Protein 7R6S (pdb70)

Structure (mmCIF, N/CA/C/O backbone):
data_7R6S
#
_entry.id   7R6S
#
_cell.length_a   52.436
_cell.length_b   90.670
_cell.length_c   72.067
_cell.angle_alpha   90.000
_cell.angle_beta   103.990
_cell.angle_gamma   90.000
#
_symmetry.space_group_name_H-M   'P 1 21 1'
#
loop_
_entity.id
_entity.type
_entity.pdbx_description
1 polymer 'Putative bacteriophage protein'
2 non-polymer 'SULFATE ION'
3 water water
#
loop_
_atom_site.group_PDB
_atom_site.id
_atom_site.type_symbol
_atom_site.label_atom_id
_atom_site.label_alt_id
_atom_site.label_comp_id
_atom_site.label_asym_id
_atom_site.label_entity_id
_atom_site.label_seq_id
_atom_site.pdbx_PDB_ins_code
_atom_site.Cartn_x
_atom_site.Cartn_y
_atom_site.Cartn_z
_atom_site.occupancy
_atom_site.B_iso_or_equiv
_atom_site.auth_seq_id
_atom_site.auth_comp_id
_atom_site.auth_asym_id
_atom_site.auth_atom_id
_atom_site.pdbx_PDB_model_num
ATOM 9 N N . SER A 1 5 ? 13.666 1.497 24.431 1.00 106.74 2 SER A N 1
ATOM 10 C CA . SER A 1 5 ? 12.619 0.536 24.126 1.00 94.22 2 SER A CA 1
ATOM 11 C C . SER A 1 5 ? 12.690 -0.624 25.126 1.00 80.07 2 SER A C 1
ATOM 12 O O . SER A 1 5 ? 11.625 -1.114 25.521 1.00 65.69 2 SER A O 1
ATOM 15 N N . THR A 1 6 ? 13.910 -1.019 25.513 1.00 73.86 3 THR A N 1
ATOM 16 C CA . THR A 1 6 ? 14.136 -2.117 26.490 1.00 65.58 3 THR A CA 1
ATOM 17 C C . THR A 1 6 ? 13.405 -1.791 27.802 1.00 59.62 3 THR A C 1
ATOM 18 O O . THR A 1 6 ? 12.687 -2.680 28.288 1.00 51.05 3 THR A O 1
ATOM 22 N N . ASP A 1 7 ? 13.546 -0.561 28.320 1.00 56.52 4 ASP A N 1
ATOM 23 C CA . ASP A 1 7 ? 12.896 -0.151 29.602 1.00 54.41 4 ASP A CA 1
ATOM 24 C C . ASP A 1 7 ? 11.368 -0.252 29.497 1.00 44.26 4 ASP A C 1
ATOM 25 O O . ASP A 1 7 ? 10.751 -0.799 30.443 1.00 40.32 4 ASP A O 1
ATOM 30 N N . ARG A 1 8 ? 10.768 0.293 28.432 1.00 40.08 5 ARG A N 1
ATOM 31 C CA . ARG A 1 8 ? 9.292 0.192 28.294 1.00 37.99 5 ARG A CA 1
ATOM 32 C C . ARG A 1 8 ? 8.896 -1.261 27.995 1.00 34.03 5 ARG A C 1
ATOM 33 O O . ARG A 1 8 ? 7.819 -1.663 28.453 1.00 29.20 5 ARG A O 1
ATOM 41 N N . GLU A 1 9 ? 9.714 -2.010 27.244 1.00 34.94 6 GLU A N 1
ATOM 42 C CA . GLU A 1 9 ? 9.353 -3.423 26.939 1.00 36.62 6 GLU A CA 1
ATOM 43 C C . GLU A 1 9 ? 9.413 -4.257 28.224 1.00 34.96 6 GLU A C 1
ATOM 44 O O . GLU A 1 9 ? 8.530 -5.120 28.400 1.00 32.97 6 GLU A O 1
ATOM 50 N N . SER A 1 10 ? 10.432 -4.030 29.055 1.00 35.16 7 SER A N 1
ATOM 51 C CA . SER A 1 10 ? 10.567 -4.768 30.334 1.00 36.20 7 SER A CA 1
ATOM 52 C C . SER A 1 10 ? 9.366 -4.441 31.218 1.00 33.88 7 SER A C 1
ATOM 53 O O . SER A 1 10 ? 8.811 -5.366 31.831 1.00 32.03 7 SER A O 1
ATOM 56 N N . GLN A 1 11 ? 8.986 -3.164 31.264 1.00 33.24 8 GLN A N 1
ATOM 57 C CA . GLN A 1 11 ? 7.846 -2.715 32.105 1.00 34.10 8 GLN A CA 1
ATOM 58 C C . GLN A 1 11 ? 6.573 -3.437 31.640 1.00 30.68 8 GLN A C 1
ATOM 59 O O . GLN A 1 11 ? 5.830 -3.949 32.498 1.00 27.45 8 GLN A O 1
ATOM 65 N N . LEU A 1 12 ? 6.348 -3.500 30.326 1.00 28.52 9 LEU A N 1
ATOM 66 C CA . LEU A 1 12 ? 5.125 -4.142 29.780 1.00 26.07 9 LEU A CA 1
ATOM 67 C C . LEU A 1 12 ? 5.166 -5.647 30.024 1.00 25.77 9 LEU A C 1
ATOM 68 O O . LEU A 1 12 ? 4.097 -6.194 30.378 1.00 22.68 9 LEU A O 1
ATOM 73 N N . LEU A 1 13 ? 6.321 -6.286 29.804 1.00 26.46 10 LEU A N 1
ATOM 74 C CA . LEU A 1 13 ? 6.451 -7.741 30.100 1.00 27.12 10 LEU A CA 1
ATOM 75 C C . LEU A 1 13 ? 6.108 -8.006 31.578 1.00 26.82 10 LEU A C 1
ATOM 76 O O . LEU A 1 13 ? 5.441 -9.020 31.872 1.00 25.55 10 LEU A O 1
ATOM 81 N N . ARG A 1 14 ? 6.549 -7.139 32.485 1.00 27.99 11 ARG A N 1
ATOM 82 C CA . ARG A 1 14 ? 6.263 -7.380 33.925 1.00 30.19 11 ARG A CA 1
ATOM 83 C C . ARG A 1 14 ? 4.766 -7.184 34.193 1.00 27.61 11 ARG A C 1
ATOM 84 O O . ARG A 1 14 ? 4.182 -8.027 34.911 1.00 26.45 11 ARG A O 1
ATOM 92 N N . GLN A 1 15 ? 4.170 -6.152 33.588 1.00 26.74 12 GLN A N 1
ATOM 93 C CA . GLN A 1 15 ? 2.730 -5.863 33.817 1.00 26.96 12 GLN A CA 1
ATOM 94 C C . GLN A 1 15 ? 1.890 -7.022 33.285 1.00 24.74 12 GLN A C 1
ATOM 95 O O . GLN A 1 15 ? 0.925 -7.407 33.960 1.00 24.84 12 GLN A O 1
ATOM 101 N N . ALA A 1 16 ? 2.262 -7.537 32.116 1.00 23.77 13 ALA A N 1
ATOM 102 C CA . ALA A 1 16 ? 1.512 -8.631 31.465 1.00 23.93 13 ALA A CA 1
ATOM 103 C C . ALA A 1 16 ? 1.575 -9.903 32.317 1.00 26.33 13 ALA A C 1
ATOM 104 O O . ALA A 1 16 ? 0.510 -10.540 32.554 1.00 26.04 13 ALA A O 1
ATOM 106 N N . THR A 1 17 ? 2.775 -10.276 32.757 1.00 28.58 14 THR A N 1
ATOM 107 C CA . THR A 1 17 ? 2.927 -11.510 33.572 1.00 27.21 14 THR A CA 1
ATOM 108 C C . THR A 1 17 ? 2.265 -11.309 34.936 1.00 26.45 14 THR A C 1
ATOM 109 O O . THR A 1 17 ? 1.635 -12.272 35.432 1.00 27.13 14 THR A O 1
ATOM 113 N N . LYS A 1 18 ? 2.356 -10.100 35.494 1.00 27.97 15 LYS A N 1
ATOM 114 C CA . LYS A 1 18 ? 1.705 -9.801 36.796 1.00 29.66 15 LYS A CA 1
ATOM 115 C C . LYS A 1 18 ? 0.185 -9.975 36.646 1.00 29.28 15 LYS A C 1
ATOM 116 O O . LYS A 1 18 ? -0.467 -10.358 37.639 1.00 29.15 15 LYS A O 1
ATOM 122 N N . ALA A 1 19 ? -0.350 -9.741 35.442 1.00 26.41 16 ALA A N 1
ATOM 123 C CA . ALA A 1 19 ? -1.804 -9.887 35.190 1.00 27.70 16 ALA A CA 1
ATOM 124 C C . ALA A 1 19 ? -2.154 -11.334 34.826 1.00 28.71 16 ALA A C 1
ATOM 125 O O . ALA A 1 19 ? -3.311 -11.588 34.518 1.00 33.38 16 ALA A O 1
ATOM 127 N N . GLY A 1 20 ? -1.198 -12.261 34.853 1.00 28.61 17 GLY A N 1
ATOM 128 C CA . GLY A 1 20 ? -1.581 -13.659 34.585 1.00 31.77 17 GLY A CA 1
ATOM 129 C C . GLY A 1 20 ? -1.344 -14.112 33.151 1.00 34.24 17 GLY A C 1
ATOM 130 O O . GLY A 1 20 ? -1.737 -15.239 32.850 1.00 36.94 17 GLY A O 1
ATOM 131 N N . ILE A 1 21 ? -0.759 -13.270 32.291 1.00 33.10 18 ILE A N 1
ATOM 132 C CA . ILE A 1 21 ? -0.383 -13.723 30.917 1.00 35.39 18 ILE A CA 1
ATOM 133 C C . ILE A 1 21 ? 0.935 -14.484 31.118 1.00 36.92 18 ILE A C 1
ATOM 134 O O . ILE A 1 21 ? 1.996 -13.854 30.980 1.00 38.97 18 ILE A O 1
ATOM 139 N N . ASP A 1 22 ? 0.841 -15.778 31.455 1.00 40.42 19 ASP A N 1
ATOM 140 C CA . ASP A 1 22 ? 1.989 -16.643 31.867 1.00 46.67 19 ASP A CA 1
ATOM 141 C C . ASP A 1 22 ? 2.472 -17.583 30.754 1.00 44.13 19 ASP A C 1
ATOM 142 O O . ASP A 1 22 ? 3.580 -18.134 30.890 1.00 49.34 19 ASP A O 1
ATOM 147 N N . SER A 1 23 ? 1.655 -17.816 29.738 1.00 40.80 20 SER A N 1
ATOM 148 C CA . SER A 1 23 ? 2.056 -18.703 28.614 1.00 41.14 20 SER A CA 1
ATOM 149 C C . SER A 1 23 ? 3.053 -17.966 27.715 1.00 40.06 20 SER A C 1
ATOM 150 O O . SER A 1 23 ? 2.762 -16.868 27.249 1.00 36.49 20 SER A O 1
ATOM 153 N N . PRO A 1 24 ? 4.269 -18.510 27.463 1.00 38.97 21 PRO A N 1
ATOM 154 C CA . PRO A 1 24 ? 5.222 -17.857 26.565 1.00 36.67 21 PRO A CA 1
ATOM 155 C C . PRO A 1 24 ? 4.592 -17.575 25.192 1.00 35.85 21 PRO A C 1
ATOM 156 O O . PRO A 1 24 ? 4.881 -16.554 24.617 1.00 34.87 21 PRO A O 1
ATOM 160 N N . LEU A 1 25 ? 3.737 -18.485 24.722 1.00 38.18 22 LEU A N 1
ATOM 161 C CA . LEU A 1 25 ? 3.092 -18.341 23.387 1.00 40.32 22 LEU A CA 1
ATOM 162 C C . LEU A 1 25 ? 2.086 -17.178 23.428 1.00 37.65 22 LEU A C 1
ATOM 163 O O . LEU A 1 25 ? 2.117 -16.333 22.514 1.00 33.61 22 LEU A O 1
ATOM 168 N N . GLU A 1 26 ? 1.268 -17.112 24.482 1.00 35.65 23 GLU A N 1
ATOM 169 C CA . GLU A 1 26 ? 0.287 -16.007 24.614 1.00 33.60 23 GLU A CA 1
ATOM 170 C C . GLU A 1 26 ? 1.045 -14.696 24.834 1.00 30.36 23 GLU A C 1
ATOM 171 O O . GLU A 1 26 ? 0.667 -13.688 24.222 1.00 29.75 23 GLU A O 1
ATOM 177 N N . LEU A 1 27 ? 2.093 -14.717 25.651 1.00 29.03 24 LEU A N 1
ATOM 178 C CA . LEU A 1 27 ? 2.821 -13.451 25.924 1.00 29.88 24 LEU A CA 1
ATOM 179 C C . LEU A 1 27 ? 3.504 -12.962 24.636 1.00 28.59 24 LEU A C 1
ATOM 180 O O . LEU A 1 27 ? 3.486 -11.759 24.392 1.00 29.82 24 LEU A O 1
ATOM 185 N N . ALA A 1 28 ? 4.070 -13.863 23.839 1.00 31.37 25 ALA A N 1
ATOM 186 C CA . ALA A 1 28 ? 4.736 -13.428 22.586 1.00 32.37 25 ALA A CA 1
ATOM 187 C C . ALA A 1 28 ? 3.709 -12.762 21.661 1.00 32.38 25 ALA A C 1
ATOM 188 O O . ALA A 1 28 ? 4.042 -11.713 21.066 1.00 33.45 25 ALA A O 1
ATOM 190 N N . ASN A 1 29 ? 2.510 -13.348 21.586 1.00 29.75 26 ASN A N 1
ATOM 191 C CA . ASN A 1 29 ? 1.391 -12.859 20.736 1.00 31.07 26 ASN A CA 1
ATOM 192 C C . ASN A 1 29 ? 0.993 -11.468 21.224 1.00 27.84 26 ASN A C 1
ATOM 193 O O . ASN A 1 29 ? 0.977 -10.547 20.405 1.00 29.07 26 ASN A O 1
ATOM 198 N N . PHE A 1 30 ? 0.761 -11.335 22.537 1.00 27.54 27 PHE A N 1
ATOM 199 C CA . PHE A 1 30 ? 0.388 -10.035 23.153 1.00 27.50 27 PHE A CA 1
ATOM 200 C C . PHE A 1 30 ? 1.460 -8.997 22.829 1.00 26.32 27 PHE A C 1
ATOM 201 O O . PHE A 1 30 ? 1.135 -7.896 22.400 1.00 26.55 27 PHE A O 1
ATOM 217 N N . ALA A 1 32 ? 3.625 -9.023 20.372 1.00 29.77 29 ALA A N 1
ATOM 218 C CA . ALA A 1 32 ? 3.713 -8.776 18.939 1.00 31.78 29 ALA A CA 1
ATOM 219 C C . ALA A 1 32 ? 2.632 -7.783 18.493 1.00 34.36 29 ALA A C 1
ATOM 220 O O . ALA A 1 32 ? 2.954 -6.887 17.684 1.00 34.24 29 ALA A O 1
ATOM 222 N N . GLN A 1 33 ? 1.400 -7.943 18.991 1.00 32.19 30 GLN A N 1
ATOM 223 C CA . GLN A 1 33 ? 0.290 -7.021 18.633 1.00 33.13 30 GLN A CA 1
ATOM 224 C C . GLN A 1 33 ? 0.637 -5.623 19.162 1.00 33.95 30 GLN A C 1
ATOM 225 O O . GLN A 1 33 ? 0.566 -4.645 18.383 1.00 33.99 30 GLN A O 1
ATOM 231 N N . ALA A 1 34 ? 1.025 -5.539 20.438 1.00 29.64 31 ALA A N 1
ATOM 232 C CA . ALA A 1 34 ? 1.359 -4.242 21.065 1.00 30.26 31 ALA A CA 1
ATOM 233 C C . ALA A 1 34 ? 2.542 -3.592 20.342 1.00 31.06 31 ALA A C 1
ATOM 234 O O . ALA A 1 34 ? 2.460 -2.383 20.077 1.00 30.60 31 ALA A O 1
ATOM 236 N N . GLY A 1 35 ? 3.592 -4.369 20.045 1.00 32.29 32 GLY A N 1
ATOM 237 C CA . GLY A 1 35 ? 4.792 -3.857 19.350 1.00 33.99 32 GLY A CA 1
ATOM 238 C C . GLY A 1 35 ? 4.471 -3.328 17.964 1.00 36.09 32 GLY A C 1
ATOM 239 O O . GLY A 1 35 ? 5.057 -2.293 17.565 1.00 36.71 32 GLY A O 1
ATOM 240 N N . HIS A 1 36 ? 3.578 -4.010 17.248 1.00 36.14 33 HIS A N 1
ATOM 241 C CA . HIS A 1 36 ? 3.215 -3.561 15.885 1.00 39.76 33 HIS A CA 1
ATOM 242 C C . HIS A 1 36 ? 2.353 -2.297 15.955 1.00 39.59 33 HIS A C 1
ATOM 243 O O . HIS A 1 36 ? 2.656 -1.342 15.226 1.00 38.88 33 HIS A O 1
ATOM 250 N N . GLU A 1 37 ? 1.348 -2.281 16.833 1.00 35.92 34 GLU A N 1
ATOM 251 C CA . GLU A 1 37 ? 0.406 -1.132 16.869 1.00 38.59 34 GLU A CA 1
ATOM 252 C C . GLU A 1 37 ? 1.071 0.125 17.442 1.00 37.91 34 GLU A C 1
ATOM 253 O O . GLU A 1 37 ? 0.529 1.215 17.187 1.00 40.25 34 GLU A O 1
ATOM 259 N N . SER A 1 38 ? 2.236 -0.006 18.088 1.00 36.00 35 SER A N 1
ATOM 260 C CA . SER A 1 38 ? 2.904 1.163 18.721 1.00 36.91 35 SER A CA 1
ATOM 261 C C . SER A 1 38 ? 4.358 1.300 18.252 1.00 39.44 35 SER A C 1
ATOM 262 O O . SER A 1 38 ? 5.100 2.071 18.885 1.00 40.56 35 SER A O 1
ATOM 265 N N . ARG A 1 39 ? 4.730 0.608 17.172 1.00 44.73 36 ARG A N 1
ATOM 266 C CA . ARG A 1 39 ? 6.117 0.615 16.620 1.00 50.67 36 ARG A CA 1
ATOM 267 C C . ARG A 1 39 ? 7.134 0.344 17.742 1.00 48.79 36 ARG A C 1
ATOM 268 O O . ARG A 1 39 ? 7.966 1.233 18.026 1.00 45.95 36 ARG A O 1
ATOM 276 N N . GLY A 1 40 ? 7.058 -0.834 18.365 1.00 48.35 37 GLY A N 1
ATOM 277 C CA . GLY A 1 40 ? 8.016 -1.212 19.426 1.00 43.96 37 GLY A CA 1
ATOM 278 C C . GLY A 1 40 ? 7.853 -0.387 20.692 1.00 41.98 37 GLY A C 1
ATOM 279 O O . GLY A 1 40 ? 8.881 -0.121 21.365 1.00 39.94 37 GLY A O 1
ATOM 280 N N . LEU A 1 41 ? 6.614 0.015 20.994 1.00 38.48 38 LEU A N 1
ATOM 281 C CA . LEU A 1 41 ? 6.263 0.802 22.208 1.00 38.28 38 LEU A CA 1
ATOM 282 C C . LEU A 1 41 ? 6.885 2.208 22.159 1.00 39.17 38 LEU A C 1
ATOM 283 O O . LEU A 1 41 ? 7.098 2.784 23.245 1.00 40.59 38 LEU A O 1
ATOM 288 N N . SER A 1 42 ? 7.127 2.765 20.968 1.00 39.87 39 SER A N 1
ATOM 289 C CA . SER A 1 42 ? 7.722 4.124 20.862 1.00 40.24 39 SER A CA 1
ATOM 290 C C . SER A 1 42 ? 6.657 5.150 20.438 1.00 40.87 39 SER A C 1
ATOM 291 O O . SER A 1 42 ? 6.917 6.359 20.588 1.00 40.68 39 SER A O 1
ATOM 294 N N . ARG A 1 43 ? 5.527 4.691 19.892 1.00 39.46 40 ARG A N 1
ATOM 295 C CA . ARG A 1 43 ? 4.441 5.609 19.442 1.00 41.71 40 ARG A CA 1
ATOM 296 C C . ARG A 1 43 ? 3.209 5.358 20.315 1.00 39.77 40 ARG A C 1
ATOM 297 O O . ARG A 1 43 ? 2.480 4.388 20.019 1.00 40.71 40 ARG A O 1
ATOM 305 N N . LEU A 1 44 ? 2.989 6.183 21.342 1.00 35.23 41 LEU A N 1
ATOM 306 C CA . LEU A 1 44 ? 1.840 6.004 22.272 1.00 33.64 41 LEU A CA 1
ATOM 307 C C . LEU A 1 44 ? 0.651 6.897 21.891 1.00 32.01 41 LEU A C 1
ATOM 308 O O . LEU A 1 44 ? -0.376 6.837 22.606 1.00 30.51 41 LEU A O 1
ATOM 313 N N . ASN A 1 45 ? 0.769 7.669 20.807 1.00 32.18 42 ASN A N 1
ATOM 314 C CA . ASN A 1 45 ? -0.337 8.537 20.324 1.00 32.42 42 ASN A CA 1
ATOM 315 C C . ASN A 1 45 ? -0.586 8.264 18.843 1.00 32.84 42 ASN A C 1
ATOM 316 O O . ASN A 1 45 ? 0.384 8.039 18.109 1.00 32.99 42 ASN A O 1
ATOM 321 N N . GLU A 1 46 ? -1.855 8.311 18.448 1.00 31.38 43 GLU A N 1
ATOM 322 C CA . GLU A 1 46 ? -2.259 8.061 17.045 1.00 32.32 43 GLU A CA 1
ATOM 323 C C . GLU A 1 46 ? -1.637 9.117 16.127 1.00 32.97 43 GLU A C 1
ATOM 324 O O . GLU A 1 46 ? -1.605 10.294 16.512 1.00 32.07 43 GLU A O 1
ATOM 330 N N . SER A 1 47 ? -1.148 8.692 14.971 1.00 33.99 44 SER A N 1
ATOM 331 C CA . SER A 1 47 ? -0.657 9.653 13.952 1.00 37.57 44 SER A CA 1
ATOM 332 C C . SER A 1 47 ? -1.796 9.929 12.969 1.00 35.80 44 SER A C 1
ATOM 333 O O . SER A 1 47 ? -2.414 8.942 12.507 1.00 34.32 44 SER A O 1
ATOM 336 N N . PHE A 1 48 ? -2.065 11.205 12.681 1.00 35.53 45 PHE A N 1
ATOM 337 C CA . PHE A 1 48 ? -3.091 11.574 11.661 1.00 35.41 45 PHE A CA 1
ATOM 338 C C . PHE A 1 48 ? -2.371 12.032 10.386 1.00 39.03 45 PHE A C 1
ATOM 339 O O . PHE A 1 48 ? -2.976 12.758 9.562 1.00 38.27 45 PHE A O 1
ATOM 347 N N . ASN A 1 49 ? -1.116 11.596 10.233 1.00 40.71 46 ASN A N 1
ATOM 348 C CA . ASN A 1 49 ? -0.272 11.947 9.064 1.00 44.43 46 ASN A CA 1
ATOM 349 C C . ASN A 1 49 ? -0.257 10.778 8.077 1.00 45.12 46 ASN A C 1
ATOM 350 O O . ASN A 1 49 ? 0.238 9.704 8.445 1.00 44.33 46 ASN A O 1
ATOM 355 N N . PHE A 1 50 ? -0.806 10.999 6.882 1.00 43.53 47 PHE A N 1
ATOM 356 C CA . PHE A 1 50 ? -0.838 10.011 5.773 1.00 45.51 47 PHE A CA 1
ATOM 357 C C . PHE A 1 50 ? -0.176 10.704 4.572 1.00 51.10 47 PHE A C 1
ATOM 358 O O . PHE A 1 50 ? -0.821 11.581 3.963 1.00 49.95 47 PHE A O 1
ATOM 366 N N . THR A 1 51 ? 1.079 10.344 4.271 1.00 55.85 48 THR A N 1
ATOM 367 C CA . THR A 1 51 ? 1.882 11.021 3.209 1.00 57.77 48 THR A CA 1
ATOM 368 C C . THR A 1 51 ? 1.599 10.488 1.796 1.00 60.35 48 THR A C 1
ATOM 369 O O . THR A 1 51 ? 1.710 11.312 0.864 1.00 63.05 48 THR A O 1
ATOM 373 N N . ARG A 1 52 ? 1.260 9.201 1.612 1.00 60.02 49 ARG A N 1
ATOM 374 C CA . ARG A 1 52 ? 1.049 8.698 0.217 1.00 61.69 49 ARG A CA 1
ATOM 375 C C . ARG A 1 52 ? -0.326 9.129 -0.308 1.00 59.66 49 ARG A C 1
ATOM 376 O O . ARG A 1 52 ? -0.380 9.781 -1.369 1.00 58.97 49 ARG A O 1
ATOM 384 N N . GLY A 1 53 ? -1.402 8.761 0.387 1.00 53.81 50 GLY A N 1
ATOM 385 C CA . GLY A 1 53 ? -2.735 9.154 -0.098 1.00 52.27 50 GLY A CA 1
ATOM 386 C C . GLY A 1 53 ? -3.843 8.749 0.847 1.00 47.18 50 GLY A C 1
ATOM 387 O O . GLY A 1 53 ? -3.554 8.112 1.884 1.00 47.39 50 GLY A O 1
ATOM 388 N N . ILE A 1 54 ? -5.075 9.080 0.464 1.00 43.88 51 ILE A N 1
ATOM 389 C CA . ILE A 1 54 ? -6.282 8.774 1.280 1.00 40.42 51 ILE A CA 1
ATOM 390 C C . ILE A 1 54 ? -6.523 7.261 1.274 1.00 42.74 51 ILE A C 1
ATOM 391 O O . ILE A 1 54 ? -7.216 6.787 2.179 1.00 41.97 51 ILE A O 1
ATOM 396 N N . SER A 1 55 ? -5.934 6.524 0.321 1.00 47.46 52 SER A N 1
ATOM 397 C CA . SER A 1 55 ? -6.133 5.046 0.296 1.00 50.45 52 SER A CA 1
ATOM 398 C C . SER A 1 55 ? -5.557 4.425 1.574 1.00 50.30 52 SER A C 1
ATOM 399 O O . SER A 1 55 ? -6.027 3.339 1.969 1.00 52.64 52 SER A O 1
ATOM 402 N N . GLN A 1 56 ? -4.578 5.093 2.187 1.00 50.11 53 GLN A N 1
ATOM 403 C CA . GLN A 1 56 ? -3.971 4.627 3.469 1.00 51.14 53 GLN A CA 1
ATOM 404 C C . GLN A 1 56 ? -4.965 4.756 4.632 1.00 48.69 53 GLN A C 1
ATOM 405 O O . GLN A 1 56 ? -4.839 3.985 5.610 1.00 47.34 53 GLN A O 1
ATOM 411 N N . ILE A 1 57 ? -5.897 5.709 4.559 1.00 45.94 54 ILE A N 1
ATOM 412 C CA . ILE A 1 57 ? -6.864 5.916 5.679 1.00 42.84 54 ILE A CA 1
ATOM 413 C C . ILE A 1 57 ? -7.709 4.651 5.838 1.00 45.79 54 ILE A C 1
ATOM 414 O O . ILE A 1 57 ? -8.516 4.317 4.979 1.00 48.71 54 ILE A O 1
ATOM 419 N N . PRO A 1 58 ? -7.574 3.928 6.976 1.00 47.82 55 PRO A N 1
ATOM 420 C CA . PRO A 1 58 ? -8.248 2.642 7.173 1.00 49.49 55 PRO A CA 1
ATOM 421 C C . PRO A 1 58 ? -9.689 2.655 7.696 1.00 49.75 55 PRO A C 1
ATOM 422 O O . PRO A 1 58 ? -10.148 1.614 8.132 1.00 54.00 55 PRO A O 1
ATOM 426 N N . VAL A 1 59 ? -10.352 3.813 7.668 1.00 48.19 56 VAL A N 1
ATOM 427 C CA . VAL A 1 59 ? -11.767 3.882 8.132 1.00 45.41 56 VAL A CA 1
ATOM 428 C C . VAL A 1 59 ? -12.635 4.206 6.917 1.00 44.21 56 VAL A C 1
ATOM 429 O O . VAL A 1 59 ? -12.498 5.317 6.380 1.00 47.02 56 VAL A O 1
ATOM 433 N N . GLU A 1 60 ? -13.489 3.259 6.520 1.00 46.43 57 GLU A N 1
ATOM 434 C CA . GLU A 1 60 ? -14.404 3.402 5.356 1.00 48.07 57 GLU A CA 1
ATOM 435 C C . GLU A 1 60 ? -15.289 4.645 5.524 1.00 44.72 57 GLU A C 1
ATOM 436 O O . GLU A 1 60 ? -15.531 5.347 4.522 1.00 45.16 57 GLU A O 1
ATOM 442 N N . ALA A 1 61 ? -15.747 4.889 6.750 1.00 43.58 58 ALA A N 1
ATOM 443 C CA . ALA A 1 61 ? -16.677 6.004 7.051 1.00 40.53 58 ALA A CA 1
ATOM 444 C C . ALA A 1 61 ? -16.066 7.368 6.692 1.00 37.18 58 ALA A C 1
ATOM 445 O O . ALA A 1 61 ? -16.855 8.302 6.467 1.00 40.84 58 ALA A O 1
ATOM 447 N N . ALA A 1 62 ? -14.733 7.472 6.639 1.00 33.61 59 ALA A N 1
ATOM 448 C CA . ALA A 1 62 ? -14.026 8.743 6.346 1.00 32.29 59 ALA A CA 1
ATOM 449 C C . ALA A 1 62 ? -14.341 9.250 4.934 1.00 33.44 59 ALA A C 1
ATOM 450 O O . ALA A 1 62 ? -14.052 10.434 4.667 1.00 32.15 59 ALA A O 1
ATOM 452 N N . TRP A 1 63 ? -14.916 8.399 4.074 1.00 33.86 60 TRP A N 1
ATOM 453 C CA . TRP A 1 63 ? -15.289 8.792 2.685 1.00 35.75 60 TRP A CA 1
ATOM 454 C C . TRP A 1 63 ? -16.747 9.277 2.612 1.00 34.94 60 TRP A C 1
ATOM 455 O O . TRP A 1 63 ? -17.192 9.620 1.511 1.00 36.70 60 TRP A O 1
ATOM 466 N N . ARG A 1 64 ? -17.442 9.408 3.740 1.00 36.18 61 ARG A N 1
ATOM 467 C CA . ARG A 1 64 ? -18.894 9.723 3.647 1.00 36.19 61 ARG A CA 1
ATOM 468 C C . ARG A 1 64 ? -19.161 11.131 3.091 1.00 35.88 61 ARG A C 1
ATOM 469 O O . ARG A 1 64 ? -20.284 11.337 2.644 1.00 36.76 61 ARG A O 1
ATOM 477 N N . ASN A 1 65 ? -18.198 12.056 3.128 1.00 35.45 62 ASN A N 1
ATOM 478 C CA . ASN A 1 65 ? -18.444 13.416 2.565 1.00 36.18 62 ASN A CA 1
ATOM 479 C C . ASN A 1 65 ? -17.783 13.563 1.188 1.00 38.68 62 ASN A C 1
ATOM 480 O O . ASN A 1 65 ? -17.680 14.704 0.711 1.00 38.70 62 ASN A O 1
ATOM 485 N N . GLY A 1 66 ? -17.380 12.450 0.566 1.00 41.24 63 GLY A N 1
ATOM 486 C CA . GLY A 1 66 ? -16.745 12.507 -0.765 1.00 42.86 63 GLY A CA 1
ATOM 487 C C . GLY A 1 66 ? -15.231 12.423 -0.682 1.00 43.24 63 GLY A C 1
ATOM 488 O O . GLY A 1 66 ? -14.671 12.703 0.399 1.00 40.14 63 GLY A O 1
ATOM 489 N N . ASN A 1 67 ? -14.590 12.107 -1.810 1.00 48.05 64 ASN A N 1
ATOM 490 C CA . ASN A 1 67 ? -13.114 11.931 -1.878 1.00 50.06 64 ASN A CA 1
ATOM 491 C C . ASN A 1 67 ? -12.397 13.269 -1.646 1.00 50.59 64 ASN A C 1
ATOM 492 O O . ASN A 1 67 ? -11.297 13.237 -1.064 1.00 52.97 64 ASN A O 1
ATOM 497 N N . ALA A 1 68 ? -13.001 14.395 -2.047 1.00 50.53 65 ALA A N 1
ATOM 498 C CA . ALA A 1 68 ? -12.321 15.712 -1.940 1.00 50.52 65 ALA A CA 1
ATOM 499 C C . ALA A 1 68 ? -12.284 16.231 -0.496 1.00 49.36 65 ALA A C 1
ATOM 500 O O . ALA A 1 68 ? -11.267 16.850 -0.131 1.00 50.60 65 ALA A O 1
ATOM 502 N N . ALA A 1 69 ? -13.364 16.067 0.275 1.00 43.56 66 ALA A N 1
ATOM 503 C CA . ALA A 1 69 ? -13.348 16.553 1.674 1.00 40.38 66 ALA A CA 1
ATOM 504 C C . ALA A 1 69 ? -12.294 15.769 2.464 1.00 37.13 66 ALA A C 1
ATOM 505 O O . ALA A 1 69 ? -11.641 16.357 3.346 1.00 36.20 66 ALA A O 1
ATOM 507 N N . LEU A 1 70 ? -12.131 14.488 2.134 1.00 36.08 67 LEU A N 1
ATOM 508 C CA . LEU A 1 70 ? -11.159 13.627 2.846 1.00 35.48 67 LEU A CA 1
ATOM 509 C C . LEU A 1 70 ? -9.741 14.085 2.499 1.00 38.29 67 LEU A C 1
ATOM 510 O O . LEU A 1 70 ? -8.896 14.113 3.408 1.00 35.48 67 LEU A O 1
ATOM 515 N N . GLU A 1 71 ? -9.507 14.462 1.238 1.00 39.09 68 GLU A N 1
ATOM 516 C CA . GLU A 1 71 ? -8.169 14.942 0.805 1.00 42.13 68 GLU A CA 1
ATOM 517 C C . GLU A 1 71 ? -7.861 16.272 1.507 1.00 39.77 68 GLU A C 1
ATOM 518 O O . GLU A 1 71 ? -6.704 16.458 1.902 1.00 41.03 68 GLU A O 1
ATOM 524 N N . SER A 1 72 ? -8.850 17.160 1.644 1.00 40.02 69 SER A N 1
ATOM 525 C CA . SER A 1 72 ? -8.641 18.458 2.345 1.00 41.32 69 SER A CA 1
ATOM 526 C C . SER A 1 72 ? -8.313 18.216 3.830 1.00 36.61 69 SER A C 1
ATOM 527 O O . SER A 1 72 ? -7.412 18.896 4.360 1.00 37.50 69 SER A O 1
ATOM 530 N N . ALA A 1 73 ? -9.032 17.300 4.481 1.00 34.68 70 ALA A N 1
ATOM 531 C CA . ALA A 1 73 ? -8.756 16.980 5.906 1.00 33.60 70 ALA A CA 1
ATOM 532 C C . ALA A 1 73 ? -7.355 16.364 6.040 1.00 33.91 70 ALA A C 1
ATOM 533 O O . ALA A 1 73 ? -6.678 16.626 7.068 1.00 34.04 70 ALA A O 1
ATOM 535 N N . ARG A 1 74 ? -6.940 15.567 5.053 1.00 33.95 71 ARG A N 1
ATOM 536 C CA . ARG A 1 74 ? -5.592 14.935 5.090 1.00 35.11 71 ARG A CA 1
ATOM 537 C C . ARG A 1 74 ? -4.517 16.034 5.077 1.00 36.81 71 ARG A C 1
ATOM 538 O O . ARG A 1 74 ? -3.568 15.952 5.888 1.00 34.78 71 ARG A O 1
ATOM 546 N N . GLN A 1 75 ? -4.652 17.012 4.168 1.00 38.81 72 GLN A N 1
ATOM 547 C CA . GLN A 1 75 ? -3.674 18.131 4.058 1.00 41.78 72 GLN A CA 1
ATOM 548 C C . GLN A 1 75 ? -3.674 18.941 5.361 1.00 41.44 72 GLN A C 1
ATOM 549 O O . GLN A 1 75 ? -2.583 19.314 5.822 1.00 43.72 72 GLN A O 1
ATOM 555 N N . GLU A 1 76 ? -4.855 19.190 5.938 1.00 41.22 73 GLU A N 1
ATOM 556 C CA . GLU A 1 76 ? -4.949 19.946 7.220 1.00 42.17 73 GLU A CA 1
ATOM 557 C C . GLU A 1 76 ? -4.234 19.177 8.338 1.00 40.38 73 GLU A C 1
ATOM 558 O O . GLU A 1 76 ? -3.502 19.821 9.117 1.00 39.71 73 GLU A O 1
ATOM 564 N N . ALA A 1 77 ? -4.422 17.858 8.402 1.00 38.46 74 ALA A N 1
ATOM 565 C CA . ALA A 1 77 ? -3.746 17.043 9.441 1.00 37.97 74 ALA A CA 1
ATOM 566 C C . ALA A 1 77 ? -2.222 17.165 9.284 1.00 40.53 74 ALA A C 1
ATOM 567 O O . ALA A 1 77 ? -1.516 17.344 10.307 1.00 37.51 74 ALA A O 1
ATOM 569 N N . LEU A 1 78 ? -1.727 17.101 8.047 1.00 42.12 75 LEU A N 1
ATOM 570 C CA . LEU A 1 78 ? -0.264 17.237 7.796 1.00 47.06 75 LEU A CA 1
ATOM 571 C C . LEU A 1 78 ? 0.246 18.605 8.279 1.00 49.74 75 LEU A C 1
ATOM 572 O O . LEU A 1 78 ? 1.445 18.696 8.607 1.00 52.41 75 LEU A O 1
ATOM 577 N N . ARG A 1 79 ? -0.623 19.619 8.331 1.00 48.40 76 ARG A N 1
ATOM 578 C CA . ARG A 1 79 ? -0.218 20.965 8.818 1.00 50.84 76 ARG A CA 1
ATOM 579 C C . ARG A 1 79 ? -0.474 21.092 10.329 1.00 49.51 76 ARG A C 1
ATOM 580 O O . ARG A 1 79 ? -0.429 22.218 10.820 1.00 53.38 76 ARG A O 1
ATOM 588 N N . GLY A 1 80 ? -0.748 19.989 11.036 1.00 45.68 77 GLY A N 1
ATOM 589 C CA . GLY A 1 80 ? -0.935 20.041 12.503 1.00 44.63 77 GLY A CA 1
ATOM 590 C C . GLY A 1 80 ? -2.354 20.390 12.932 1.00 43.70 77 GLY A C 1
ATOM 591 O O . GLY A 1 80 ? -2.536 20.726 14.137 1.00 44.20 77 GLY A O 1
ATOM 592 N N . ARG A 1 81 ? -3.323 20.313 12.011 1.00 39.12 78 ARG A N 1
ATOM 593 C CA . ARG A 1 81 ? -4.754 20.563 12.344 1.00 38.20 78 ARG A CA 1
ATOM 594 C C . ARG A 1 81 ? -5.555 19.324 11.940 1.00 35.19 78 ARG A C 1
ATOM 595 O O . ARG A 1 81 ? -6.292 19.325 10.956 1.00 34.85 78 ARG A O 1
ATOM 603 N N . PRO A 1 82 ? -5.439 18.223 12.707 1.00 34.85 79 PRO A N 1
ATOM 604 C CA . PRO A 1 82 ? -6.112 16.968 12.369 1.00 32.84 79 PRO A CA 1
ATOM 605 C C . PRO A 1 82 ? -7.576 16.852 12.806 1.00 32.42 79 PRO A C 1
ATOM 606 O O . PRO A 1 82 ? -8.135 15.781 12.643 1.00 29.60 79 PRO A O 1
ATOM 610 N N . GLU A 1 83 ? -8.177 17.947 13.283 1.00 32.18 80 GLU A N 1
ATOM 611 C CA . GLU A 1 83 ? -9.569 17.871 13.790 1.00 35.00 80 GLU A CA 1
ATOM 612 C C . GLU A 1 83 ? -10.514 17.359 12.700 1.00 31.70 80 GLU A C 1
ATOM 613 O O . GLU A 1 83 ? -11.285 16.455 12.996 1.00 29.60 80 GLU A O 1
ATOM 619 N N . ASN A 1 84 ? -10.475 17.954 11.505 1.00 30.75 81 ASN A N 1
ATOM 620 C CA . ASN A 1 84 ? -11.395 17.549 10.406 1.00 31.59 81 ASN A CA 1
ATOM 621 C C . ASN A 1 84 ? -11.173 16.071 10.034 1.00 28.63 81 ASN A C 1
ATOM 622 O O . ASN A 1 84 ? -12.184 15.371 9.807 1.00 26.25 81 ASN A O 1
ATOM 627 N N . LEU A 1 85 ? -9.918 15.612 9.981 1.00 27.99 82 LEU A N 1
ATOM 628 C CA . LEU A 1 85 ? -9.669 14.182 9.635 1.00 26.97 82 LEU A CA 1
ATOM 629 C C . LEU A 1 85 ? -10.166 13.282 10.773 1.00 26.87 82 LEU A C 1
ATOM 630 O O . LEU A 1 85 ? -10.797 12.239 10.488 1.00 27.39 82 LEU A O 1
ATOM 635 N N . ALA A 1 86 ? -9.881 13.655 12.020 1.00 27.24 83 ALA A N 1
ATOM 636 C CA . ALA A 1 86 ? -10.371 12.867 13.173 1.00 28.07 83 ALA A CA 1
ATOM 637 C C . ALA A 1 86 ? -11.901 12.781 13.136 1.00 28.26 83 ALA A C 1
ATOM 638 O O . ALA A 1 86 ? -12.425 11.711 13.461 1.00 28.22 83 ALA A O 1
ATOM 640 N N . GLU A 1 87 ? -12.587 13.883 12.792 1.00 30.03 84 GLU A N 1
ATOM 641 C CA . GLU A 1 87 ? -14.076 13.886 12.757 1.00 31.20 84 GLU A CA 1
ATOM 642 C C . GLU A 1 87 ? -14.556 12.924 11.676 1.00 29.09 84 GLU A C 1
ATOM 643 O O . GLU A 1 87 ? -15.535 12.222 11.920 1.00 29.64 84 GLU A O 1
ATOM 649 N N . LEU A 1 88 ? -13.859 12.882 10.548 1.00 27.07 85 LEU A N 1
ATOM 650 C CA . LEU A 1 88 ? -14.254 11.948 9.461 1.00 27.88 85 LEU A CA 1
ATOM 651 C C . LEU A 1 88 ? -13.980 10.507 9.889 1.00 28.17 85 LEU A C 1
ATOM 652 O O . LEU A 1 88 ? -14.810 9.627 9.685 1.00 27.82 85 LEU A O 1
ATOM 665 N N . TYR A 1 90 ? -13.542 9.180 13.147 1.00 26.39 87 TYR A N 1
ATOM 666 C CA . TYR A 1 90 ? -14.173 8.671 14.356 1.00 28.91 87 TYR A CA 1
ATOM 667 C C . TYR A 1 90 ? -15.371 9.501 14.835 1.00 30.43 87 TYR A C 1
ATOM 668 O O . TYR A 1 90 ? -16.009 9.062 15.806 1.00 30.90 87 TYR A O 1
ATOM 677 N N . GLY A 1 91 ? -15.674 10.637 14.201 1.00 31.60 88 GLY A N 1
ATOM 678 C CA . GLY A 1 91 ? -16.813 11.459 14.666 1.00 33.13 88 GLY A CA 1
ATOM 679 C C . GLY A 1 91 ? -18.137 10.720 14.545 1.00 35.11 88 GLY A C 1
ATOM 680 O O . GLY A 1 91 ? -18.328 10.017 13.555 1.00 36.04 88 GLY A O 1
ATOM 681 N N . GLY A 1 92 ? -19.015 10.855 15.541 1.00 42.67 89 GLY A N 1
ATOM 682 C CA . GLY A 1 92 ? -20.341 10.202 15.506 1.00 46.20 89 GLY A CA 1
ATOM 683 C C . GLY A 1 92 ? -20.268 8.697 15.682 1.00 46.97 89 GLY A C 1
ATOM 684 O O . GLY A 1 92 ? -21.268 8.030 15.392 1.00 52.30 89 GLY A O 1
ATOM 685 N N . ARG A 1 93 ? -19.119 8.176 16.116 1.00 46.05 90 ARG A N 1
ATOM 686 C CA . ARG A 1 93 ? -18.953 6.717 16.353 1.00 45.04 90 ARG A CA 1
ATOM 687 C C . ARG A 1 93 ? -18.286 6.523 17.707 1.00 42.06 90 ARG A C 1
ATOM 688 O O . ARG A 1 93 ? -17.640 7.433 18.214 1.00 37.87 90 ARG A O 1
ATOM 704 N N . GLY A 1 95 ? -19.258 6.679 20.664 1.00 44.67 92 GLY A N 1
ATOM 705 C CA . GLY A 1 95 ? -19.594 7.673 21.676 1.00 43.94 92 GLY A CA 1
ATOM 706 C C . GLY A 1 95 ? -19.128 9.092 21.353 1.00 44.88 92 GLY A C 1
ATOM 707 O O . GLY A 1 95 ? -19.416 9.999 22.161 1.00 41.87 92 GLY A O 1
ATOM 708 N N . ASN A 1 96 ? -18.433 9.298 20.235 1.00 43.02 93 ASN A N 1
ATOM 709 C CA . ASN A 1 96 ? -17.944 10.659 19.875 1.00 41.97 93 ASN A CA 1
ATOM 710 C C . ASN A 1 96 ? -19.113 11.501 19.337 1.00 46.51 93 ASN A C 1
ATOM 711 O O . ASN A 1 96 ? -19.186 11.731 18.108 1.00 44.78 93 ASN A O 1
ATOM 716 N N . ASP A 1 97 ? -19.961 11.991 20.242 1.00 53.33 94 ASP A N 1
ATOM 717 C CA . ASP A 1 97 ? -21.163 12.780 19.861 1.00 60.07 94 ASP A CA 1
ATOM 718 C C . ASP A 1 97 ? -20.805 14.262 19.708 1.00 61.48 94 ASP A C 1
ATOM 719 O O . ASP A 1 97 ? -21.091 14.817 18.633 1.00 68.94 94 ASP A O 1
ATOM 724 N N . ALA A 1 98 ? -20.205 14.871 20.737 1.00 61.18 95 ALA A N 1
ATOM 725 C CA . ALA A 1 98 ? -19.854 16.313 20.705 1.00 58.82 95 ALA A CA 1
ATOM 726 C C . ALA A 1 98 ? -18.689 16.591 19.753 1.00 58.88 95 ALA A C 1
ATOM 727 O O . ALA A 1 98 ? -17.882 15.707 19.451 1.00 54.83 95 ALA A O 1
ATOM 729 N N . PRO A 1 99 ? -18.568 17.841 19.246 1.00 60.05 96 PRO A N 1
ATOM 730 C CA . PRO A 1 99 ? -17.466 18.216 18.368 1.00 57.87 96 PRO A CA 1
ATOM 731 C C . PRO A 1 99 ? -16.184 18.286 19.208 1.00 53.08 96 PRO A C 1
ATOM 732 O O . PRO A 1 99 ? -16.216 18.839 20.298 1.00 51.63 96 PRO A O 1
ATOM 736 N N . GLY A 1 100 ? -15.103 17.705 18.692 1.00 45.36 97 GLY A N 1
ATOM 737 C CA . GLY A 1 100 ? -13.835 17.678 19.439 1.00 43.45 97 GLY A CA 1
ATOM 738 C C . GLY A 1 100 ? -13.615 16.315 20.067 1.00 38.01 97 GLY A C 1
ATOM 739 O O . GLY A 1 100 ? -12.469 15.992 20.338 1.00 38.87 97 GLY A O 1
ATOM 740 N N . ASP A 1 101 ? -14.687 15.546 20.271 1.00 34.66 98 ASP A N 1
ATOM 741 C CA . ASP A 1 101 ? -14.567 14.198 20.890 1.00 34.54 98 ASP A CA 1
ATOM 742 C C . ASP A 1 101 ? -13.690 13.281 20.029 1.00 31.85 98 ASP A C 1
ATOM 743 O O . ASP A 1 101 ? -12.822 12.607 20.602 1.00 29.69 98 ASP A O 1
ATOM 748 N N . ALA A 1 102 ? -13.892 13.274 18.707 1.00 29.57 99 ALA A N 1
ATOM 749 C CA . ALA A 1 102 ? -13.116 12.372 17.825 1.00 28.93 99 ALA A CA 1
ATOM 750 C C . ALA A 1 102 ? -11.615 12.580 18.045 1.00 26.20 99 ALA A C 1
ATOM 751 O O . ALA A 1 102 ? -10.902 11.579 18.181 1.00 26.72 99 ALA A O 1
ATOM 753 N N . LEU A 1 103 ? -11.150 13.825 18.073 1.00 27.10 100 LEU A N 1
ATOM 754 C CA . LEU A 1 103 ? -9.701 14.094 18.298 1.00 28.43 100 LEU A CA 1
ATOM 755 C C . LEU A 1 103 ? -9.348 13.909 19.781 1.00 28.56 100 LEU A C 1
ATOM 756 O O . LEU A 1 103 ? -8.283 13.343 20.049 1.00 28.19 100 LEU A O 1
ATOM 761 N N . LYS A 1 104 ? -10.194 14.386 20.706 1.00 29.94 101 LYS A N 1
ATOM 762 C CA . LYS A 1 104 ? -9.886 14.242 22.161 1.00 29.35 101 LYS A CA 1
ATOM 763 C C . LYS A 1 104 ? -9.672 12.760 22.511 1.00 26.61 101 LYS A C 1
ATOM 764 O O . LYS A 1 104 ? -8.746 12.462 23.299 1.00 27.03 101 LYS A O 1
ATOM 770 N N . TYR A 1 105 ? -10.447 11.860 21.903 1.00 26.11 102 TYR A N 1
ATOM 771 C CA . TYR A 1 105 ? -10.343 10.410 22.218 1.00 26.43 102 TYR A CA 1
ATOM 772 C C . TYR A 1 105 ? -9.644 9.656 21.086 1.00 26.70 102 TYR A C 1
ATOM 773 O O . TYR A 1 105 ? -10.028 8.514 20.776 1.00 26.85 102 TYR A O 1
ATOM 782 N N . HIS A 1 106 ? -8.628 10.287 20.497 1.00 26.04 103 HIS A N 1
ATOM 783 C CA . HIS A 1 106 ? -7.856 9.621 19.429 1.00 24.66 103 HIS A CA 1
ATOM 784 C C . HIS A 1 106 ? -7.124 8.442 20.070 1.00 24.24 103 HIS A C 1
ATOM 785 O O . HIS A 1 106 ? -7.004 8.426 21.318 1.00 24.64 103 HIS A O 1
ATOM 792 N N . GLY A 1 107 ? -6.576 7.559 19.246 1.00 23.99 104 GLY A N 1
ATOM 793 C CA . GLY A 1 107 ? -5.875 6.373 19.766 1.00 24.44 104 GLY A CA 1
ATOM 794 C C . GLY A 1 107 ? -4.736 6.750 20.680 1.00 23.94 104 GLY A C 1
ATOM 795 O O . GLY A 1 107 ? -3.948 7.672 20.326 1.00 25.18 104 GLY A O 1
ATOM 796 N N . ARG A 1 108 ? -4.647 6.045 21.805 1.00 23.27 105 ARG A N 1
ATOM 797 C CA . ARG A 1 108 ? -3.558 6.230 22.791 1.00 23.54 105 ARG A CA 1
ATOM 798 C C . ARG A 1 108 ? -3.182 4.860 23.366 1.00 24.42 105 ARG A C 1
ATOM 799 O O . ARG A 1 108 ? -4.093 4.051 23.615 1.00 24.69 105 ARG A O 1
ATOM 807 N N . GLY A 1 109 ? -1.886 4.614 23.533 1.00 25.97 106 GLY A N 1
ATOM 808 C CA . GLY A 1 109 ? -1.433 3.387 24.201 1.00 27.17 106 GLY A CA 1
ATOM 809 C C . GLY A 1 109 ? -0.736 2.422 23.275 1.00 28.56 106 GLY A C 1
ATOM 810 O O . GLY A 1 109 ? -0.433 2.799 22.125 1.00 28.99 106 GLY A O 1
ATOM 811 N N . TYR A 1 110 ? -0.564 1.196 23.764 1.00 28.44 107 TYR A N 1
ATOM 812 C CA . TYR A 1 110 ? 0.109 0.107 23.015 1.00 29.41 107 TYR A CA 1
ATOM 813 C C . TYR A 1 110 ? -0.922 -0.603 22.136 1.00 29.14 107 TYR A C 1
ATOM 814 O O . TYR A 1 110 ? -0.578 -0.926 20.986 1.00 32.02 107 TYR A O 1
ATOM 823 N N . LEU A 1 111 ? -2.086 -0.929 22.711 1.00 27.78 108 LEU A N 1
ATOM 824 C CA . LEU A 1 111 ? -3.256 -1.439 21.951 1.00 28.42 108 LEU A CA 1
ATOM 825 C C . LEU A 1 111 ? -4.183 -0.235 21.960 1.00 29.15 108 LEU A C 1
ATOM 826 O O . LEU A 1 111 ? -4.932 -0.032 22.909 1.00 27.96 108 LEU A O 1
ATOM 831 N N . PRO A 1 112 ? -4.095 0.629 20.925 1.00 28.99 109 PRO A N 1
ATOM 832 C CA . PRO A 1 112 ? -4.732 1.943 20.972 1.00 30.09 109 PRO A CA 1
ATOM 833 C C . PRO A 1 112 ? -6.181 1.962 21.473 1.00 26.43 109 PRO A C 1
ATOM 834 O O . PRO A 1 112 ? -7.003 1.233 20.992 1.00 26.71 109 PRO A O 1
ATOM 838 N N . LEU A 1 113 ? -6.412 2.791 22.481 1.00 26.98 110 LEU A N 1
ATOM 839 C CA . LEU A 1 113 ? -7.758 3.045 23.039 1.00 26.57 110 LEU A CA 1
ATOM 840 C C . LEU A 1 113 ? -8.311 4.224 22.238 1.00 24.75 110 LEU A C 1
ATOM 841 O O . LEU A 1 113 ? -7.683 5.275 22.257 1.00 24.91 110 LEU A O 1
ATOM 846 N N A VAL A 1 114 ? -9.472 4.070 21.615 0.60 25.96 111 VAL A N 1
ATOM 847 N N B VAL A 1 114 ? -9.460 4.023 21.586 0.40 25.34 111 VAL A N 1
ATOM 848 C CA A VAL A 1 114 ? -10.020 5.168 20.765 0.60 26.48 111 VAL A CA 1
ATOM 849 C CA B VAL A 1 114 ? -10.083 5.023 20.664 0.40 25.31 111 VAL A CA 1
ATOM 850 C C A VAL A 1 114 ? -11.538 5.213 20.939 0.60 27.10 111 VAL A C 1
ATOM 851 C C B VAL A 1 114 ? -11.568 5.192 20.997 0.40 26.47 111 VAL A C 1
ATOM 852 O O A VAL A 1 114 ? -12.175 4.130 21.049 0.60 26.73 111 VAL A O 1
ATOM 853 O O B VAL A 1 114 ? -12.227 4.159 21.256 0.40 26.66 111 VAL A O 1
ATOM 860 N N . GLY A 1 115 ? -12.081 6.430 20.950 1.00 27.74 112 GLY A N 1
ATOM 861 C CA . GLY A 1 115 ? -13.522 6.659 21.143 1.00 29.14 112 GLY A CA 1
ATOM 862 C C . GLY A 1 115 ? -13.879 6.921 22.592 1.00 29.81 112 GLY A C 1
ATOM 863 O O . GLY A 1 115 ? -13.405 6.192 23.479 1.00 29.06 112 GLY A O 1
ATOM 864 N N . LYS A 1 116 ? -14.774 7.879 22.805 1.00 29.60 113 LYS A N 1
ATOM 865 C CA . LYS A 1 116 ? -15.182 8.280 24.171 1.00 30.41 113 LYS A CA 1
ATOM 866 C C . LYS A 1 116 ? -15.708 7.071 24.955 1.00 32.83 113 LYS A C 1
ATOM 867 O O . LYS A 1 116 ? -15.306 6.917 26.117 1.00 33.13 113 LYS A O 1
ATOM 873 N N . GLU A 1 117 ? -16.532 6.224 24.333 1.00 34.20 114 GLU A N 1
ATOM 874 C CA . GLU A 1 117 ? -17.138 5.082 25.074 1.00 37.95 114 GLU A CA 1
ATOM 875 C C . GLU A 1 117 ? -16.061 4.090 25.532 1.00 35.25 114 GLU A C 1
ATOM 876 O O . GLU A 1 117 ? -16.258 3.472 26.582 1.00 34.76 114 GLU A O 1
ATOM 882 N N . ASN A 1 118 ? -14.966 3.936 24.784 1.00 32.93 115 ASN A N 1
ATOM 883 C CA . ASN A 1 118 ? -13.897 2.986 25.204 1.00 30.98 115 ASN A CA 1
ATOM 884 C C . ASN A 1 118 ? -13.085 3.617 26.334 1.00 29.56 115 ASN A C 1
ATOM 885 O O . ASN A 1 118 ? -12.593 2.870 27.187 1.00 31.18 115 ASN A O 1
ATOM 890 N N . TYR A 1 119 ? -12.961 4.941 26.342 1.00 28.14 116 TYR A N 1
ATOM 891 C CA . TYR A 1 119 ? -12.249 5.629 27.450 1.00 29.71 116 TYR A CA 1
ATOM 892 C C . TYR A 1 119 ? -13.113 5.497 28.713 1.00 31.88 116 TYR A C 1
ATOM 893 O O . TYR A 1 119 ? -12.563 5.300 29.814 1.00 32.59 116 TYR A O 1
ATOM 902 N N . GLU A 1 120 ? -14.436 5.565 28.537 1.00 35.10 117 GLU A N 1
ATOM 903 C CA . GLU A 1 120 ? -15.399 5.426 29.664 1.00 38.52 117 GLU A CA 1
ATOM 904 C C . GLU A 1 120 ? -15.286 4.015 30.255 1.00 38.25 117 GLU A C 1
ATOM 905 O O . GLU A 1 120 ? -15.106 3.898 31.490 1.00 34.50 117 GLU A O 1
ATOM 911 N N . ARG A 1 121 ? -15.405 2.991 29.403 1.00 38.26 118 ARG A N 1
ATOM 912 C CA . ARG A 1 121 ? -15.339 1.572 29.848 1.00 39.55 118 ARG A CA 1
ATOM 913 C C . ARG A 1 121 ? -13.983 1.267 30.495 1.00 36.35 118 ARG A C 1
ATOM 914 O O . ARG A 1 121 ? -13.972 0.658 31.579 1.00 36.11 118 ARG A O 1
ATOM 922 N N . ALA A 1 122 ? -12.882 1.674 29.863 1.00 33.47 119 ALA A N 1
ATOM 923 C CA . ALA A 1 122 ? -11.549 1.353 30.429 1.00 34.06 119 ALA A CA 1
ATOM 924 C C . ALA A 1 122 ? -11.352 2.102 31.751 1.00 33.13 119 ALA A C 1
ATOM 925 O O . ALA A 1 122 ? -10.788 1.500 32.678 1.00 35.18 119 ALA A O 1
ATOM 927 N N . GLY A 1 123 ? -11.824 3.350 31.834 1.00 31.60 120 GLY A N 1
ATOM 928 C CA . GLY A 1 123 ? -11.673 4.144 33.068 1.00 34.29 120 GLY A CA 1
ATOM 929 C C . GLY A 1 123 ? -12.373 3.463 34.234 1.00 36.04 120 GLY A C 1
ATOM 930 O O . GLY A 1 123 ? -11.740 3.246 35.278 1.00 37.72 120 GLY A O 1
ATOM 931 N N . LYS A 1 124 ? -13.639 3.124 34.033 1.00 38.62 121 LYS A N 1
ATOM 932 C CA . LYS A 1 124 ? -14.458 2.437 35.053 1.00 43.70 121 LYS A CA 1
ATOM 933 C C . LYS A 1 124 ? -13.740 1.153 35.483 1.00 43.40 121 LYS A C 1
ATOM 934 O O . LYS A 1 124 ? -13.458 1.021 36.678 1.00 44.08 121 LYS A O 1
ATOM 940 N N . ALA A 1 125 ? -13.358 0.307 34.522 1.00 41.22 122 ALA A N 1
ATOM 941 C CA . ALA A 1 125 ? -12.750 -1.009 34.845 1.00 42.06 122 ALA A CA 1
ATOM 942 C C . ALA A 1 125 ? -11.397 -0.875 35.554 1.00 39.45 122 ALA A C 1
ATOM 943 O O . ALA A 1 125 ? -11.106 -1.747 36.395 1.00 38.95 122 ALA A O 1
ATOM 945 N N . LEU A 1 126 ? -10.610 0.161 35.256 1.00 36.92 123 LEU A N 1
ATOM 946 C CA . LEU A 1 126 ? -9.248 0.284 35.845 1.00 36.84 123 LEU A CA 1
ATOM 947 C C . LEU A 1 126 ? -9.157 1.406 36.894 1.00 36.75 123 LEU A C 1
ATOM 948 O O . LEU A 1 126 ? -8.047 1.658 37.349 1.00 36.95 123 LEU A O 1
ATOM 953 N N . ASP A 1 127 ? -10.265 2.060 37.250 1.00 39.94 124 ASP A N 1
ATOM 954 C CA . ASP A 1 127 ? -10.253 3.142 38.277 1.00 42.93 124 ASP A CA 1
ATOM 955 C C . ASP A 1 127 ? -9.317 4.267 3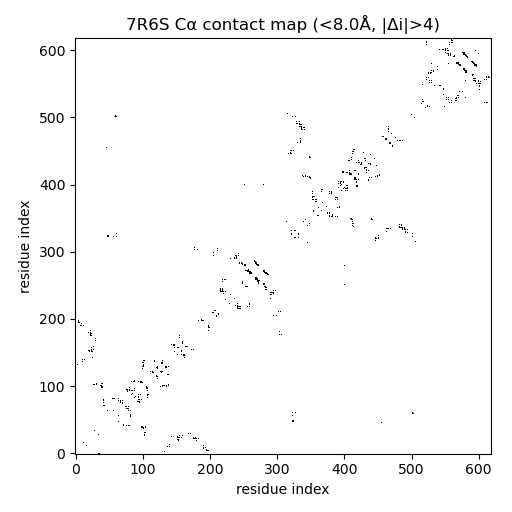7.833 1.00 42.38 124 ASP A C 1
ATOM 956 O O . ASP A 1 127 ? -8.488 4.719 38.658 1.00 39.38 124 ASP A O 1
ATOM 961 N N . LEU A 1 128 ? -9.436 4.657 36.561 1.00 40.67 125 LEU A N 1
ATOM 962 C CA . LEU A 1 128 ? -8.657 5.765 35.957 1.00 40.41 125 LEU A CA 1
ATOM 963 C C . LEU A 1 128 ? -9.661 6.789 35.421 1.00 40.41 125 LEU A C 1
ATOM 964 O O . LEU A 1 128 ? -10.731 6.373 34.928 1.00 38.58 125 LEU A O 1
ATOM 969 N N . ASP A 1 129 ? -9.343 8.075 35.556 1.00 41.77 126 ASP A N 1
ATOM 970 C CA . ASP A 1 129 ? -10.235 9.160 35.063 1.00 41.63 126 ASP A CA 1
ATOM 971 C C . ASP A 1 129 ? -9.912 9.399 33.583 1.00 38.39 126 ASP A C 1
ATOM 972 O O . ASP A 1 129 ? -9.512 10.533 33.238 1.00 38.22 126 ASP A O 1
ATOM 977 N N . LEU A 1 130 ? -10.120 8.375 32.739 1.00 36.98 127 LEU A N 1
ATOM 978 C CA . LEU A 1 130 ? -9.772 8.452 31.294 1.00 33.03 127 LEU A CA 1
ATOM 979 C C . LEU A 1 130 ? -10.737 9.369 30.533 1.00 33.43 127 LEU A C 1
ATOM 980 O O . LEU A 1 130 ? -10.278 9.995 29.599 1.00 33.67 127 LEU A O 1
ATOM 985 N N . VAL A 1 131 ? -12.012 9.450 30.910 1.00 34.65 128 VAL A N 1
ATOM 986 C CA . VAL A 1 131 ? -12.934 10.363 30.168 1.00 38.23 128 VAL A CA 1
ATOM 987 C C . VAL A 1 131 ? -12.463 11.823 30.272 1.00 36.58 128 VAL A C 1
ATOM 988 O O . VAL A 1 131 ? -12.542 12.525 29.252 1.00 37.10 128 VAL A O 1
ATOM 992 N N . ASN A 1 132 ? -12.032 12.273 31.456 1.00 38.45 129 ASN A N 1
ATOM 993 C CA . ASN A 1 132 ? -11.624 13.693 31.688 1.00 40.13 129 ASN A CA 1
ATOM 994 C C . ASN A 1 132 ? -10.128 13.915 31.438 1.00 40.06 129 ASN A C 1
ATOM 995 O O . ASN A 1 132 ? -9.754 15.069 31.129 1.00 41.86 129 ASN A O 1
ATOM 1000 N N . GLN A 1 133 ? -9.301 12.882 31.635 1.00 36.78 130 GLN A N 1
ATOM 1001 C CA . GLN A 1 133 ? -7.834 13.000 31.407 1.00 36.71 130 GLN A CA 1
ATOM 1002 C C . GLN A 1 133 ? -7.425 11.890 30.448 1.00 32.75 130 GLN A C 1
ATOM 1003 O O . GLN A 1 133 ? -6.719 10.958 30.836 1.00 31.06 130 GLN A O 1
ATOM 1009 N N . PRO A 1 134 ? -7.873 11.945 29.176 1.00 30.45 131 PRO A N 1
ATOM 1010 C CA . PRO A 1 134 ? -7.568 10.891 28.208 1.00 28.78 131 PRO A CA 1
ATOM 1011 C C . PRO A 1 134 ? -6.056 10.732 28.003 1.00 29.55 131 PRO A C 1
ATOM 1012 O O . PRO A 1 134 ? -5.620 9.642 27.672 1.00 28.07 131 PRO A O 1
ATOM 1016 N N . GLU A 1 135 ? -5.303 11.813 28.232 1.00 30.60 132 GLU A N 1
ATOM 1017 C CA . GLU A 1 135 ? -3.825 11.764 28.086 1.00 32.71 132 GLU A CA 1
ATOM 1018 C C . GLU A 1 135 ? -3.242 10.645 28.965 1.00 31.50 132 GLU A C 1
ATOM 1019 O O . GLU A 1 135 ? -2.169 10.143 28.621 1.00 29.51 132 GLU A O 1
ATOM 1025 N N . LEU A 1 136 ? -3.913 10.278 30.059 1.00 31.75 133 LEU A N 1
ATOM 1026 C CA . LEU A 1 136 ? -3.393 9.203 30.953 1.00 31.20 133 LEU A CA 1
ATOM 1027 C C . LEU A 1 136 ? -3.160 7.922 30.151 1.00 29.45 133 LEU A C 1
ATOM 1028 O O . LEU A 1 136 ? -2.222 7.173 30.486 1.00 27.12 133 LEU A O 1
ATOM 1033 N N . ALA A 1 137 ? -3.977 7.699 29.118 1.00 28.67 134 ALA A N 1
ATOM 1034 C CA . ALA A 1 137 ? -3.917 6.447 28.331 1.00 27.23 134 ALA A CA 1
ATOM 1035 C C . ALA A 1 137 ? -2.634 6.377 27.486 1.00 28.72 134 ALA A C 1
ATOM 1036 O O . ALA A 1 137 ? -2.314 5.269 27.024 1.00 28.52 134 ALA A O 1
ATOM 1038 N N . ALA A 1 138 ? -1.920 7.496 27.313 1.00 29.50 135 ALA A N 1
ATOM 1039 C CA . ALA A 1 138 ? -0.654 7.501 26.536 1.00 29.68 135 ALA A CA 1
ATOM 1040 C C . ALA A 1 138 ? 0.552 7.474 27.492 1.00 30.81 135 ALA A C 1
ATOM 1041 O O . ALA A 1 138 ? 1.689 7.525 26.987 1.00 31.18 135 ALA A O 1
ATOM 1043 N N . GLN A 1 139 ? 0.320 7.396 28.809 1.00 34.99 136 GLN A N 1
ATOM 1044 C CA . GLN A 1 139 ? 1.448 7.307 29.783 1.00 36.19 136 GLN A CA 1
ATOM 1045 C C . GLN A 1 139 ? 1.846 5.830 29.860 1.00 32.69 136 GLN A C 1
ATOM 1046 O O . GLN A 1 139 ? 0.987 4.975 30.086 1.00 31.87 136 GLN A O 1
ATOM 1052 N N . PRO A 1 140 ? 3.138 5.476 29.657 1.00 32.96 137 PRO A N 1
ATOM 1053 C CA . PRO A 1 140 ? 3.564 4.069 29.596 1.00 35.19 137 PRO A CA 1
ATOM 1054 C C . PRO A 1 140 ? 2.982 3.119 30.654 1.00 36.47 137 PRO A C 1
ATOM 1055 O O . PRO A 1 140 ? 2.519 2.046 30.268 1.00 37.39 137 PRO A O 1
ATOM 1059 N N . GLU A 1 141 ? 2.990 3.528 31.928 1.00 37.30 138 GLU A N 1
ATOM 1060 C CA . GLU A 1 141 ? 2.454 2.694 33.039 1.00 41.73 138 GLU A CA 1
ATOM 1061 C C . GLU A 1 141 ? 0.974 2.367 32.803 1.00 39.65 138 GLU A C 1
ATOM 1062 O O . GLU A 1 141 ? 0.614 1.160 32.855 1.00 37.66 138 GLU A O 1
ATOM 1068 N N . HIS A 1 142 ? 0.140 3.402 32.631 1.00 34.69 139 HIS A N 1
ATOM 1069 C CA . HIS A 1 142 ? -1.314 3.176 32.428 1.00 33.09 139 HIS A CA 1
ATOM 1070 C C . HIS A 1 142 ? -1.525 2.434 31.104 1.00 30.70 139 HIS A C 1
ATOM 1071 O O . HIS A 1 142 ? -2.380 1.510 31.056 1.00 33.15 139 HIS A O 1
ATOM 1078 N N . ALA A 1 143 ? -0.745 2.797 30.078 1.00 28.78 140 ALA A N 1
ATOM 1079 C CA . ALA A 1 143 ? -0.845 2.162 28.743 1.00 27.69 140 ALA A CA 1
ATOM 1080 C C . ALA A 1 143 ? -0.706 0.647 28.880 1.00 26.87 140 ALA A C 1
ATOM 1081 O O . ALA A 1 143 ? -1.453 -0.082 28.212 1.00 25.07 140 ALA A O 1
ATOM 1083 N N . GLY A 1 144 ? 0.207 0.201 29.741 1.00 28.04 141 GLY A N 1
ATOM 1084 C CA . GLY A 1 144 ? 0.424 -1.242 29.922 1.00 27.21 141 GLY A CA 1
ATOM 1085 C C . GLY A 1 144 ? -0.798 -1.908 30.518 1.00 26.94 141 GLY A C 1
ATOM 1086 O O . GLY A 1 144 ? -1.184 -2.968 30.013 1.00 28.01 141 GLY A O 1
ATOM 1087 N N . ARG A 1 145 ? -1.354 -1.312 31.577 1.00 29.19 142 ARG A N 1
ATOM 1088 C CA . ARG A 1 145 ? -2.560 -1.852 32.260 1.00 31.48 142 ARG A CA 1
ATOM 1089 C C . ARG A 1 145 ? -3.727 -1.871 31.269 1.00 28.53 142 ARG A C 1
ATOM 1090 O O . ARG A 1 145 ? -4.488 -2.859 31.254 1.00 28.98 142 ARG A O 1
ATOM 1098 N N . ILE A 1 146 ? -3.858 -0.805 30.485 1.00 26.25 143 ILE A N 1
ATOM 1099 C CA . ILE A 1 146 ? -4.951 -0.698 29.478 1.00 26.17 143 ILE A CA 1
ATOM 1100 C C . ILE A 1 146 ? -4.758 -1.754 28.373 1.00 24.68 143 ILE A C 1
ATOM 1101 O O . ILE A 1 146 ? -5.770 -2.390 27.962 1.00 26.95 143 ILE A O 1
ATOM 1106 N N . ALA A 1 147 ? -3.517 -2.007 27.946 1.00 24.53 144 ALA A N 1
ATOM 1107 C CA . ALA A 1 147 ? -3.287 -3.015 26.879 1.00 24.74 144 ALA A CA 1
ATOM 1108 C C . ALA A 1 147 ? -3.655 -4.412 27.393 1.00 25.89 144 ALA A C 1
ATOM 1109 O O . ALA A 1 147 ? -4.297 -5.188 26.656 1.00 24.69 144 ALA A O 1
ATOM 1111 N N . VAL A 1 148 ? -3.242 -4.730 28.623 1.00 26.16 145 VAL A N 1
ATOM 1112 C CA . VAL A 1 148 ? -3.563 -6.056 29.219 1.00 27.25 145 VAL A CA 1
ATOM 1113 C C . VAL A 1 148 ? -5.081 -6.190 29.339 1.00 28.10 145 VAL A C 1
ATOM 1114 O O . VAL A 1 148 ? -5.601 -7.293 29.079 1.00 29.18 145 VAL A O 1
ATOM 1118 N N . TRP A 1 149 ? -5.755 -5.115 29.745 1.00 29.03 146 TRP A N 1
ATOM 1119 C CA . TRP A 1 149 ? -7.237 -5.142 29.876 1.00 32.45 146 TRP A CA 1
ATOM 1120 C C . TRP A 1 149 ? -7.881 -5.358 28.492 1.00 33.38 146 TRP A C 1
ATOM 1121 O O . TRP A 1 149 ? -8.806 -6.195 28.398 1.00 34.72 146 TRP A O 1
ATOM 1132 N N . GLN A 1 150 ? -7.423 -4.632 27.465 1.00 32.26 147 GLN A N 1
ATOM 1133 C CA . GLN A 1 150 ? -7.942 -4.806 26.077 1.00 35.63 147 GLN A CA 1
ATOM 1134 C C . GLN A 1 150 ? -7.814 -6.287 25.693 1.00 37.34 147 GLN A C 1
ATOM 1135 O O . GLN A 1 150 ? -8.807 -6.897 25.244 1.00 38.03 147 GLN A O 1
ATOM 1141 N N . TRP A 1 151 ? -6.625 -6.840 25.928 1.00 33.48 148 TRP A N 1
ATOM 1142 C CA . TRP A 1 151 ? -6.286 -8.238 25.579 1.00 33.40 148 TRP A CA 1
ATOM 1143 C C . TRP A 1 151 ? -7.164 -9.241 26.340 1.00 35.71 148 TRP A C 1
ATOM 1144 O O . TRP A 1 151 ? -7.795 -10.084 25.683 1.00 37.06 148 TRP A O 1
ATOM 1155 N N . GLN A 1 152 ? -7.215 -9.134 27.672 1.00 37.43 149 GLN A N 1
ATOM 1156 C CA . GLN A 1 152 ? -7.971 -10.110 28.503 1.00 41.65 149 GLN A CA 1
ATOM 1157 C C . GLN A 1 152 ? -9.487 -9.960 28.302 1.00 44.69 149 GLN A C 1
ATOM 1158 O O . GLN A 1 152 ? -10.192 -10.952 28.544 1.00 48.21 149 GLN A O 1
ATOM 1164 N N . THR A 1 153 ? -9.976 -8.805 27.837 1.00 45.54 150 THR A N 1
ATOM 1165 C CA . THR A 1 153 ? -11.452 -8.655 27.676 1.00 4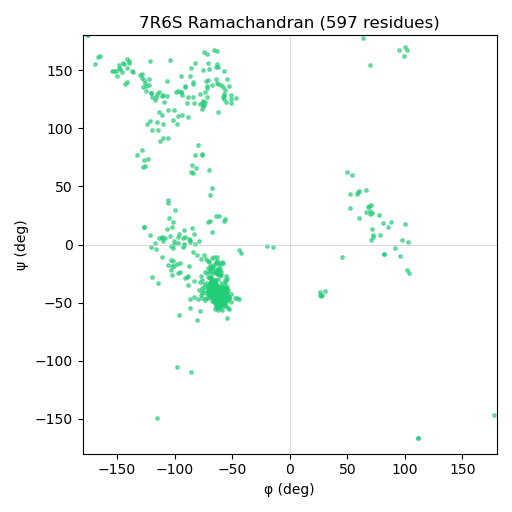6.08 150 THR A CA 1
ATOM 1166 C C . THR A 1 153 ? -11.871 -8.812 26.206 1.00 46.42 150 THR A C 1
ATOM 1167 O O . THR A 1 153 ? -13.015 -9.220 25.986 1.00 48.13 150 THR A O 1
ATOM 1171 N N . ARG A 1 154 ? -10.993 -8.529 25.240 1.00 44.56 151 ARG A N 1
ATOM 1172 C CA . ARG A 1 154 ? -11.418 -8.607 23.812 1.00 47.34 151 ARG A CA 1
ATOM 1173 C C . ARG A 1 154 ? -10.918 -9.873 23.104 1.00 45.54 151 ARG A C 1
ATOM 1174 O O . ARG A 1 154 ? -11.450 -10.152 22.029 1.00 47.94 151 ARG A O 1
ATOM 1182 N N . VAL A 1 155 ? -9.969 -10.625 23.667 1.00 45.19 152 VAL A N 1
ATOM 1183 C CA . VAL A 1 155 ? -9.455 -11.829 22.939 1.00 45.25 152 VAL A CA 1
ATOM 1184 C C . VAL A 1 155 ? -9.905 -13.086 23.681 1.00 48.51 152 VAL A C 1
ATOM 1185 O O . VAL A 1 155 ? -9.469 -13.335 24.798 1.00 48.16 152 VAL A O 1
ATOM 1189 N N . PRO A 1 156 ? -10.817 -13.908 23.110 1.00 53.79 153 PRO A N 1
ATOM 1190 C CA . PRO A 1 156 ? -11.244 -15.140 23.771 1.00 59.29 153 PRO A CA 1
ATOM 1191 C C . PRO A 1 156 ? -10.054 -16.097 23.948 1.00 61.73 153 PRO A C 1
ATOM 1192 O O . PRO A 1 156 ? -9.139 -16.030 23.153 1.00 63.92 153 PRO A O 1
ATOM 1196 N N . GLU A 1 157 ? -10.107 -16.965 24.964 1.00 69.64 154 GLU A N 1
ATOM 1197 C CA . GLU A 1 157 ? -9.013 -17.938 25.255 1.00 73.48 154 GLU A CA 1
ATOM 1198 C C . GLU A 1 157 ? -8.533 -18.639 23.977 1.00 71.60 154 GLU A C 1
ATOM 1199 O O . GLU A 1 157 ? -7.307 -18.725 23.784 1.00 72.40 154 GLU A O 1
ATOM 1205 N N . GLY A 1 158 ? -9.464 -19.102 23.139 1.00 71.24 155 GLY A N 1
ATOM 1206 C CA . GLY A 1 158 ? -9.141 -19.865 21.915 1.00 68.99 155 GLY A CA 1
ATOM 1207 C C . GLY A 1 158 ? -8.311 -19.099 20.893 1.00 65.42 155 GLY A C 1
ATOM 1208 O O . GLY A 1 158 ? -7.738 -19.758 20.006 1.00 62.34 155 GLY A O 1
ATOM 1209 N N . ALA A 1 159 ? -8.223 -17.771 21.001 1.00 61.44 156 ALA A N 1
ATOM 1210 C CA . ALA A 1 159 ? -7.465 -16.996 19.988 1.00 59.47 156 ALA A CA 1
ATOM 1211 C C . ALA A 1 159 ? -6.181 -16.404 20.585 1.00 55.68 156 ALA A C 1
ATOM 1212 O O . ALA A 1 159 ? -5.480 -15.686 19.850 1.00 54.74 156 ALA A O 1
ATOM 1214 N N . ARG A 1 160 ? -5.859 -16.748 21.836 1.00 57.41 157 ARG A N 1
ATOM 1215 C CA . ARG A 1 160 ? -4.679 -16.174 22.547 1.00 56.38 157 ARG A CA 1
ATOM 1216 C C . ARG A 1 160 ? -3.350 -16.651 21.949 1.00 56.66 157 ARG A C 1
ATOM 1217 O O . ARG A 1 160 ? -2.361 -15.908 22.107 1.00 52.70 157 ARG A O 1
ATOM 1225 N N . HIS A 1 161 ? -3.329 -17.808 21.271 1.00 59.92 158 HIS A N 1
ATOM 1226 C CA . HIS A 1 161 ? -2.057 -18.402 20.763 1.00 62.91 158 HIS A CA 1
ATOM 1227 C C . HIS A 1 161 ? -1.855 -18.201 19.254 1.00 60.25 158 HIS A C 1
ATOM 1228 O O . HIS A 1 161 ? -0.782 -18.615 18.758 1.00 58.89 158 HIS A O 1
ATOM 1235 N N . ASP A 1 162 ? -2.806 -17.569 18.558 1.00 54.92 159 ASP A N 1
ATOM 1236 C CA . ASP A 1 162 ? -2.709 -17.386 17.082 1.00 51.95 159 ASP A CA 1
ATOM 1237 C C . ASP A 1 162 ? -2.636 -15.890 16.757 1.00 45.54 159 ASP A C 1
ATOM 1238 O O . ASP A 1 162 ? -3.548 -15.164 17.161 1.00 44.38 159 ASP A O 1
ATOM 1243 N N . VAL A 1 163 ? -1.593 -15.459 16.039 1.00 45.12 160 VAL A N 1
ATOM 1244 C CA . VAL A 1 163 ? -1.402 -14.018 15.678 1.00 45.57 160 VAL A CA 1
ATOM 1245 C C . VAL A 1 163 ? -2.584 -13.537 14.831 1.00 46.05 160 VAL A C 1
ATOM 1246 O O . VAL A 1 163 ? -3.112 -12.444 15.107 1.00 45.19 160 VAL A O 1
ATOM 1250 N N . ARG A 1 164 ? -2.975 -14.335 13.839 1.00 47.73 161 ARG A N 1
ATOM 1251 C CA . ARG A 1 164 ? -4.069 -13.987 12.894 1.00 50.99 161 ARG A CA 1
ATOM 1252 C C . ARG A 1 164 ? -5.403 -13.829 13.649 1.00 47.58 161 ARG A C 1
ATOM 1253 O O . ARG A 1 164 ? -6.057 -12.766 13.483 1.00 45.14 161 ARG A O 1
ATOM 1261 N N . GLU A 1 165 ? -5.787 -14.819 14.467 1.00 45.65 162 GLU A N 1
ATOM 1262 C CA . GLU A 1 165 ? -7.084 -14.758 15.198 1.00 47.71 162 GLU A CA 1
ATOM 1263 C C . GLU A 1 165 ? -7.078 -13.622 16.227 1.00 46.22 162 GLU A C 1
ATOM 1264 O O . GLU A 1 165 ? -8.121 -12.950 16.361 1.00 46.26 162 GLU A O 1
ATOM 1270 N N . ALA A 1 166 ? -5.961 -13.438 16.939 1.00 43.98 163 ALA A N 1
ATOM 1271 C CA . ALA A 1 166 ? -5.883 -12.392 17.986 1.00 42.88 163 ALA A CA 1
ATOM 1272 C C . ALA A 1 166 ? -6.061 -11.029 17.327 1.00 43.11 163 ALA A C 1
ATOM 1273 O O . ALA A 1 166 ? -6.845 -10.217 17.868 1.00 41.83 163 ALA A O 1
ATOM 1275 N N . THR A 1 167 ? -5.348 -10.809 16.214 1.00 43.11 164 THR A N 1
ATOM 1276 C CA . THR A 1 167 ? -5.436 -9.536 15.452 1.00 46.74 164 THR A CA 1
ATOM 1277 C C . THR A 1 167 ? -6.891 -9.287 15.049 1.00 47.59 164 THR A C 1
ATOM 1278 O O . THR A 1 167 ? -7.317 -8.125 15.081 1.00 44.36 164 THR A O 1
ATOM 1282 N N . TYR A 1 168 ? -7.611 -10.350 14.672 1.00 49.54 165 TYR A N 1
ATOM 1283 C CA . TYR A 1 168 ? -9.018 -10.177 14.225 1.00 51.80 165 TYR A CA 1
ATOM 1284 C C . TYR A 1 168 ? -9.914 -9.870 15.427 1.00 51.90 165 TYR A C 1
ATOM 1285 O O . TYR A 1 168 ? -10.804 -9.009 15.292 1.00 51.07 165 TYR A O 1
ATOM 1294 N N . ALA A 1 169 ? -9.706 -10.563 16.548 1.00 49.65 166 ALA A N 1
ATOM 1295 C CA . ALA A 1 169 ? -10.548 -10.328 17.747 1.00 50.93 166 ALA A CA 1
ATOM 1296 C C . ALA A 1 169 ? -10.326 -8.896 18.261 1.00 50.01 166 ALA A C 1
ATOM 1297 O O . ALA A 1 169 ? -11.289 -8.298 18.801 1.00 48.62 166 ALA A O 1
ATOM 1299 N N . LEU A 1 170 ? -9.114 -8.361 18.064 1.00 47.56 167 LEU A N 1
ATOM 1300 C CA . LEU A 1 170 ? -8.768 -6.986 18.519 1.00 47.82 167 LEU A CA 1
ATOM 1301 C C . LEU A 1 170 ? -9.294 -5.914 17.563 1.00 50.40 167 LEU A C 1
ATOM 1302 O O . LEU A 1 170 ? -9.885 -4.944 18.058 1.00 52.90 167 LEU A O 1
ATOM 1307 N N . ASN A 1 171 ? -9.091 -6.095 16.255 1.00 51.25 168 ASN A N 1
ATOM 1308 C CA . ASN A 1 171 ? -9.348 -5.005 15.276 1.00 51.56 168 ASN A CA 1
ATOM 1309 C C . ASN A 1 171 ? -10.473 -5.330 14.286 1.00 57.06 168 ASN A C 1
ATOM 1310 O O . ASN A 1 171 ? -10.796 -4.429 13.492 1.00 58.04 168 ASN A O 1
ATOM 1315 N N . GLY A 1 172 ? -11.043 -6.540 14.328 1.00 56.36 169 GLY A N 1
ATOM 1316 C CA . GLY A 1 172 ? -12.120 -6.908 13.388 1.00 58.87 169 GLY A CA 1
ATOM 1317 C C . GLY A 1 172 ? -11.649 -6.831 11.947 1.00 60.25 169 GLY A C 1
ATOM 1318 O O . GLY A 1 172 ? -12.494 -6.676 11.059 1.00 62.86 169 GLY A O 1
ATOM 1319 N N . ALA A 1 173 ? -10.333 -6.921 11.736 1.00 62.98 170 ALA A N 1
ATOM 1320 C CA . ALA A 1 173 ? -9.716 -6.877 10.389 1.00 64.65 170 ALA A CA 1
ATOM 1321 C C . ALA A 1 173 ? -8.261 -7.348 10.511 1.00 63.90 170 ALA A C 1
ATOM 1322 O O . ALA A 1 173 ? -7.734 -7.333 11.644 1.00 56.06 170 ALA A O 1
ATOM 1324 N N . LEU A 1 174 ? -7.642 -7.743 9.394 1.00 64.11 171 LEU A N 1
ATOM 1325 C CA . LEU A 1 174 ? -6.245 -8.262 9.421 1.00 64.09 171 LEU A CA 1
ATOM 1326 C C . LEU A 1 174 ? -5.309 -7.291 8.693 1.00 64.38 171 LEU A C 1
ATOM 1327 O O . LEU A 1 174 ? -5.112 -7.444 7.470 1.00 73.27 171 LEU A O 1
ATOM 1332 N N . ASN A 1 175 ? -4.773 -6.325 9.438 1.00 60.42 172 ASN A N 1
ATOM 1333 C CA . ASN A 1 175 ? -3.827 -5.305 8.919 1.00 60.83 172 ASN A CA 1
ATOM 1334 C C . ASN A 1 175 ? -2.422 -5.636 9.439 1.00 58.71 172 ASN A C 1
ATOM 1335 O O . ASN A 1 175 ? -2.318 -6.052 10.606 1.00 52.60 172 ASN A O 1
ATOM 1340 N N . GLY A 1 176 ? -1.401 -5.467 8.591 1.00 52.16 173 GLY A N 1
ATOM 1341 C CA . GLY A 1 176 ? 0.015 -5.712 8.937 1.00 50.56 173 GLY A CA 1
ATOM 1342 C C . GLY A 1 176 ? 0.271 -7.090 9.530 1.00 48.98 173 GLY A C 1
ATOM 1343 O O . GLY A 1 176 ? 1.076 -7.163 10.473 1.00 45.02 173 GLY A O 1
ATOM 1344 N N . ILE A 1 177 ? -0.322 -8.149 8.964 1.00 50.75 174 ILE A N 1
ATOM 1345 C CA . ILE A 1 177 ? -0.133 -9.532 9.507 1.00 55.40 174 ILE A CA 1
ATOM 1346 C C . ILE A 1 177 ? 1.338 -9.946 9.364 1.00 52.40 174 ILE A C 1
ATOM 1347 O O . ILE A 1 177 ? 1.846 -10.635 10.267 1.00 53.12 174 ILE A O 1
ATOM 1352 N N . GLU A 1 178 ? 1.981 -9.585 8.252 1.00 54.38 175 GLU A N 1
ATOM 1353 C CA . GLU A 1 178 ? 3.404 -9.965 8.032 1.00 53.02 175 GLU A CA 1
ATOM 1354 C C . GLU A 1 178 ? 4.262 -9.385 9.166 1.00 49.62 175 GLU A C 1
ATOM 1355 O O . GLU A 1 178 ? 4.965 -10.167 9.820 1.00 45.22 175 GLU A O 1
ATOM 1361 N N . ALA A 1 179 ? 4.153 -8.074 9.408 1.00 47.26 176 ALA A N 1
ATOM 1362 C CA . ALA A 1 179 ? 4.957 -7.388 10.447 1.00 45.72 176 ALA A CA 1
ATOM 1363 C C . ALA A 1 179 ? 4.645 -7.983 11.832 1.00 43.29 176 ALA A C 1
ATOM 1364 O O . ALA A 1 179 ? 5.602 -8.181 12.602 1.00 40.48 176 ALA A O 1
ATOM 1366 N N . ARG A 1 180 ? 3.369 -8.278 12.126 1.00 40.83 177 ARG A N 1
ATOM 1367 C CA . ARG A 1 180 ? 2.987 -8.893 13.430 1.00 41.12 177 ARG A CA 1
ATOM 1368 C C . ARG A 1 180 ? 3.608 -10.291 13.539 1.00 41.78 177 ARG A C 1
ATOM 1369 O O . ARG A 1 180 ? 4.080 -10.646 14.648 1.00 38.70 177 ARG A O 1
ATOM 1377 N N . ARG A 1 181 ? 3.560 -11.077 12.456 1.00 42.46 178 ARG A N 1
ATOM 1378 C CA . ARG A 1 181 ? 4.120 -12.459 12.493 1.00 46.91 178 ARG A CA 1
ATOM 1379 C C . ARG A 1 181 ? 5.624 -12.384 12.786 1.00 46.28 178 ARG A C 1
ATOM 1380 O O . ARG A 1 181 ? 6.098 -13.181 13.610 1.00 47.05 178 ARG A O 1
ATOM 1388 N N . GLN A 1 182 ? 6.335 -11.455 12.139 1.00 47.66 179 GLN A N 1
ATOM 1389 C CA . GLN A 1 182 ? 7.801 -11.276 12.353 1.00 52.24 179 GLN A CA 1
ATOM 1390 C C . GLN A 1 182 ? 8.081 -10.915 13.821 1.00 47.78 179 GLN A C 1
ATOM 1391 O O . GLN A 1 182 ? 9.067 -11.444 14.373 1.00 45.99 179 GLN A O 1
ATOM 1397 N N . ARG A 1 183 ? 7.272 -10.023 14.416 1.00 42.49 180 ARG A N 1
ATOM 1398 C CA . ARG A 1 183 ? 7.463 -9.639 15.847 1.00 39.28 180 ARG A CA 1
ATOM 1399 C C . ARG A 1 183 ? 7.166 -10.851 16.732 1.00 36.46 180 ARG A C 1
ATOM 1400 O O . ARG A 1 183 ? 7.908 -11.065 17.708 1.00 37.04 180 ARG A O 1
ATOM 1408 N N . PHE A 1 184 ? 6.124 -11.612 16.389 1.00 36.26 181 PHE A N 1
ATOM 1409 C CA . PHE A 1 184 ? 5.727 -12.831 17.145 1.00 36.79 181 PHE A CA 1
ATOM 1410 C C . PHE A 1 184 ? 6.880 -13.844 17.189 1.00 38.76 181 PHE A C 1
ATOM 1411 O O . PHE A 1 184 ? 7.180 -14.378 18.280 1.00 36.05 181 PHE A O 1
ATOM 1419 N N . GLU A 1 185 ? 7.541 -14.080 16.049 1.00 41.33 182 GLU A N 1
ATOM 1420 C CA . GLU A 1 185 ? 8.646 -15.080 16.016 1.00 43.51 182 GLU A CA 1
ATOM 1421 C C . GLU A 1 185 ? 9.834 -14.549 16.837 1.00 41.71 182 GLU A C 1
ATOM 1422 O O . GLU A 1 185 ? 10.463 -15.355 17.526 1.00 44.68 182 GLU A O 1
ATOM 1428 N N . VAL A 1 186 ? 10.094 -13.238 16.821 1.00 41.21 183 VAL A N 1
ATOM 1429 C CA . VAL A 1 186 ? 11.211 -12.664 17.633 1.00 42.68 183 VAL A CA 1
ATOM 1430 C C . VAL A 1 186 ? 10.897 -12.859 19.131 1.00 40.32 183 VAL A C 1
ATOM 1431 O O . VAL A 1 186 ? 11.802 -13.280 19.882 1.00 39.52 183 VAL A O 1
ATOM 1435 N N . TRP A 1 187 ? 9.659 -12.593 19.551 1.00 39.51 184 TRP A N 1
ATOM 1436 C CA . TRP A 1 187 ? 9.291 -12.774 20.981 1.00 36.81 184 TRP A CA 1
ATOM 1437 C C . TRP A 1 187 ? 9.342 -14.250 21.373 1.00 39.31 184 TRP A C 1
ATOM 1438 O O . TRP A 1 187 ? 9.788 -14.521 22.508 1.00 40.75 184 TRP A O 1
ATOM 1449 N N . GLN A 1 188 ? 8.895 -15.156 20.500 1.00 40.40 185 GLN A N 1
ATOM 1450 C CA . GLN A 1 188 ? 8.987 -16.605 20.819 1.00 43.26 185 GLN A CA 1
ATOM 1451 C C . GLN A 1 188 ? 10.452 -16.996 21.071 1.00 46.11 185 GLN A C 1
ATOM 1452 O O . GLN A 1 188 ? 10.685 -17.854 21.947 1.00 43.99 185 GLN A O 1
ATOM 1458 N N . GLN A 1 189 ? 11.398 -16.389 20.349 1.00 46.06 186 GLN A N 1
ATOM 1459 C CA . GLN A 1 189 ? 12.841 -16.721 20.530 1.00 50.75 186 GLN A CA 1
ATOM 1460 C C . GLN A 1 189 ? 13.347 -16.115 21.845 1.00 46.79 186 GLN A C 1
ATOM 1461 O O . GLN A 1 189 ? 14.148 -16.772 22.527 1.00 43.88 186 GLN A O 1
ATOM 1467 N N . LYS A 1 190 ? 12.867 -14.918 22.195 1.00 44.09 187 LYS A N 1
ATOM 1468 C CA . LYS A 1 190 ? 13.342 -14.204 23.414 1.00 43.36 187 LYS A CA 1
ATOM 1469 C C . LYS A 1 190 ? 12.758 -14.795 24.706 1.00 39.54 187 LYS A C 1
ATOM 1470 O O . LYS A 1 190 ? 13.496 -14.839 25.701 1.00 39.27 187 LYS A O 1
ATOM 1476 N N . LEU A 1 191 ? 11.496 -15.230 24.687 1.00 35.96 188 LEU A N 1
ATOM 1477 C CA . LEU A 1 191 ? 10.808 -15.696 25.925 1.00 36.34 188 LEU A CA 1
ATOM 1478 C C . LEU A 1 191 ? 11.185 -17.139 26.270 1.00 35.50 188 LEU A C 1
ATOM 1479 O O . LEU A 1 191 ? 10.303 -18.032 26.248 1.00 35.52 188 LEU A O 1
ATOM 1484 N N . THR A 1 192 ? 12.459 -17.324 26.611 1.00 34.34 189 THR A N 1
ATOM 1485 C CA . THR A 1 192 ? 13.018 -18.625 27.045 1.00 38.37 189 THR A CA 1
ATOM 1486 C C . THR A 1 192 ? 12.510 -18.954 28.447 1.00 37.47 189 THR A C 1
ATOM 1487 O O . THR A 1 192 ? 11.976 -18.093 29.144 1.00 34.83 189 THR A O 1
ATOM 1491 N N . PRO A 1 193 ? 12.625 -20.217 28.900 1.00 36.73 190 PRO A N 1
ATOM 1492 C CA . PRO A 1 193 ? 12.197 -20.575 30.254 1.00 36.31 190 PRO A CA 1
ATOM 1493 C C . PRO A 1 193 ? 12.815 -19.687 31.347 1.00 35.49 190 PRO A C 1
ATOM 1494 O O . PRO A 1 193 ? 12.082 -19.215 32.205 1.00 34.27 190 PRO A O 1
ATOM 1498 N N . ASP A 1 194 ? 14.122 -19.422 31.283 1.00 36.08 191 ASP A N 1
ATOM 1499 C CA . ASP A 1 194 ? 14.753 -18.578 32.336 1.00 37.43 191 ASP A CA 1
ATOM 1500 C C . ASP A 1 194 ? 14.215 -17.139 32.260 1.00 35.57 191 ASP A C 1
ATOM 1501 O O . ASP A 1 194 ? 14.081 -16.507 33.320 1.00 34.33 191 ASP A O 1
ATOM 1506 N N . VAL A 1 195 ? 13.935 -16.623 31.064 1.00 34.79 192 VAL A N 1
ATOM 1507 C CA . VAL A 1 195 ? 13.383 -15.235 30.974 1.00 31.62 192 VAL A CA 1
ATOM 1508 C C . VAL A 1 195 ? 12.012 -15.203 31.643 1.00 30.39 192 VAL A C 1
ATOM 1509 O O . VAL A 1 195 ? 11.705 -14.248 32.356 1.00 31.30 192 VAL A O 1
ATOM 1521 N N . ALA A 1 197 ? 10.962 -17.280 33.982 1.00 29.42 194 ALA A N 1
ATOM 1522 C CA . ALA A 1 197 ? 11.142 -17.475 35.415 1.00 30.59 194 ALA A CA 1
ATOM 1523 C C . ALA A 1 197 ? 11.508 -16.135 36.082 1.00 30.99 194 ALA A C 1
ATOM 1524 O O . ALA A 1 197 ? 10.964 -15.831 37.173 1.00 31.97 194 ALA A O 1
ATOM 1526 N N . ARG A 1 198 ? 12.365 -15.339 35.439 1.00 29.57 195 ARG A N 1
ATOM 1527 C CA . ARG A 1 198 ? 12.777 -14.034 36.022 1.00 30.81 195 ARG A CA 1
ATOM 1528 C C . ARG A 1 198 ? 11.587 -13.059 36.019 1.00 31.74 195 ARG A C 1
ATOM 1529 O O . ARG A 1 198 ? 11.503 -12.255 36.983 1.00 32.04 195 ARG A O 1
ATOM 1537 N N . LEU A 1 199 ? 10.687 -13.150 35.032 1.00 31.12 196 LEU A N 1
ATOM 1538 C CA . LEU A 1 199 ? 9.466 -12.292 35.010 1.00 31.04 196 LEU A CA 1
ATOM 1539 C C . LEU A 1 199 ? 8.539 -12.716 36.155 1.00 33.96 196 LEU A C 1
ATOM 1540 O O . LEU A 1 199 ? 7.941 -11.826 36.776 1.00 36.16 196 LEU A O 1
ATOM 1545 N N . ASP A 1 200 ? 8.440 -14.026 36.415 1.00 31.97 197 ASP A N 1
ATOM 1546 C CA . ASP A 1 200 ? 7.604 -14.557 37.525 1.00 35.48 197 ASP A CA 1
ATOM 1547 C C . ASP A 1 200 ? 8.148 -14.036 38.865 1.00 36.17 197 ASP A C 1
ATOM 1548 O O . ASP A 1 200 ? 7.349 -13.805 39.770 1.00 37.80 197 ASP A O 1
ATOM 1553 N N . ARG A 1 201 ? 9.471 -13.917 38.979 1.00 37.71 198 ARG A N 1
ATOM 1554 C CA . ARG A 1 201 ? 10.189 -13.421 40.188 1.00 39.09 198 ARG A CA 1
ATOM 1555 C C . ARG A 1 201 ? 10.090 -11.889 40.270 1.00 41.68 198 ARG A C 1
ATOM 1556 O O . ARG A 1 201 ? 10.486 -11.342 41.311 1.00 44.82 198 ARG A O 1
ATOM 1564 N N . GLY A 1 202 ? 9.641 -11.231 39.197 1.00 44.09 199 GLY A N 1
ATOM 1565 C CA . GLY A 1 202 ? 9.475 -9.761 39.161 1.00 52.06 199 GLY A CA 1
ATOM 1566 C C . GLY A 1 202 ? 10.785 -8.999 38.981 1.00 59.18 199 GLY A C 1
ATOM 1567 O O . GLY A 1 202 ? 10.828 -7.823 39.370 1.00 64.13 199 GLY A O 1
ATOM 1568 N N . GLU A 1 203 ? 11.806 -9.613 38.372 1.00 61.35 200 GLU A N 1
ATOM 1569 C CA . GLU A 1 203 ? 13.116 -8.925 38.184 1.00 64.82 200 GLU A CA 1
ATOM 1570 C C . GLU A 1 203 ? 13.000 -7.815 37.125 1.00 71.16 200 GLU A C 1
ATOM 1571 O O . GLU A 1 203 ? 12.313 -8.031 36.098 1.00 70.85 200 GLU A O 1
ATOM 1577 N N . VAL A 1 204 ? 13.691 -6.691 37.365 1.00 90.86 201 VAL A N 1
ATOM 1578 C CA . VAL A 1 204 ? 13.679 -5.486 36.474 1.00 95.61 201 VAL A CA 1
ATOM 1579 C C . VAL A 1 204 ? 14.294 -5.811 35.102 1.00 99.60 201 VAL A C 1
ATOM 1580 O O . VAL A 1 204 ? 13.655 -5.474 34.085 1.00 101.26 201 VAL A O 1
ATOM 1584 N N . GLY A 1 205 ? 15.488 -6.414 35.071 1.00 107.52 202 GLY A N 1
ATOM 1585 C CA . GLY A 1 205 ? 16.165 -6.747 33.798 1.00 111.91 202 GLY A CA 1
ATOM 1586 C C . GLY A 1 205 ? 15.991 -8.209 33.414 1.00 110.81 202 GLY A C 1
ATOM 1587 O O . GLY A 1 205 ? 16.888 -8.747 32.724 1.00 102.77 202 GLY A O 1
ATOM 1588 N N . ALA A 1 206 ? 14.864 -8.813 33.815 1.00 109.43 203 ALA A N 1
ATOM 1589 C CA . ALA A 1 206 ? 14.542 -10.239 33.552 1.00 109.64 203 ALA A CA 1
ATOM 1590 C C . ALA A 1 206 ? 14.793 -10.615 32.089 1.00 109.65 203 ALA A C 1
ATOM 1591 O O . ALA A 1 206 ? 15.384 -11.663 31.829 1.00 108.06 203 ALA A O 1
ATOM 1593 N N . PRO A 1 207 ? 14.352 -9.808 31.089 1.00 110.84 204 PRO A N 1
ATOM 1594 C CA . PRO A 1 207 ? 14.570 -10.142 29.678 1.00 107.81 204 PRO A CA 1
ATOM 1595 C C . PRO A 1 207 ? 16.041 -10.085 29.227 1.00 104.30 204 PRO A C 1
ATOM 1596 O O . PRO A 1 207 ? 16.305 -9.494 28.195 1.00 102.72 204 PRO A O 1
ATOM 1600 N N . ALA A 1 208 ? 16.949 -10.708 29.991 1.00 106.83 205 ALA A N 1
ATOM 1601 C CA . ALA A 1 208 ? 18.390 -10.740 29.637 1.00 106.96 205 ALA A CA 1
ATOM 1602 C C . ALA A 1 208 ? 18.585 -11.715 28.471 1.00 107.60 205 ALA A C 1
ATOM 1603 O O . ALA A 1 208 ? 18.072 -12.848 28.564 1.00 107.10 205 ALA A O 1
ATOM 1605 N N . GLN A 1 209 ? 19.296 -11.291 27.421 1.00 108.35 206 GLN A N 1
ATOM 1606 C CA . GLN A 1 209 ? 19.500 -12.164 26.232 1.00 107.70 206 GLN A CA 1
ATOM 1607 C C . GLN A 1 209 ? 20.556 -13.231 26.558 1.00 106.87 206 GLN A C 1
ATOM 1608 O O . GLN A 1 209 ? 20.315 -14.407 26.222 1.00 109.77 206 GLN A O 1
ATOM 1614 N N . THR A 1 210 ? 21.676 -12.829 27.177 1.00 104.97 207 THR A N 1
ATOM 1615 C CA . THR A 1 210 ? 22.779 -13.751 27.586 1.00 103.91 207 THR A CA 1
ATOM 1616 C C . THR A 1 210 ? 23.515 -14.295 26.351 1.00 101.45 207 THR A C 1
ATOM 1617 O O . THR A 1 210 ? 22.899 -14.358 25.267 1.00 96.19 207 THR A O 1
ATOM 1621 N N . VAL A 1 211 ? 24.786 -14.682 26.526 1.00 101.59 208 VAL A N 1
ATOM 1622 C CA . VAL A 1 211 ? 25.618 -15.230 25.410 1.00 100.77 208 VAL A CA 1
ATOM 1623 C C . VAL A 1 211 ? 25.114 -16.636 25.051 1.00 94.07 208 VAL A C 1
ATOM 1624 O O . VAL A 1 211 ? 24.998 -17.480 25.962 1.00 99.19 208 VAL A O 1
ATOM 1628 N N . ALA A 1 212 ? 24.809 -16.858 23.769 1.00 88.62 209 ALA A N 1
ATOM 1629 C CA . ALA A 1 212 ? 24.338 -18.173 23.269 1.00 82.68 209 ALA A CA 1
ATOM 1630 C C . ALA A 1 212 ? 25.484 -18.862 22.520 1.00 73.77 209 ALA A C 1
ATOM 1631 O O . ALA A 1 212 ? 26.439 -18.161 22.136 1.00 73.11 209 ALA A O 1
ATOM 1633 N N . ARG A 1 213 ? 25.413 -20.189 22.374 1.00 67.47 210 ARG A N 1
ATOM 1634 C CA . ARG A 1 213 ? 26.455 -20.933 21.616 1.00 61.44 210 ARG A CA 1
ATOM 1635 C C . ARG A 1 213 ? 26.263 -20.623 20.132 1.00 57.88 210 ARG A C 1
ATOM 1636 O O . ARG A 1 213 ? 25.100 -20.549 19.699 1.00 58.81 210 ARG A O 1
ATOM 1644 N N . ASP A 1 214 ? 27.361 -20.451 19.396 1.00 53.43 211 ASP A N 1
ATOM 1645 C CA . ASP A 1 214 ? 27.279 -20.133 17.945 1.00 51.70 211 ASP A CA 1
ATOM 1646 C C . ASP A 1 214 ? 27.151 -21.447 17.175 1.00 47.53 211 ASP A C 1
ATOM 1647 O O . ASP A 1 214 ? 27.280 -22.530 17.741 1.00 45.44 211 ASP A O 1
ATOM 1660 N N . SER A 1 216 ? 29.108 -22.862 15.396 1.00 42.24 213 SER A N 1
ATOM 1661 C CA . SER A 1 216 ? 30.332 -23.644 15.282 1.00 42.90 213 SER A CA 1
ATOM 1662 C C . SER A 1 216 ? 30.332 -24.752 16.344 1.00 44.27 213 SER A C 1
ATOM 1663 O O . SER A 1 216 ? 31.209 -25.623 16.278 1.00 44.42 213 SER A O 1
ATOM 1666 N N . HIS A 1 217 ? 29.400 -24.699 17.299 1.00 47.41 214 HIS A N 1
ATOM 1667 C CA . HIS A 1 217 ? 29.323 -25.753 18.348 1.00 49.76 214 HIS A CA 1
ATOM 1668 C C . HIS A 1 217 ? 28.382 -26.867 17.878 1.00 48.20 214 HIS A C 1
ATOM 1669 O O . HIS A 1 217 ? 27.301 -26.550 17.330 1.00 43.01 214 HIS A O 1
ATOM 1676 N N . ALA A 1 218 ? 28.797 -28.121 18.082 1.00 49.27 215 ALA A N 1
ATOM 1677 C CA . ALA A 1 218 ? 28.003 -29.309 17.690 1.00 49.44 215 ALA A CA 1
ATOM 1678 C C . ALA A 1 218 ? 26.599 -29.237 18.304 1.00 49.94 215 ALA A C 1
ATOM 1679 O O . ALA A 1 218 ? 26.472 -28.750 19.452 1.00 49.34 215 ALA A O 1
ATOM 1681 N N . GLY A 1 219 ? 25.592 -29.675 17.541 1.00 47.30 216 GLY A N 1
ATOM 1682 C CA . GLY A 1 219 ? 24.189 -29.715 17.997 1.00 46.98 216 GLY A CA 1
ATOM 1683 C C . GLY A 1 219 ? 23.460 -28.383 17.876 1.00 45.76 216 GLY A C 1
ATOM 1684 O O . GLY A 1 219 ? 22.237 -28.392 18.081 1.00 45.65 216 GLY A O 1
ATOM 1685 N N . GLU A 1 220 ? 24.159 -27.286 17.542 1.00 44.20 217 GLU A N 1
ATOM 1686 C CA . GLU A 1 220 ? 23.493 -25.954 17.438 1.00 43.68 217 GLU A CA 1
ATOM 1687 C C . GLU A 1 220 ? 22.880 -25.760 16.051 1.00 40.85 217 GLU A C 1
ATOM 1688 O O . GLU A 1 220 ? 23.341 -26.354 15.082 1.00 37.42 217 GLU A O 1
ATOM 1694 N N . PRO A 1 221 ? 21.796 -24.954 15.929 1.00 42.14 218 PRO A N 1
ATOM 1695 C CA . PRO A 1 221 ? 21.153 -24.698 14.637 1.00 40.82 218 PRO A CA 1
ATOM 1696 C C . PRO A 1 221 ? 22.125 -24.110 13.600 1.00 42.18 218 PRO A C 1
ATOM 1697 O O . PRO A 1 221 ? 22.773 -23.109 13.887 1.00 41.99 218 PRO A O 1
ATOM 1701 N N . GLY A 1 222 ? 22.229 -24.769 12.440 1.00 38.72 219 GLY A N 1
ATOM 1702 C CA . GLY A 1 222 ? 23.120 -24.335 11.352 1.00 38.25 219 GLY A CA 1
ATOM 1703 C C . GLY A 1 222 ? 24.457 -25.050 11.377 1.00 37.88 219 GLY A C 1
ATOM 1704 O O . GLY A 1 222 ? 25.197 -24.915 10.382 1.00 37.63 219 GLY A O 1
ATOM 1705 N N . ASN A 1 223 ? 24.741 -25.796 12.452 1.00 37.65 220 ASN A N 1
ATOM 1706 C CA . ASN A 1 223 ? 26.035 -26.523 12.605 1.00 38.88 220 ASN A CA 1
ATOM 1707 C C . ASN A 1 223 ? 26.333 -27.395 11.379 1.00 35.42 220 ASN A C 1
ATOM 1708 O O . ASN A 1 223 ? 27.497 -27.385 10.939 1.00 36.37 220 ASN A O 1
ATOM 1713 N N . ALA A 1 224 ? 25.342 -28.139 10.874 1.00 35.00 221 ALA A N 1
ATOM 1714 C CA . ALA A 1 224 ? 25.570 -29.015 9.697 1.00 36.29 221 ALA A CA 1
ATOM 1715 C C . ALA A 1 224 ? 26.093 -28.177 8.523 1.00 35.20 221 ALA A C 1
ATOM 1716 O O . ALA A 1 224 ? 27.149 -28.549 7.968 1.00 36.12 221 ALA A O 1
ATOM 1718 N N . LEU A 1 225 ? 25.404 -27.078 8.200 1.00 32.68 222 LEU A N 1
ATOM 1719 C CA . LEU A 1 225 ? 25.812 -26.182 7.081 1.00 33.66 222 LEU A CA 1
ATOM 1720 C C . LEU A 1 225 ? 27.142 -25.507 7.418 1.00 33.24 222 LEU A C 1
ATOM 1721 O O . LEU A 1 225 ? 27.956 -25.347 6.501 1.00 34.72 222 LEU A O 1
ATOM 1726 N N . PHE A 1 226 ? 27.344 -25.126 8.681 1.00 35.11 223 PHE A N 1
ATOM 1727 C CA . PHE A 1 226 ? 28.619 -24.467 9.079 1.00 35.48 223 PHE A CA 1
ATOM 1728 C C . PHE A 1 226 ? 29.803 -25.398 8.812 1.00 36.60 223 PHE A C 1
ATOM 1729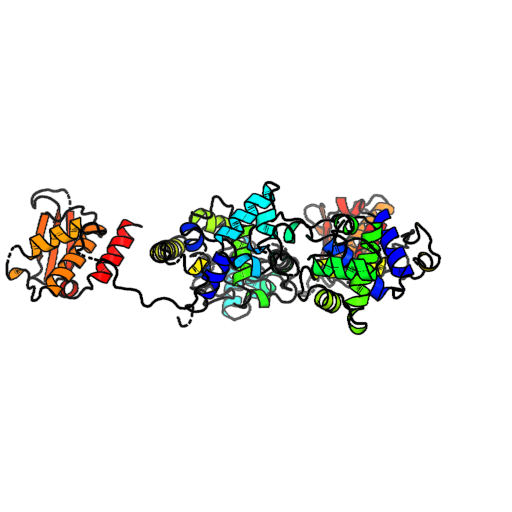 O O . PHE A 1 226 ? 30.805 -24.939 8.237 1.00 38.10 223 PHE A O 1
ATOM 1737 N N . GLU A 1 227 ? 29.684 -26.664 9.214 1.00 36.15 224 GLU A N 1
ATOM 1738 C CA . GLU A 1 227 ? 30.791 -27.638 9.011 1.00 38.53 224 GLU A CA 1
ATOM 1739 C C . GLU A 1 227 ? 30.993 -27.883 7.511 1.00 34.93 224 GLU A C 1
ATOM 1740 O O . GLU A 1 227 ? 32.161 -27.981 7.103 1.00 35.58 224 GLU A O 1
ATOM 1746 N N . ASP A 1 228 ? 29.914 -27.973 6.723 1.00 34.26 225 ASP A N 1
ATOM 1747 C CA . ASP A 1 228 ? 30.077 -28.135 5.253 1.00 34.08 225 ASP A CA 1
ATOM 1748 C C . ASP A 1 228 ? 30.923 -26.966 4.722 1.00 33.56 225 ASP A C 1
ATOM 1749 O O . ASP A 1 228 ? 31.912 -27.228 4.033 1.00 32.58 225 ASP A O 1
ATOM 1754 N N . ALA A 1 229 ? 30.543 -25.725 5.054 1.00 33.10 226 ALA A N 1
ATOM 1755 C CA . ALA A 1 229 ? 31.246 -24.514 4.564 1.00 32.74 226 ALA A CA 1
ATOM 1756 C C . ALA A 1 229 ? 32.705 -24.493 5.033 1.00 33.31 226 ALA A C 1
ATOM 1757 O O . ALA A 1 229 ? 33.584 -24.215 4.205 1.00 33.80 226 ALA A O 1
ATOM 1759 N N . ARG A 1 230 ? 32.939 -24.784 6.314 1.00 35.56 227 ARG A N 1
ATOM 1760 C CA . ARG A 1 230 ? 34.294 -24.754 6.933 1.00 41.33 227 ARG A CA 1
ATOM 1761 C C . ARG A 1 230 ? 35.199 -25.782 6.236 1.00 40.69 227 ARG A C 1
ATOM 1762 O O . ARG A 1 230 ? 36.356 -25.428 5.895 1.00 40.39 227 ARG A O 1
ATOM 1770 N N . GLN A 1 231 ? 34.700 -27.005 6.042 1.00 38.32 228 GLN A N 1
ATOM 1771 C CA . GLN A 1 231 ? 35.491 -28.068 5.364 1.00 40.64 228 GLN A CA 1
ATOM 1772 C C . GLN A 1 231 ? 35.878 -27.586 3.958 1.00 40.46 228 GLN A C 1
ATOM 1773 O O . GLN A 1 231 ? 37.072 -27.687 3.611 1.00 38.34 228 GLN A O 1
ATOM 1779 N N . HIS A 1 232 ? 34.905 -27.065 3.193 1.00 38.19 229 HIS A N 1
ATOM 1780 C CA . HIS A 1 232 ? 35.165 -26.592 1.805 1.00 38.56 229 HIS A CA 1
ATOM 1781 C C . HIS A 1 232 ? 36.104 -25.379 1.819 1.00 36.14 229 HIS A C 1
ATOM 1782 O O . HIS A 1 232 ? 36.915 -25.268 0.888 1.00 38.54 229 HIS A O 1
ATOM 1789 N N . LEU A 1 233 ? 36.016 -24.514 2.830 1.00 36.61 230 LEU A N 1
ATOM 1790 C CA . LEU A 1 233 ? 36.957 -23.356 2.886 1.00 37.69 230 LEU A CA 1
ATOM 1791 C C . LEU A 1 233 ? 38.381 -23.873 3.146 1.00 41.64 230 LEU A C 1
ATOM 1792 O O . LEU A 1 233 ? 39.309 -23.395 2.480 1.00 42.53 230 LEU A O 1
ATOM 1797 N N . ARG A 1 234 ? 38.536 -24.846 4.046 1.00 47.57 231 ARG A N 1
ATOM 1798 C CA . ARG A 1 234 ? 39.875 -25.417 4.358 1.00 53.56 231 ARG A CA 1
ATOM 1799 C C . ARG A 1 234 ? 40.426 -26.159 3.130 1.00 56.23 231 ARG A C 1
ATOM 1800 O O . ARG A 1 234 ? 41.660 -26.159 2.961 1.00 54.74 231 ARG A O 1
ATOM 1808 N N . GLN A 1 235 ? 39.547 -26.736 2.299 1.00 55.72 232 GLN A N 1
ATOM 1809 C CA . GLN A 1 235 ? 39.971 -27.486 1.080 1.00 59.62 232 GLN A CA 1
ATOM 1810 C C . GLN A 1 235 ? 40.540 -26.527 0.035 1.00 59.19 232 GLN A C 1
ATOM 1811 O O . GLN A 1 235 ? 41.414 -26.915 -0.737 1.00 57.18 232 GLN A O 1
ATOM 1825 N N . GLY A 1 237 ? 42.426 -24.246 0.604 1.00 70.40 234 GLY A N 1
ATOM 1826 C CA . GLY A 1 237 ? 43.806 -24.022 1.005 1.00 72.54 234 GLY A CA 1
ATOM 1827 C C . GLY A 1 237 ? 44.157 -22.536 1.065 1.00 76.01 234 GLY A C 1
ATOM 1828 O O . GLY A 1 237 ? 43.320 -21.713 1.427 1.00 71.28 234 GLY A O 1
ATOM 1829 N N . PRO A 1 238 ? 45.412 -22.150 0.741 1.00 83.03 235 PRO A N 1
ATOM 1830 C CA . PRO A 1 238 ? 45.811 -20.741 0.749 1.00 85.47 235 PRO A CA 1
ATOM 1831 C C . PRO A 1 238 ? 45.056 -19.892 -0.287 1.00 83.99 235 PRO A C 1
ATOM 1832 O O . PRO A 1 238 ? 45.048 -18.683 -0.152 1.00 83.20 235 PRO A O 1
ATOM 1836 N N . GLN A 1 239 ? 44.424 -20.545 -1.269 1.00 81.59 236 GLN A N 1
ATOM 1837 C CA . GLN A 1 239 ? 43.686 -19.844 -2.358 1.00 84.89 236 GLN A CA 1
ATOM 1838 C C . GLN A 1 239 ? 42.358 -19.270 -1.843 1.00 78.25 236 GLN A C 1
ATOM 1839 O O . GLN A 1 239 ? 41.718 -18.523 -2.606 1.00 74.29 236 GLN A O 1
ATOM 1845 N N . SER A 1 240 ? 41.961 -19.606 -0.608 1.00 72.26 237 SER A N 1
ATOM 1846 C CA . SER A 1 240 ? 40.692 -19.080 -0.034 1.00 67.40 237 SER A CA 1
ATOM 1847 C C . SER A 1 240 ? 40.857 -17.597 0.324 1.00 62.07 237 SER A C 1
ATOM 1848 O O . SER A 1 240 ? 39.833 -16.945 0.604 1.00 57.66 237 SER A O 1
ATOM 1851 N N . GLY A 1 241 ? 42.098 -17.099 0.330 1.00 63.18 238 GLY A N 1
ATOM 1852 C CA . GLY A 1 241 ? 42.378 -15.687 0.665 1.00 64.94 238 GLY A CA 1
ATOM 1853 C C . GLY A 1 241 ? 42.164 -15.387 2.145 1.00 66.98 238 GLY A C 1
ATOM 1854 O O . GLY A 1 241 ? 42.311 -14.212 2.531 1.00 70.17 238 GLY A O 1
ATOM 1855 N N . LEU A 1 242 ? 41.848 -16.410 2.949 1.00 61.48 239 LEU A N 1
ATOM 1856 C CA . LEU A 1 242 ? 41.598 -16.219 4.404 1.00 63.22 239 LEU A CA 1
ATOM 1857 C C . LEU A 1 242 ? 42.927 -16.354 5.152 1.00 65.39 239 LEU A C 1
ATOM 1858 O O . LEU A 1 242 ? 43.566 -17.424 5.050 1.00 61.29 239 LEU A O 1
ATOM 1863 N N . ARG A 1 243 ? 43.307 -15.306 5.885 1.00 64.70 240 ARG A N 1
ATOM 1864 C CA . ARG A 1 243 ? 44.616 -15.280 6.587 1.00 71.70 240 ARG A CA 1
ATOM 1865 C C . ARG A 1 243 ? 44.455 -15.528 8.097 1.00 68.85 240 ARG A C 1
ATOM 1866 O O . ARG A 1 243 ? 45.463 -15.384 8.807 1.00 70.25 240 ARG A O 1
ATOM 1874 N N . SER A 1 244 ? 43.255 -15.872 8.584 1.00 59.52 241 SER A N 1
ATOM 1875 C CA . SER A 1 244 ? 43.118 -16.184 10.036 1.00 59.17 241 SER A CA 1
ATOM 1876 C C . SER A 1 244 ? 41.980 -17.183 10.259 1.00 55.89 241 SER A C 1
ATOM 1877 O O . SER A 1 244 ? 41.014 -17.192 9.456 1.00 50.89 241 SER A O 1
ATOM 1880 N N . ALA A 1 245 ? 42.116 -18.008 11.301 1.00 55.49 242 ALA A N 1
ATOM 1881 C CA . ALA A 1 245 ? 41.074 -18.995 11.652 1.00 54.14 242 ALA A CA 1
ATOM 1882 C C . ALA A 1 245 ? 39.775 -18.242 11.947 1.00 51.78 242 ALA A C 1
ATOM 1883 O O . ALA A 1 245 ? 38.694 -18.773 11.622 1.00 46.65 242 ALA A O 1
ATOM 1885 N N . GLN A 1 246 ? 39.887 -17.027 12.498 1.00 49.72 243 GLN A N 1
ATOM 1886 C CA . GLN A 1 246 ? 38.668 -16.249 12.827 1.00 49.85 243 GLN A CA 1
ATOM 1887 C C . GLN A 1 246 ? 37.926 -15.901 11.529 1.00 47.09 243 GLN A C 1
ATOM 1888 O O . GLN A 1 246 ? 36.705 -16.120 11.488 1.00 45.21 243 GLN A O 1
ATOM 1894 N N . GLU A 1 247 ? 38.647 -15.411 10.514 1.00 46.58 244 GLU A N 1
ATOM 1895 C CA . GLU A 1 247 ? 38.042 -15.006 9.212 1.00 47.62 244 GLU A CA 1
ATOM 1896 C C . GLU A 1 247 ? 37.421 -16.225 8.520 1.00 44.48 244 GLU A C 1
ATOM 1897 O O . GLU A 1 247 ? 36.329 -16.075 7.929 1.00 39.38 244 GLU A O 1
ATOM 1903 N N . LEU A 1 248 ? 38.077 -17.385 8.626 1.00 45.34 245 LEU A N 1
ATOM 1904 C CA . LEU A 1 248 ? 37.557 -18.635 8.016 1.00 45.17 245 LEU A CA 1
ATOM 1905 C C . LEU A 1 248 ? 36.225 -18.978 8.697 1.00 42.79 245 LEU A C 1
ATOM 1906 O O . LEU A 1 248 ? 35.260 -19.246 7.975 1.00 39.55 245 LEU A O 1
ATOM 1911 N N . ASP A 1 249 ? 36.168 -18.895 10.030 1.00 44.36 246 ASP A N 1
ATOM 1912 C CA . ASP A 1 249 ? 34.921 -19.183 10.795 1.00 43.54 246 ASP A CA 1
ATOM 1913 C C . ASP A 1 249 ? 33.832 -18.170 10.417 1.00 40.76 246 ASP A C 1
ATOM 1914 O O . ASP A 1 249 ? 32.672 -18.585 10.216 1.00 37.29 246 ASP A O 1
ATOM 1919 N N . ASN A 1 250 ? 34.178 -16.886 10.351 1.00 40.70 247 ASN A N 1
ATOM 1920 C CA . ASN A 1 250 ? 33.179 -15.855 9.957 1.00 40.09 247 ASN A CA 1
ATOM 1921 C C . ASN A 1 250 ? 32.632 -16.173 8.556 1.00 38.02 247 ASN A C 1
ATOM 1922 O O . ASN A 1 250 ? 31.402 -16.115 8.358 1.00 36.97 247 ASN A O 1
ATOM 1927 N N . THR A 1 251 ? 33.514 -16.494 7.609 1.00 37.82 248 THR A N 1
ATOM 1928 C CA . THR A 1 251 ? 33.057 -16.768 6.220 1.00 36.04 248 THR A CA 1
ATOM 1929 C C . THR A 1 251 ? 32.140 -18.004 6.212 1.00 36.31 248 THR A C 1
ATOM 1930 O O . THR A 1 251 ? 31.128 -17.985 5.485 1.00 35.04 248 THR A O 1
ATOM 1934 N N . ALA A 1 252 ? 32.492 -19.045 6.971 1.00 36.04 249 ALA A N 1
ATOM 1935 C CA . ALA A 1 252 ? 31.654 -20.269 7.035 1.00 33.76 249 ALA A CA 1
ATOM 1936 C C . ALA A 1 252 ? 30.262 -19.905 7.563 1.00 32.20 249 ALA A C 1
ATOM 1937 O O . ALA A 1 252 ? 29.262 -20.454 7.039 1.00 32.88 249 ALA A O 1
ATOM 1939 N N . GLY A 1 253 ? 30.203 -19.010 8.555 1.00 35.34 250 GLY A N 1
ATOM 1940 C CA . GLY A 1 253 ? 28.922 -18.577 9.153 1.00 35.88 250 GLY A CA 1
ATOM 1941 C C . GLY A 1 253 ? 28.071 -17.842 8.136 1.00 35.35 250 GLY A C 1
ATOM 1942 O O . GLY A 1 253 ? 26.874 -18.163 8.020 1.00 34.45 250 GLY A O 1
ATOM 1943 N N . ALA A 1 254 ? 28.687 -16.921 7.392 1.00 35.75 251 ALA A N 1
ATOM 1944 C CA . ALA A 1 254 ? 27.987 -16.148 6.334 1.00 36.07 251 ALA A CA 1
ATOM 1945 C C . ALA A 1 254 ? 27.452 -17.097 5.254 1.00 34.12 251 ALA A C 1
ATOM 1946 O O . ALA A 1 254 ? 26.313 -16.914 4.810 1.00 34.02 251 ALA A O 1
ATOM 1948 N N . LEU A 1 255 ? 28.266 -18.078 4.863 1.00 33.04 252 LEU A N 1
ATOM 1949 C CA . LEU A 1 255 ? 27.901 -19.072 3.821 1.00 31.65 252 LEU A CA 1
ATOM 1950 C C . LEU A 1 255 ? 26.732 -19.938 4.309 1.00 31.95 252 LEU A C 1
ATOM 1951 O O . LEU A 1 255 ? 25.784 -20.144 3.525 1.00 32.19 252 LEU A O 1
ATOM 1956 N N . ALA A 1 256 ? 26.797 -20.419 5.554 1.00 31.64 253 ALA A N 1
ATOM 1957 C CA . ALA A 1 256 ? 25.708 -21.276 6.086 1.00 31.61 253 ALA A CA 1
ATOM 1958 C C . ALA A 1 256 ? 24.399 -20.480 6.101 1.00 32.91 253 ALA A C 1
ATOM 1959 O O . ALA A 1 256 ? 23.351 -21.040 5.748 1.00 33.58 253 ALA A O 1
ATOM 1961 N N . LEU A 1 257 ? 24.483 -19.203 6.474 1.00 35.93 254 LEU A N 1
ATOM 1962 C CA . LEU A 1 257 ? 23.289 -18.322 6.510 1.00 38.76 254 LEU A CA 1
ATOM 1963 C C . LEU A 1 257 ? 22.711 -18.199 5.097 1.00 39.04 254 LEU A C 1
ATOM 1964 O O . LEU A 1 257 ? 21.522 -18.518 4.926 1.00 38.97 254 LEU A O 1
ATOM 1969 N N . GLY A 1 258 ? 23.521 -17.754 4.126 1.00 39.97 255 GLY A N 1
ATOM 1970 C CA . GLY A 1 258 ? 23.039 -17.642 2.733 1.00 37.08 255 GLY A CA 1
ATOM 1971 C C . GLY A 1 258 ? 22.467 -18.967 2.238 1.00 36.54 255 GLY A C 1
ATOM 1972 O O . GLY A 1 258 ? 21.385 -18.959 1.631 1.00 36.57 255 GLY A O 1
ATOM 1973 N N . ALA A 1 259 ? 23.145 -20.077 2.540 1.00 34.64 256 ALA A N 1
ATOM 1974 C CA . ALA A 1 259 ? 22.675 -21.413 2.102 1.00 34.73 256 ALA A CA 1
ATOM 1975 C C . ALA A 1 259 ? 21.301 -21.727 2.717 1.00 36.93 256 ALA A C 1
ATOM 1976 O O . ALA A 1 259 ? 20.385 -22.132 1.958 1.00 36.92 256 ALA A O 1
ATOM 1978 N N . GLN A 1 260 ? 21.163 -21.541 4.032 1.00 36.82 257 GLN A N 1
ATOM 1979 C CA . GLN A 1 260 ? 19.882 -21.810 4.740 1.00 40.49 257 GLN A CA 1
ATOM 1980 C C . GLN A 1 260 ? 18.770 -20.944 4.134 1.00 42.34 257 GLN A C 1
ATOM 1981 O O . GLN A 1 260 ? 17.664 -21.485 3.906 1.00 42.21 257 GLN A O 1
ATOM 1987 N N . LYS A 1 261 ? 19.054 -19.660 3.897 1.00 40.81 258 LYS A N 1
ATOM 1988 C CA . LYS A 1 261 ? 18.053 -18.720 3.321 1.00 46.81 258 LYS A CA 1
ATOM 1989 C C . LYS A 1 261 ? 17.604 -19.162 1.919 1.00 46.23 258 LYS A C 1
ATOM 1990 O O . LYS A 1 261 ? 16.413 -18.976 1.629 1.00 46.03 258 LYS A O 1
ATOM 1996 N N . ALA A 1 262 ? 18.507 -19.718 1.097 1.00 43.46 259 ALA A N 1
ATOM 1997 C CA . ALA A 1 262 ? 18.178 -20.142 -0.289 1.00 43.88 259 ALA A CA 1
ATOM 1998 C C . ALA A 1 262 ? 17.607 -21.573 -0.352 1.00 43.40 259 ALA A C 1
ATOM 1999 O O . ALA A 1 262 ? 17.368 -22.046 -1.477 1.00 46.31 259 ALA A O 1
ATOM 2001 N N . GLY A 1 263 ? 17.420 -22.250 0.783 1.00 40.89 260 GLY A N 1
ATOM 2002 C CA . GLY A 1 263 ? 16.794 -23.591 0.806 1.00 40.39 260 GLY A CA 1
ATOM 2003 C C . GLY A 1 263 ? 17.775 -24.741 0.620 1.00 41.50 260 GLY A C 1
ATOM 2004 O O . GLY A 1 263 ? 17.320 -25.840 0.231 1.00 41.43 260 GLY A O 1
ATOM 2005 N N . LEU A 1 264 ? 19.073 -24.517 0.855 1.00 39.71 261 LEU A N 1
ATOM 2006 C CA . LEU A 1 264 ? 20.052 -25.624 0.729 1.00 38.80 261 LEU A CA 1
ATOM 2007 C C . LEU A 1 264 ? 20.059 -26.413 2.041 1.00 39.91 261 LEU A C 1
ATOM 2008 O O . LEU A 1 264 ? 19.965 -25.778 3.115 1.00 40.41 261 LEU A O 1
ATOM 2013 N N . SER A 1 265 ? 20.145 -27.743 1.964 1.00 39.41 262 SER A N 1
ATOM 2014 C CA . SER A 1 265 ? 20.271 -28.553 3.207 1.00 41.19 262 SER A CA 1
ATOM 2015 C C . SER A 1 265 ? 21.741 -28.949 3.367 1.00 38.51 262 SER A C 1
ATOM 2016 O O . SER A 1 265 ? 22.137 -29.385 4.466 1.00 36.68 262 SER A O 1
ATOM 2019 N N . ARG A 1 266 ? 22.518 -28.773 2.296 1.00 34.45 263 ARG A N 1
ATOM 2020 C CA . ARG A 1 266 ? 23.946 -29.167 2.306 1.00 37.43 263 ARG A CA 1
ATOM 2021 C C . ARG A 1 266 ? 24.743 -28.256 1.361 1.00 35.53 263 ARG A C 1
ATOM 2022 O O . ARG A 1 266 ? 24.172 -27.822 0.340 1.00 36.22 263 ARG A O 1
ATOM 2030 N N . ILE A 1 267 ? 25.991 -27.943 1.729 1.00 32.81 264 ILE A N 1
ATOM 2031 C CA . ILE A 1 267 ? 26.918 -27.230 0.805 1.00 33.17 264 ILE A CA 1
ATOM 2032 C C . ILE A 1 267 ? 27.854 -28.310 0.248 1.00 35.35 264 ILE A C 1
ATOM 2033 O O . ILE A 1 267 ? 28.707 -28.800 1.005 1.00 39.24 264 ILE A O 1
ATOM 2038 N N . ASP A 1 268 ? 27.678 -28.685 -1.017 1.00 35.68 265 ASP A N 1
ATOM 2039 C CA . ASP A 1 268 ? 28.508 -29.760 -1.619 1.00 38.88 265 ASP A CA 1
ATOM 2040 C C . ASP A 1 268 ? 29.768 -29.153 -2.241 1.00 39.52 265 ASP A C 1
ATOM 2041 O O . ASP A 1 268 ? 30.794 -29.858 -2.300 1.00 38.34 265 ASP A O 1
ATOM 2046 N N . HIS A 1 269 ? 29.685 -27.889 -2.666 1.00 34.51 266 HIS A N 1
ATOM 2047 C CA . HIS A 1 269 ? 30.832 -27.236 -3.342 1.00 35.06 266 HIS A CA 1
ATOM 2048 C C . HIS A 1 269 ? 30.873 -25.740 -3.036 1.00 33.84 266 HIS A C 1
ATOM 2049 O O . HIS A 1 269 ? 29.802 -25.148 -2.773 1.00 33.34 266 HIS A O 1
ATOM 2056 N N . LEU A 1 270 ? 32.080 -25.174 -3.056 1.00 33.84 267 LEU A N 1
ATOM 2057 C CA . LEU A 1 270 ? 32.297 -23.707 -2.925 1.00 36.58 267 LEU A CA 1
ATOM 2058 C C . LEU A 1 270 ? 33.018 -23.246 -4.191 1.00 38.20 267 LEU A C 1
ATOM 2059 O O . LEU A 1 270 ? 34.013 -23.896 -4.541 1.00 40.19 267 LEU A O 1
ATOM 2064 N N . LEU A 1 271 ? 32.532 -22.183 -4.836 1.00 38.79 268 LEU A N 1
ATOM 2065 C CA . LEU A 1 271 ? 33.155 -21.680 -6.093 1.00 42.61 268 LEU A CA 1
ATOM 2066 C C . LEU A 1 271 ? 33.440 -20.186 -5.949 1.00 41.86 268 LEU A C 1
ATOM 2067 O O . LEU A 1 271 ? 32.550 -19.475 -5.450 1.00 36.33 268 LEU A O 1
ATOM 2072 N N . ALA A 1 272 ? 34.626 -19.738 -6.376 1.00 42.59 269 ALA A N 1
ATOM 2073 C CA . ALA A 1 272 ? 34.967 -18.297 -6.357 1.00 46.32 269 ALA A CA 1
ATOM 2074 C C . ALA A 1 272 ? 34.452 -17.673 -7.661 1.00 49.79 269 ALA A C 1
ATOM 2075 O O . ALA A 1 272 ? 34.463 -18.370 -8.689 1.00 53.39 269 ALA A O 1
ATOM 2077 N N . GLY A 1 273 ? 33.996 -16.420 -7.622 1.00 46.11 270 GLY A N 1
ATOM 2078 C CA . GLY A 1 273 ? 33.493 -15.782 -8.850 1.00 44.76 270 GLY A CA 1
ATOM 2079 C C . GLY A 1 273 ? 33.518 -14.270 -8.763 1.00 44.96 270 GLY A C 1
ATOM 2080 O O . GLY A 1 273 ? 33.914 -13.731 -7.704 1.00 39.07 270 GLY A O 1
ATOM 2081 N N A ASN A 1 274 ? 33.143 -13.611 -9.864 0.50 44.71 271 ASN A N 1
ATOM 2082 N N B ASN A 1 274 ? 33.115 -13.600 -9.850 0.50 45.13 271 ASN A N 1
ATOM 2083 C CA A ASN A 1 274 ? 33.066 -12.127 -9.917 0.50 45.58 271 ASN A CA 1
ATOM 2084 C CA B ASN A 1 274 ? 33.065 -12.113 -9.917 0.50 46.24 271 ASN A CA 1
ATOM 2085 C C A ASN A 1 274 ? 34.458 -11.539 -9.645 0.50 44.00 271 ASN A C 1
ATOM 2086 C C B ASN A 1 274 ? 34.461 -11.538 -9.643 0.50 44.35 271 ASN A C 1
ATOM 2087 O O A ASN A 1 274 ? 34.554 -10.615 -8.810 0.50 43.34 271 ASN A O 1
ATOM 2088 O O B ASN A 1 274 ? 34.564 -10.621 -8.802 0.50 43.62 271 ASN A O 1
ATOM 2097 N N . ASP A 1 275 ? 35.486 -12.067 -10.322 1.00 45.42 272 ASP A N 1
ATOM 2098 C CA . ASP A 1 275 ? 36.897 -11.596 -10.168 1.00 46.75 272 ASP A CA 1
ATOM 2099 C C . ASP A 1 275 ? 37.360 -11.656 -8.711 1.00 47.38 272 ASP A C 1
ATOM 2100 O O . ASP A 1 275 ? 37.956 -10.664 -8.239 1.00 46.18 272 ASP A O 1
ATOM 2105 N N . GLY A 1 276 ? 37.061 -12.763 -8.025 1.00 45.81 273 GLY A N 1
ATOM 2106 C CA . GLY A 1 276 ? 37.532 -12.977 -6.642 1.00 46.66 273 GLY A CA 1
ATOM 2107 C C . GLY A 1 276 ? 36.737 -12.225 -5.589 1.00 46.48 273 GLY A C 1
ATOM 2108 O O . GLY A 1 276 ? 37.162 -12.265 -4.429 1.00 47.06 273 GLY A O 1
ATOM 2109 N N . ARG A 1 277 ? 35.618 -11.584 -5.952 1.00 44.88 274 ARG A N 1
ATOM 2110 C CA . ARG A 1 277 ? 34.828 -10.810 -4.952 1.00 43.12 274 ARG A CA 1
ATOM 2111 C C . ARG A 1 277 ? 33.673 -11.635 -4.367 1.00 40.28 274 ARG A C 1
ATOM 2112 O O . ARG A 1 277 ? 33.161 -11.237 -3.298 1.00 39.27 274 ARG A O 1
ATOM 2120 N N . THR A 1 278 ? 33.303 -12.750 -4.998 1.00 36.98 275 THR A N 1
ATOM 2121 C CA . THR A 1 278 ? 32.116 -13.496 -4.519 1.00 36.75 275 THR A CA 1
ATOM 2122 C C . THR A 1 278 ? 32.433 -14.978 -4.298 1.00 37.22 275 THR A C 1
ATOM 2123 O O . THR A 1 278 ? 33.254 -15.531 -5.054 1.00 32.81 275 THR A O 1
ATOM 2127 N N . LEU A 1 279 ? 31.774 -15.572 -3.298 1.00 34.86 276 LEU A N 1
ATOM 2128 C CA . LEU A 1 279 ? 31.839 -17.027 -3.001 1.00 35.78 276 LEU A CA 1
ATOM 2129 C C . LEU A 1 279 ? 30.446 -17.607 -3.217 1.00 34.37 276 LEU A C 1
ATOM 2130 O O . LEU A 1 279 ? 29.491 -17.049 -2.635 1.00 32.30 276 LEU A O 1
ATOM 2135 N N . PHE A 1 280 ? 30.361 -18.664 -4.028 1.00 32.47 277 PHE A N 1
ATOM 2136 C CA . PHE A 1 280 ? 29.081 -19.355 -4.317 1.00 33.85 277 PHE A CA 1
ATOM 2137 C C . PHE A 1 280 ? 29.040 -20.702 -3.594 1.00 33.94 277 PHE A C 1
ATOM 2138 O O . PHE A 1 280 ? 30.021 -21.470 -3.674 1.00 37.74 277 PHE A O 1
ATOM 2146 N N . ALA A 1 281 ? 27.968 -20.931 -2.835 1.00 34.36 278 ALA A N 1
ATOM 2147 C CA . ALA A 1 281 ? 27.764 -22.229 -2.160 1.00 34.53 278 ALA A CA 1
ATOM 2148 C C . ALA A 1 281 ? 26.829 -23.022 -3.071 1.00 32.64 278 ALA A C 1
ATOM 2149 O O . ALA A 1 281 ? 25.831 -22.434 -3.532 1.00 30.97 278 ALA A O 1
ATOM 2151 N N . VAL A 1 282 ? 27.172 -24.277 -3.348 1.00 32.69 279 VAL A N 1
ATOM 2152 C CA . VAL A 1 282 ? 26.361 -25.088 -4.296 1.00 33.78 279 VAL A CA 1
ATOM 2153 C C . VAL A 1 282 ? 25.909 -26.385 -3.625 1.00 32.71 279 VAL A C 1
ATOM 2154 O O . VAL A 1 282 ? 26.726 -27.016 -2.938 1.00 34.57 279 VAL A O 1
ATOM 2158 N N . GLN A 1 283 ? 24.646 -26.750 -3.827 1.00 33.86 280 GLN A N 1
ATOM 2159 C CA . GLN A 1 283 ? 24.157 -28.078 -3.390 1.00 34.93 280 GLN A CA 1
ATOM 2160 C C . GLN A 1 283 ? 23.922 -28.896 -4.661 1.00 37.90 280 GLN A C 1
ATOM 2161 O O . GLN A 1 283 ? 23.144 -28.434 -5.519 1.00 36.70 280 GLN A O 1
ATOM 2167 N N . GLY A 1 284 ? 24.581 -30.049 -4.767 1.00 41.99 281 GLY A N 1
ATOM 2168 C CA . GLY A 1 284 ? 24.424 -30.937 -5.936 1.00 42.19 281 GLY A CA 1
ATOM 2169 C C . GLY A 1 284 ? 25.593 -30.802 -6.886 1.00 44.10 281 GLY A C 1
ATOM 2170 O O . GLY A 1 284 ? 26.388 -29.847 -6.727 1.00 40.53 281 GLY A O 1
ATOM 2171 N N . ALA A 1 285 ? 25.703 -31.724 -7.844 1.00 44.89 282 ALA A N 1
ATOM 2172 C CA . ALA A 1 285 ? 26.799 -31.657 -8.836 1.00 45.50 282 ALA A CA 1
ATOM 2173 C C . ALA A 1 285 ? 26.621 -30.388 -9.678 1.00 43.49 282 ALA A C 1
ATOM 2174 O O . ALA A 1 285 ? 25.474 -29.930 -9.834 1.00 42.10 282 ALA A O 1
ATOM 2176 N N . LEU A 1 286 ? 27.718 -29.849 -10.213 1.00 45.73 283 LEU A N 1
ATOM 2177 C CA . LEU A 1 286 ? 27.658 -28.600 -11.020 1.00 45.70 283 LEU A CA 1
ATOM 2178 C C . LEU A 1 286 ? 26.864 -28.818 -12.317 1.00 45.41 283 LEU A C 1
ATOM 2179 O O . LEU A 1 286 ? 26.354 -27.824 -12.838 1.00 51.06 283 LEU A O 1
ATOM 2184 N N . GLY A 1 287 ? 26.749 -30.059 -12.806 1.00 44.95 284 GLY A N 1
ATOM 2185 C CA . GLY A 1 287 ? 26.007 -30.331 -14.056 1.00 48.30 284 GLY A CA 1
ATOM 2186 C C . GLY A 1 287 ? 24.549 -30.694 -13.809 1.00 49.02 284 GLY A C 1
ATOM 2187 O O . GLY A 1 287 ? 23.816 -30.881 -14.797 1.00 50.65 284 GLY A O 1
ATOM 2188 N N . ASP A 1 288 ? 24.137 -30.769 -12.539 1.00 46.20 285 ASP A N 1
ATOM 2189 C CA . ASP A 1 288 ? 22.743 -31.136 -12.167 1.00 46.72 285 ASP A CA 1
ATOM 2190 C C . ASP A 1 288 ? 21.829 -29.938 -12.407 1.00 44.13 285 ASP A C 1
ATOM 2191 O O . ASP A 1 288 ? 21.978 -28.910 -11.756 1.00 41.16 285 ASP A O 1
ATOM 2196 N N . PRO A 1 289 ? 20.837 -30.023 -13.321 1.00 46.42 286 PRO A N 1
ATOM 2197 C CA . PRO A 1 289 ? 19.921 -28.904 -13.556 1.00 47.39 286 PRO A CA 1
ATOM 2198 C C . PRO A 1 289 ? 19.066 -28.529 -12.327 1.00 44.56 286 PRO A C 1
ATOM 2199 O O . PRO A 1 289 ? 18.441 -27.490 -12.364 1.00 46.00 286 PRO A O 1
ATOM 2203 N N . ALA A 1 290 ? 19.068 -29.364 -11.277 1.00 40.77 287 ALA A N 1
ATOM 2204 C CA . ALA A 1 290 ? 18.321 -29.079 -10.024 1.00 41.68 287 ALA A CA 1
ATOM 2205 C C . ALA A 1 290 ? 19.254 -28.477 -8.968 1.00 40.98 287 ALA A C 1
ATOM 2206 O O . ALA A 1 290 ? 18.843 -28.226 -7.839 1.00 39.86 287 ALA A O 1
ATOM 2216 N N . LEU A 1 292 ? 21.235 -26.214 -6.497 1.00 42.60 289 LEU A N 1
ATOM 2217 C CA . LEU A 1 292 ? 20.812 -25.049 -5.729 1.00 41.85 289 LEU A CA 1
ATOM 2218 C C . LEU A 1 292 ? 22.046 -24.188 -5.442 1.00 40.66 289 LEU A C 1
ATOM 2219 O O . LEU A 1 292 ? 23.134 -24.774 -5.297 1.00 39.48 289 LEU A O 1
ATOM 2224 N N . ARG A 1 293 ? 21.884 -22.865 -5.342 1.00 40.95 290 ARG A N 1
ATOM 2225 C CA . ARG A 1 293 ? 23.074 -22.003 -5.117 1.00 43.26 290 ARG A CA 1
ATOM 2226 C C . ARG A 1 293 ? 22.734 -20.817 -4.204 1.00 40.37 290 ARG A C 1
ATOM 2227 O O . ARG A 1 293 ? 21.561 -20.423 -4.104 1.00 40.14 290 ARG A O 1
ATOM 2235 N N . ALA A 1 294 ? 23.764 -20.305 -3.545 1.00 39.26 291 ALA A N 1
ATOM 2236 C CA . ALA A 1 294 ? 23.702 -19.117 -2.672 1.00 39.15 291 ALA A CA 1
ATOM 2237 C C . ALA A 1 294 ? 25.072 -18.437 -2.790 1.00 38.17 291 ALA A C 1
ATOM 2238 O O . ALA A 1 294 ? 26.039 -19.141 -3.172 1.00 39.03 291 ALA A O 1
ATOM 2240 N N . SER A 1 295 ? 25.151 -17.131 -2.551 1.00 36.76 292 SER A N 1
ATOM 2241 C CA . SER A 1 295 ? 26.458 -16.437 -2.691 1.00 38.89 292 SER A CA 1
ATOM 2242 C C . SER A 1 295 ? 26.622 -15.429 -1.566 1.00 38.32 292 SER A C 1
ATOM 2243 O O . SER A 1 295 ? 25.607 -15.026 -1.007 1.00 36.80 292 SER A O 1
ATOM 2246 N N . VAL A 1 296 ? 27.871 -15.089 -1.249 1.00 37.65 293 VAL A N 1
ATOM 2247 C CA . VAL A 1 296 ? 28.192 -14.069 -0.215 1.00 38.46 293 VAL A CA 1
ATOM 2248 C C . VAL A 1 296 ? 29.313 -13.192 -0.766 1.00 38.78 293 VAL A C 1
ATOM 2249 O O . VAL A 1 296 ? 30.117 -13.690 -1.581 1.00 33.18 293 VAL A O 1
ATOM 2253 N N . ASP A 1 297 ? 29.328 -11.925 -0.355 1.00 41.12 294 ASP A N 1
ATOM 2254 C CA . ASP A 1 297 ? 30.458 -11.029 -0.697 1.00 42.53 294 ASP A CA 1
ATOM 2255 C C . ASP A 1 297 ? 31.634 -11.492 0.185 1.00 42.06 294 ASP A C 1
ATOM 2256 O O . ASP A 1 297 ? 31.468 -11.495 1.415 1.00 40.63 294 ASP A O 1
ATOM 2261 N N . ARG A 1 298 ? 32.773 -11.860 -0.410 1.00 41.04 295 ARG A N 1
ATOM 2262 C CA . ARG A 1 298 ? 33.911 -12.432 0.374 1.00 43.71 295 ARG A CA 1
ATOM 2263 C C . ARG A 1 298 ? 34.439 -11.458 1.431 1.00 44.84 295 ARG A C 1
ATOM 2264 O O . ARG A 1 298 ? 34.763 -11.930 2.541 1.00 47.08 295 ARG A O 1
ATOM 2272 N N . GLU A 1 299 ? 34.564 -10.175 1.087 1.00 49.33 296 GLU A N 1
ATOM 2273 C CA . GLU A 1 299 ? 35.074 -9.159 2.044 1.00 53.51 296 GLU A CA 1
ATOM 2274 C C . GLU A 1 299 ? 34.108 -9.036 3.232 1.00 52.39 296 GLU A C 1
ATOM 2275 O O . GLU A 1 299 ? 34.578 -9.128 4.383 1.00 55.09 296 GLU A O 1
ATOM 2281 N N . GLN A 1 300 ? 32.815 -8.831 2.961 1.00 52.45 297 GLN A N 1
ATOM 2282 C CA . GLN A 1 300 ? 31.789 -8.685 4.031 1.00 55.20 297 GLN A CA 1
ATOM 2283 C C . GLN A 1 300 ? 31.709 -9.963 4.874 1.00 54.68 297 GLN A C 1
ATOM 2284 O O . GLN A 1 300 ? 31.533 -9.853 6.105 1.00 57.88 297 GLN A O 1
ATOM 2290 N N . ALA A 1 301 ? 31.854 -11.128 4.238 1.00 48.38 298 ALA A N 1
ATOM 2291 C CA . ALA A 1 301 ? 31.723 -12.409 4.969 1.00 44.21 298 ALA A CA 1
ATOM 2292 C C . ALA A 1 301 ? 32.895 -12.617 5.942 1.00 41.88 298 ALA A C 1
ATOM 2293 O O . ALA A 1 301 ? 32.645 -13.148 7.040 1.00 39.53 298 ALA A O 1
ATOM 2295 N N . SER A 1 302 ? 34.111 -12.197 5.574 1.00 42.29 299 SER A N 1
ATOM 2296 C CA . SER A 1 302 ? 35.298 -12.452 6.441 1.00 45.75 299 SER A CA 1
ATOM 2297 C C . SER A 1 302 ? 35.202 -11.666 7.757 1.00 50.47 299 SER A C 1
ATOM 2298 O O . SER A 1 302 ? 35.818 -12.112 8.755 1.00 48.51 299 SER A O 1
ATOM 2301 N N . GLN A 1 303 ? 34.449 -10.560 7.764 1.00 54.31 300 GLN A N 1
ATOM 2302 C CA . GLN A 1 303 ? 34.321 -9.718 8.988 1.00 59.89 300 GLN A CA 1
ATOM 2303 C C . GLN A 1 303 ? 32.903 -9.828 9.569 1.00 57.73 300 GLN A C 1
ATOM 2304 O O . GLN A 1 303 ? 32.643 -9.160 10.588 1.00 56.88 300 GLN A O 1
ATOM 2310 N N . GLN A 1 304 ? 32.034 -10.657 8.977 1.00 53.76 301 GLN A N 1
ATOM 2311 C CA . GLN A 1 304 ? 30.643 -10.793 9.492 1.00 56.06 301 GLN A CA 1
ATOM 2312 C C . GLN A 1 304 ? 30.657 -11.654 10.764 1.00 54.85 301 GLN A C 1
ATOM 2313 O O . GLN A 1 304 ? 31.111 -12.811 10.705 1.00 46.27 301 GLN A O 1
ATOM 2319 N N . SER A 1 305 ? 30.166 -11.086 11.869 1.00 57.01 302 SER A N 1
ATOM 2320 C CA . SER A 1 305 ? 30.111 -11.763 13.191 1.00 56.24 302 SER A CA 1
ATOM 2321 C C . SER A 1 305 ? 29.468 -13.157 13.115 1.00 52.30 302 SER A C 1
ATOM 2322 O O . SER A 1 305 ? 28.329 -13.275 12.609 1.00 47.04 302 SER A O 1
ATOM 2325 N N . LEU A 1 306 ? 30.156 -14.161 13.669 1.00 50.11 303 LEU A N 1
ATOM 2326 C CA . LEU A 1 306 ? 29.632 -15.549 13.712 1.00 48.45 303 LEU A CA 1
ATOM 2327 C C . LEU A 1 306 ? 28.434 -15.590 14.664 1.00 47.60 303 LEU A C 1
ATOM 2328 O O . LEU A 1 306 ? 27.550 -16.434 14.455 1.00 46.16 303 LEU A O 1
ATOM 2333 N N . ALA A 1 307 ? 28.410 -14.699 15.662 1.00 50.01 304 ALA A N 1
ATOM 2334 C CA . ALA A 1 307 ? 27.280 -14.614 16.618 1.00 51.38 304 ALA A CA 1
ATOM 2335 C C . ALA A 1 307 ? 26.053 -14.040 15.894 1.00 51.03 304 ALA A C 1
ATOM 2336 O O . ALA A 1 307 ? 24.933 -14.502 16.176 1.00 52.52 304 ALA A O 1
ATOM 2338 N N . GLN A 1 308 ? 26.266 -13.079 14.985 1.00 51.89 305 GLN A N 1
ATOM 2339 C CA . GLN A 1 308 ? 25.158 -12.472 14.190 1.00 56.03 305 GLN A CA 1
ATOM 2340 C C . GLN A 1 308 ? 24.659 -13.512 13.185 1.00 51.68 305 GLN A C 1
ATOM 2341 O O . GLN A 1 308 ? 23.433 -13.680 13.058 1.00 52.92 305 GLN A O 1
ATOM 2347 N N . SER A 1 309 ? 25.591 -14.181 12.504 1.00 49.18 306 SER A N 1
ATOM 2348 C CA . SER A 1 309 ? 25.221 -15.227 11.517 1.00 49.48 306 SER A CA 1
ATOM 2349 C C . SER A 1 309 ? 24.416 -16.330 12.215 1.00 50.31 306 SER A C 1
ATOM 2350 O O . SER A 1 309 ? 23.396 -16.781 11.635 1.00 46.84 306 SER A O 1
ATOM 2353 N N . SER A 1 310 ? 24.855 -16.730 13.417 1.00 48.56 307 SER A N 1
ATOM 2354 C CA . SER A 1 310 ? 24.199 -17.829 14.178 1.00 48.12 307 SER A CA 1
ATOM 2355 C C . SER A 1 310 ? 22.798 -17.403 14.613 1.00 52.15 307 SER A C 1
ATOM 2356 O O . SER A 1 310 ? 21.887 -18.254 14.581 1.00 52.70 307 SER A O 1
ATOM 2359 N N . GLN A 1 311 ? 22.655 -16.140 15.015 1.00 54.57 308 GLN A N 1
ATOM 2360 C CA . GLN A 1 311 ? 21.349 -15.597 15.464 1.00 60.44 308 GLN A CA 1
ATOM 2361 C C . GLN A 1 311 ? 20.383 -15.574 14.275 1.00 57.23 308 GLN A C 1
ATOM 2362 O O . GLN A 1 311 ? 19.255 -16.088 14.413 1.00 55.83 308 GLN A O 1
ATOM 2368 N N . GLN A 1 312 ? 20.832 -15.023 13.147 1.00 53.91 309 GLN A N 1
ATOM 2369 C CA . GLN A 1 312 ? 19.970 -14.903 11.940 1.00 57.09 309 GLN A CA 1
ATOM 2370 C C . GLN A 1 312 ? 19.600 -16.294 11.403 1.00 52.06 309 GLN A C 1
ATOM 2371 O O . GLN A 1 312 ? 18.448 -16.459 10.963 1.00 50.95 309 GLN A O 1
ATOM 2377 N N . LEU A 1 313 ? 20.520 -17.263 11.462 1.00 49.97 310 LEU A N 1
ATOM 2378 C CA . LEU A 1 313 ? 20.211 -18.623 10.931 1.00 48.37 310 LEU A CA 1
ATOM 2379 C C . LEU A 1 313 ? 19.190 -19.311 11.847 1.00 51.20 310 LEU A C 1
ATOM 2380 O O . LEU A 1 313 ? 18.233 -19.920 11.314 1.00 51.65 310 LEU A O 1
ATOM 2385 N N . ALA A 1 314 ? 19.372 -19.190 13.168 1.00 49.87 311 ALA A N 1
ATOM 2386 C CA . ALA A 1 314 ? 18.445 -19.807 14.151 1.00 49.12 311 ALA A CA 1
ATOM 2387 C C . ALA A 1 314 ? 17.019 -19.277 13.930 1.00 51.23 311 ALA A C 1
ATOM 2388 O O . ALA A 1 314 ? 16.077 -20.098 13.951 1.00 50.89 311 ALA A O 1
ATOM 2390 N N . ALA A 1 315 ? 16.877 -17.959 13.727 1.00 51.38 312 ALA A N 1
ATOM 2391 C CA . ALA A 1 315 ? 15.561 -17.317 13.488 1.00 56.42 312 ALA A CA 1
ATOM 2392 C C . ALA A 1 315 ? 14.979 -17.808 12.156 1.00 56.50 312 ALA A C 1
ATOM 2393 O O . ALA A 1 315 ? 13.763 -18.103 12.114 1.00 52.18 312 ALA A O 1
ATOM 2395 N N . SER A 1 316 ? 15.827 -17.885 11.120 1.00 57.02 313 SER A N 1
ATOM 2396 C CA . SER A 1 316 ? 15.436 -18.352 9.761 1.00 58.13 313 SER A CA 1
ATOM 2397 C C . SER A 1 316 ? 14.863 -19.776 9.836 1.00 56.91 313 SER A C 1
ATOM 2398 O O . SER A 1 316 ? 13.831 -20.030 9.182 1.00 57.86 313 SER A O 1
ATOM 2401 N N . VAL A 1 317 ? 15.515 -20.655 10.609 1.00 50.90 314 VAL A N 1
ATOM 2402 C CA . VAL A 1 317 ? 15.066 -22.072 10.777 1.00 52.67 314 VAL A CA 1
ATOM 2403 C C . VAL A 1 317 ? 13.745 -22.088 11.557 1.00 55.81 314 VAL A C 1
ATOM 2404 O O . VAL A 1 317 ? 12.883 -22.927 11.229 1.00 57.37 314 VAL A O 1
ATOM 2408 N N . ALA A 1 318 ? 13.591 -21.182 12.533 1.00 58.37 315 ALA A N 1
ATOM 2409 C CA . ALA A 1 318 ? 12.357 -21.116 13.354 1.00 62.15 315 ALA A CA 1
ATOM 2410 C C . ALA A 1 318 ? 11.180 -20.626 12.496 1.00 65.28 315 ALA A C 1
ATOM 2411 O O . ALA A 1 318 ? 10.035 -21.011 12.793 1.00 70.08 315 ALA A O 1
ATOM 2413 N N . GLN A 1 319 ? 11.460 -19.817 11.469 1.00 67.93 316 GLN A N 1
ATOM 2414 C CA . GLN A 1 319 ? 10.410 -19.278 10.561 1.00 74.89 316 GLN A CA 1
ATOM 2415 C C . GLN A 1 319 ? 9.874 -20.407 9.671 1.00 73.27 316 GLN A C 1
ATOM 2416 O O . GLN A 1 319 ? 8.980 -21.159 10.047 1.00 71.58 316 GLN A O 1
ATOM 2422 N N . ASN B 1 2 ? -16.717 -7.583 -23.282 1.00 93.75 -1 ASN B N 1
ATOM 2423 C CA . ASN B 1 2 ? -17.471 -6.295 -23.205 1.00 93.50 -1 ASN B CA 1
ATOM 2424 C C . ASN B 1 2 ? -18.310 -6.263 -21.923 1.00 90.15 -1 ASN B C 1
ATOM 2425 O O . ASN B 1 2 ? -18.354 -5.195 -21.287 1.00 94.27 -1 ASN B O 1
ATOM 2430 N N . ALA B 1 3 ? -18.958 -7.381 -21.573 1.00 87.01 0 ALA B N 1
ATOM 2431 C CA . ALA B 1 3 ? -19.782 -7.442 -20.340 1.00 83.53 0 ALA B CA 1
ATOM 2432 C C . ALA B 1 3 ? -18.876 -7.347 -19.112 1.00 78.42 0 ALA B C 1
ATOM 2433 O O . ALA B 1 3 ? -19.055 -6.466 -18.270 1.00 64.51 0 ALA B O 1
ATOM 2443 N N . SER B 1 5 ? -15.679 -6.579 -19.099 1.00 65.38 2 SER B N 1
ATOM 2444 C CA . SER B 1 5 ? -14.817 -5.415 -19.252 1.00 62.82 2 SER B CA 1
ATOM 2445 C C . SER B 1 5 ? -15.518 -4.138 -18.757 1.00 55.83 2 SER B C 1
ATOM 2446 O O . SER B 1 5 ? -14.835 -3.294 -18.156 1.00 45.91 2 SER B O 1
ATOM 2449 N N . THR B 1 6 ? -16.820 -3.984 -19.030 1.00 55.19 3 THR B N 1
ATOM 2450 C CA . THR B 1 6 ? -17.575 -2.787 -18.560 1.00 53.07 3 THR B CA 1
ATOM 2451 C C . THR B 1 6 ? -17.671 -2.818 -17.023 1.00 48.70 3 THR B C 1
ATOM 2452 O O . THR B 1 6 ? -17.420 -1.771 -16.396 1.00 43.92 3 THR B O 1
ATOM 2456 N N . ASP B 1 7 ? -18.034 -3.968 -16.442 1.00 46.42 4 ASP B N 1
ATOM 2457 C CA . ASP B 1 7 ? -18.139 -4.085 -14.962 1.00 45.31 4 ASP B CA 1
ATOM 2458 C C . ASP B 1 7 ? -16.760 -3.849 -14.322 1.00 37.99 4 ASP B C 1
ATOM 2459 O O . ASP B 1 7 ? -16.695 -3.158 -13.306 1.00 34.77 4 ASP B O 1
ATOM 2464 N N . ARG B 1 8 ? -15.697 -4.408 -14.899 1.00 36.09 5 ARG B N 1
ATOM 2465 C CA . ARG B 1 8 ? -14.331 -4.217 -14.335 1.00 32.32 5 ARG B CA 1
ATOM 2466 C C . ARG B 1 8 ? -13.898 -2.754 -14.455 1.00 30.01 5 ARG B C 1
ATOM 2467 O O . ARG B 1 8 ? -13.213 -2.271 -13.547 1.00 27.50 5 ARG B O 1
ATOM 2475 N N A GLU B 1 9 ? -14.265 -2.109 -15.564 0.60 30.39 6 GLU B N 1
ATOM 2476 N N B GLU B 1 9 ? -14.253 -2.084 -15.555 0.40 30.04 6 GLU B N 1
ATOM 2477 C CA A GLU B 1 9 ? -13.966 -0.673 -15.792 0.60 31.60 6 GLU B CA 1
ATOM 2478 C CA B GLU B 1 9 ? -13.873 -0.653 -15.710 0.40 30.69 6 GLU B CA 1
ATOM 2479 C C A GLU B 1 9 ? -14.634 0.147 -14.678 0.60 30.86 6 GLU B C 1
ATOM 2480 C C B GLU B 1 9 ? -14.633 0.181 -14.664 0.40 30.84 6 GLU B C 1
ATOM 2481 O O A GLU B 1 9 ? -13.937 0.961 -14.054 0.60 29.80 6 GLU B O 1
ATOM 2482 O O B GLU B 1 9 ? -14.000 1.080 -14.086 0.40 30.56 6 GLU B O 1
ATOM 2493 N N . SER B 1 10 ? -15.925 -0.094 -14.433 1.00 33.17 7 SER B N 1
ATOM 2494 C CA . SER B 1 10 ? -16.686 0.639 -13.380 1.00 37.59 7 SER B CA 1
ATOM 2495 C C . SER B 1 10 ? -16.026 0.422 -12.007 1.00 35.52 7 SER B C 1
ATOM 2496 O O . SER B 1 10 ? -15.857 1.414 -11.253 1.00 35.66 7 SER B O 1
ATOM 2499 N N . GLN B 1 11 ? -15.651 -0.827 -11.701 1.00 37.44 8 GLN B N 1
ATOM 2500 C CA . GLN B 1 11 ? -14.993 -1.139 -10.407 1.00 36.16 8 GLN B CA 1
ATOM 2501 C C . GLN B 1 11 ? -13.654 -0.401 -10.324 1.00 34.27 8 GLN B C 1
ATOM 2502 O O . GLN B 1 11 ? -13.377 0.194 -9.255 1.00 30.02 8 GLN B O 1
ATOM 2508 N N . LEU B 1 12 ? -12.865 -0.389 -11.405 1.00 31.85 9 LEU B N 1
ATOM 2509 C CA . LEU B 1 12 ? -11.536 0.286 -11.337 1.00 30.40 9 LEU B CA 1
ATOM 2510 C C . LEU B 1 12 ? -11.701 1.813 -11.247 1.00 29.20 9 LEU B C 1
ATOM 2511 O O . LEU B 1 12 ? -10.905 2.446 -10.506 1.00 27.89 9 LEU B O 1
ATOM 2516 N N . LEU B 1 13 ? -12.654 2.404 -11.980 1.00 29.55 10 LEU B N 1
ATOM 2517 C CA . LEU B 1 13 ? -12.893 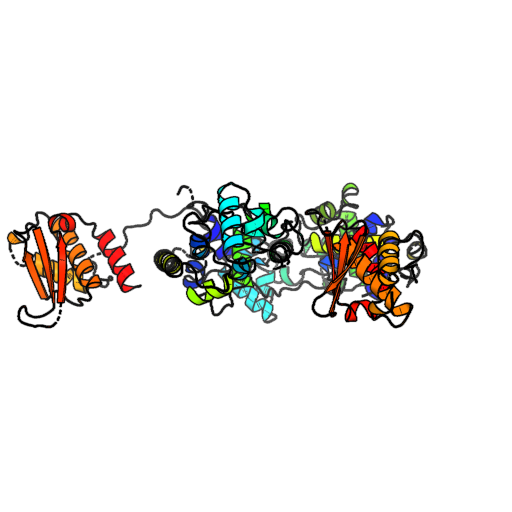3.875 -11.850 1.00 29.59 10 LEU B CA 1
ATOM 2518 C C . LEU B 1 13 ? -13.201 4.220 -10.380 1.00 30.65 10 LEU B C 1
ATOM 2519 O O . LEU B 1 13 ? -12.600 5.183 -9.846 1.00 30.41 10 LEU B O 1
ATOM 2524 N N . ARG B 1 14 ? -14.070 3.438 -9.739 1.00 32.85 11 ARG B N 1
ATOM 2525 C CA . ARG B 1 14 ? -14.447 3.668 -8.318 1.00 38.89 11 ARG B CA 1
ATOM 2526 C C . ARG B 1 14 ? -13.218 3.492 -7.418 1.00 37.81 11 ARG B C 1
ATOM 2527 O O . ARG B 1 14 ? -12.980 4.381 -6.590 1.00 35.95 11 ARG B O 1
ATOM 2535 N N . GLN B 1 15 ? -12.446 2.418 -7.604 1.00 34.61 12 GLN B N 1
ATOM 2536 C CA . GLN B 1 15 ? -11.248 2.188 -6.754 1.00 35.07 12 GLN B CA 1
ATOM 2537 C C . GLN B 1 15 ? -10.247 3.330 -6.912 1.00 28.87 12 GLN B C 1
ATOM 2538 O O . GLN B 1 15 ? -9.714 3.788 -5.882 1.00 29.57 12 GLN B O 1
ATOM 2544 N N . ALA B 1 16 ? -10.031 3.782 -8.144 1.00 25.95 13 ALA B N 1
ATOM 2545 C CA . ALA B 1 16 ? -9.032 4.843 -8.412 1.00 25.59 13 ALA B CA 1
ATOM 2546 C C . ALA B 1 16 ? -9.468 6.158 -7.773 1.00 27.86 13 ALA B C 1
ATOM 2547 O O . ALA B 1 16 ? -8.611 6.830 -7.132 1.00 29.84 13 ALA B O 1
ATOM 2549 N N . THR B 1 17 ? -10.724 6.545 -7.990 1.00 30.78 14 THR B N 1
ATOM 2550 C CA . THR B 1 17 ? -11.213 7.819 -7.403 1.00 34.15 14 THR B CA 1
ATOM 2551 C C . THR B 1 17 ? -11.187 7.722 -5.868 1.00 34.99 14 THR B C 1
ATOM 2552 O O . THR B 1 17 ? -10.724 8.676 -5.238 1.00 34.97 14 THR B O 1
ATOM 2556 N N . LYS B 1 18 ? -11.617 6.590 -5.296 1.00 36.09 15 LYS B N 1
ATOM 2557 C CA . LYS B 1 18 ? -11.614 6.412 -3.816 1.00 37.78 15 LYS B CA 1
ATOM 2558 C C . LYS B 1 18 ? -10.174 6.478 -3.279 1.00 35.97 15 LYS B C 1
ATOM 2559 O O . LYS B 1 18 ? -10.005 6.799 -2.095 1.00 35.55 15 LYS B O 1
ATOM 2565 N N . ALA B 1 19 ? -9.172 6.238 -4.130 1.00 33.11 16 ALA B N 1
ATOM 2566 C CA . ALA B 1 19 ? -7.752 6.278 -3.705 1.00 33.83 16 ALA B CA 1
ATOM 2567 C C . ALA B 1 19 ? -7.175 7.682 -3.913 1.00 35.19 16 ALA B C 1
ATOM 2568 O O . ALA B 1 19 ? -6.000 7.872 -3.610 1.00 34.73 16 ALA B O 1
ATOM 2570 N N . GLY B 1 20 ? -7.967 8.626 -4.426 1.00 37.07 17 GLY B N 1
ATOM 2571 C CA . GLY B 1 20 ? -7.474 10.010 -4.585 1.00 39.35 17 GLY B CA 1
ATOM 2572 C C . GLY B 1 20 ? -7.090 10.354 -6.013 1.00 41.75 17 GLY B C 1
ATOM 2573 O O . GLY B 1 20 ? -6.584 11.466 -6.225 1.00 46.88 17 GLY B O 1
ATOM 2574 N N . ILE B 1 21 ? -7.263 9.427 -6.954 1.00 41.47 18 ILE B N 1
ATOM 2575 C CA . ILE B 1 21 ? -6.993 9.760 -8.385 1.00 43.68 18 ILE B CA 1
ATOM 2576 C C . ILE B 1 21 ? -8.262 10.465 -8.884 1.00 46.19 18 ILE B C 1
ATOM 2577 O O . ILE B 1 21 ? -9.098 9.806 -9.528 1.00 47.29 18 ILE B O 1
ATOM 2582 N N . ASP B 1 22 ? -8.421 11.737 -8.510 1.00 47.81 19 ASP B N 1
ATOM 2583 C CA . ASP B 1 22 ? -9.643 12.536 -8.813 1.00 53.04 19 ASP B CA 1
ATOM 2584 C C . ASP B 1 22 ? -9.358 13.651 -9.829 1.00 52.77 19 ASP B C 1
ATOM 2585 O O . ASP B 1 22 ? -10.242 14.515 -10.006 1.00 54.27 19 ASP B O 1
ATOM 2590 N N . SER B 1 23 ? -8.155 13.690 -10.403 1.00 49.43 20 SER B N 1
ATOM 2591 C CA . SER B 1 23 ? -7.861 14.666 -11.487 1.00 51.82 20 SER B CA 1
ATOM 2592 C C . SER B 1 23 ? -8.248 14.002 -12.808 1.00 47.81 20 SER B C 1
ATOM 2593 O O . SER B 1 23 ? -7.811 12.885 -13.069 1.00 42.09 20 SER B O 1
ATOM 2596 N N . PRO B 1 24 ? -9.089 14.634 -13.661 1.00 47.10 21 PRO B N 1
ATOM 2597 C CA . PRO B 1 24 ? -9.513 14.024 -14.923 1.00 46.68 21 PRO B CA 1
ATOM 2598 C C . PRO B 1 24 ? -8.343 13.514 -15.772 1.00 46.11 21 PRO B C 1
ATOM 2599 O O . PRO B 1 24 ? -8.384 12.373 -16.192 1.00 43.24 21 PRO B O 1
ATOM 2603 N N . LEU B 1 25 ? -7.327 14.356 -15.977 1.00 47.66 22 LEU B N 1
ATOM 2604 C CA . LEU B 1 25 ? -6.135 13.998 -16.792 1.00 49.17 22 LEU B CA 1
ATOM 2605 C C . LEU B 1 25 ? -5.388 12.817 -16.163 1.00 46.53 22 LEU B C 1
ATOM 2606 O O . LEU B 1 25 ? -4.979 11.904 -16.917 1.00 45.39 22 LEU B O 1
ATOM 2611 N N . GLU B 1 26 ? -5.199 12.839 -14.844 1.00 44.39 23 GLU B N 1
ATOM 2612 C CA . GLU B 1 26 ? -4.475 11.728 -14.177 1.00 40.23 23 GLU B CA 1
ATOM 2613 C C . GLU B 1 26 ? -5.304 10.443 -14.294 1.00 37.72 23 GLU B C 1
ATOM 2614 O O . GLU B 1 26 ? -4.718 9.388 -14.591 1.00 37.63 23 GLU B O 1
ATOM 2620 N N . LEU B 1 27 ? -6.613 10.530 -14.061 1.00 36.03 24 LEU B N 1
ATOM 2621 C CA . LEU B 1 27 ? -7.457 9.308 -14.145 1.00 35.99 24 LEU B CA 1
ATOM 2622 C C . LEU B 1 27 ? -7.456 8.759 -15.584 1.00 34.67 24 LEU B C 1
ATOM 2623 O O . LEU B 1 27 ? -7.353 7.539 -15.739 1.00 33.05 24 LEU B O 1
ATOM 2628 N N . ALA B 1 28 ? -7.546 9.632 -16.591 1.00 37.20 25 ALA B N 1
ATOM 2629 C CA . ALA B 1 28 ? -7.555 9.186 -18.007 1.00 37.84 25 ALA B CA 1
ATOM 2630 C C . ALA B 1 28 ? -6.247 8.451 -18.323 1.00 38.40 25 ALA B C 1
ATOM 2631 O O . ALA B 1 28 ? -6.295 7.362 -18.946 1.00 36.05 25 ALA B O 1
ATOM 2633 N N . ASN B 1 29 ? -5.130 8.988 -17.830 1.00 37.48 26 ASN B N 1
ATOM 2634 C CA . ASN B 1 29 ? -3.791 8.382 -18.036 1.00 37.10 26 ASN B CA 1
ATOM 2635 C C . ASN B 1 29 ? -3.759 7.004 -17.361 1.00 35.33 26 ASN B C 1
ATOM 2636 O O . ASN B 1 29 ? -3.395 6.019 -18.031 1.00 34.61 26 ASN B O 1
ATOM 2641 N N . PHE B 1 30 ? -4.190 6.929 -16.095 1.00 34.07 27 PHE B N 1
ATOM 2642 C CA . PHE B 1 30 ? -4.184 5.653 -15.333 1.00 31.78 27 PHE B CA 1
ATOM 2643 C C . PHE B 1 30 ? -5.002 4.585 -16.062 1.00 29.97 27 PHE B C 1
ATOM 2644 O O . PHE B 1 30 ? -4.518 3.481 -16.284 1.00 30.82 27 PHE B O 1
ATOM 2660 N N . ALA B 1 32 ? -5.850 4.511 -19.178 1.00 34.69 29 ALA B N 1
ATOM 2661 C CA . ALA B 1 32 ? -5.249 4.218 -20.473 1.00 37.67 29 ALA B CA 1
ATOM 2662 C C . ALA B 1 32 ? -4.096 3.225 -20.297 1.00 37.78 29 ALA B C 1
ATOM 2663 O O . ALA B 1 32 ? -4.010 2.266 -21.091 1.00 38.44 29 ALA B O 1
ATOM 2665 N N . GLN B 1 33 ? -3.246 3.433 -19.285 1.00 37.55 30 GLN B N 1
ATOM 2666 C CA . GLN B 1 33 ? -2.125 2.489 -19.037 1.00 35.82 30 GLN B CA 1
ATOM 2667 C C . GLN B 1 33 ? -2.705 1.112 -18.685 1.00 36.73 30 GLN B C 1
ATOM 2668 O O . GLN B 1 33 ? -2.300 0.119 -19.306 1.00 33.28 30 GLN B O 1
ATOM 2674 N N . ALA B 1 34 ? -3.619 1.052 -17.716 1.00 33.16 31 ALA B N 1
ATOM 2675 C CA . ALA B 1 34 ? -4.217 -0.246 -17.331 1.00 31.54 31 ALA B CA 1
ATOM 2676 C C . ALA B 1 34 ? -4.878 -0.898 -18.550 1.00 32.25 31 ALA B C 1
ATOM 2677 O O . ALA B 1 34 ? -4.646 -2.119 -18.774 1.00 31.80 31 ALA B O 1
ATOM 2679 N N . GLY B 1 35 ? -5.688 -0.128 -19.290 1.00 30.73 32 GLY B N 1
ATOM 2680 C CA . GLY B 1 35 ? -6.423 -0.647 -20.461 1.00 31.19 32 GLY B CA 1
ATOM 2681 C C . GLY B 1 35 ? -5.500 -1.274 -21.501 1.00 33.97 32 GLY B C 1
ATOM 2682 O O . GLY B 1 35 ? -5.852 -2.345 -22.050 1.00 31.30 32 GLY B O 1
ATOM 2683 N N . HIS B 1 36 ? -4.352 -0.644 -21.738 1.00 33.27 33 HIS B N 1
ATOM 2684 C CA . HIS B 1 36 ? -3.383 -1.127 -22.758 1.00 35.57 33 HIS B CA 1
ATOM 2685 C C . HIS B 1 36 ? -2.662 -2.387 -22.268 1.00 37.22 33 HIS B C 1
ATOM 2686 O O . HIS B 1 36 ? -2.639 -3.379 -23.016 1.00 35.14 33 HIS B O 1
ATOM 2693 N N . GLU B 1 37 ? -2.160 -2.377 -21.032 1.00 33.04 34 GLU B N 1
ATOM 2694 C CA . GLU B 1 37 ? -1.362 -3.490 -20.466 1.00 35.59 34 GLU B CA 1
ATOM 2695 C C . GLU B 1 37 ? -2.216 -4.739 -20.247 1.00 36.05 34 GLU B C 1
ATOM 2696 O O . GLU B 1 37 ? -1.614 -5.816 -20.137 1.00 37.82 34 GLU B O 1
ATOM 2702 N N . SER B 1 38 ? -3.548 -4.604 -20.163 1.00 32.13 35 SER B N 1
ATOM 2703 C CA . SER B 1 38 ? -4.389 -5.793 -19.856 1.00 32.01 35 SER B CA 1
ATOM 2704 C C . SER B 1 38 ? -5.490 -5.972 -20.907 1.00 32.70 35 SER B C 1
ATOM 2705 O O . SER B 1 38 ? -6.437 -6.768 -20.648 1.00 35.07 35 SER B O 1
ATOM 2708 N N . ARG B 1 39 ? -5.357 -5.288 -22.053 1.00 35.31 36 ARG B N 1
ATOM 2709 C CA . ARG B 1 39 ? -6.348 -5.370 -23.163 1.00 40.79 36 ARG B CA 1
ATOM 2710 C C . ARG B 1 39 ? -7.744 -5.044 -22.625 1.00 37.04 36 ARG B C 1
ATOM 2711 O O . ARG B 1 39 ? -8.629 -5.910 -22.712 1.00 36.97 36 ARG B O 1
ATOM 2719 N N . GLY B 1 40 ? -7.926 -3.842 -22.073 1.00 38.38 37 GLY B N 1
ATOM 2720 C CA . GLY B 1 40 ? -9.251 -3.430 -21.553 1.00 36.66 37 GLY B CA 1
ATOM 2721 C C . GLY B 1 40 ? -9.683 -4.222 -20.327 1.00 34.53 37 GLY B C 1
ATOM 2722 O O . GLY B 1 40 ? -10.910 -4.468 -20.170 1.00 33.96 37 GLY B O 1
ATOM 2723 N N . LEU B 1 41 ? -8.721 -4.640 -19.503 1.00 31.84 38 LEU B N 1
ATOM 2724 C CA . LEU B 1 41 ? -8.998 -5.367 -18.236 1.00 33.22 38 LEU B CA 1
ATOM 2725 C C . LEU B 1 41 ? -9.522 -6.775 -18.541 1.00 36.14 38 LEU B C 1
ATOM 2726 O O . LEU B 1 41 ? -10.218 -7.334 -17.678 1.00 37.67 38 LEU B O 1
ATOM 2731 N N . SER B 1 42 ? -9.167 -7.341 -19.701 1.00 36.76 39 SER B N 1
ATOM 2732 C CA . SER B 1 42 ? -9.651 -8.695 -20.081 1.00 36.46 39 SER B CA 1
ATOM 2733 C C . SER B 1 42 ? -8.546 -9.739 -19.885 1.00 35.60 39 SER B C 1
ATOM 2734 O O . SER B 1 42 ? -8.891 -10.927 -19.776 1.00 37.30 39 SER B O 1
ATOM 2737 N N . ARG B 1 43 ? -7.278 -9.315 -19.875 1.00 33.75 40 ARG B N 1
ATOM 2738 C CA . ARG B 1 43 ? -6.134 -10.267 -19.732 1.00 35.44 40 ARG B CA 1
ATOM 2739 C C . ARG B 1 43 ? -5.332 -9.864 -18.495 1.00 33.25 40 ARG B C 1
ATOM 2740 O O . ARG B 1 43 ? -4.669 -8.824 -18.562 1.00 34.19 40 ARG B O 1
ATOM 2748 N N . LEU B 1 44 ? -5.440 -10.639 -17.403 1.00 30.56 41 LEU B N 1
ATOM 2749 C CA . LEU B 1 44 ? -4.779 -10.315 -16.103 1.00 30.13 41 LEU B CA 1
ATOM 2750 C C . LEU B 1 44 ? -3.488 -11.118 -15.889 1.00 30.02 41 LEU B C 1
ATOM 2751 O O . LEU B 1 44 ? -2.891 -10.971 -14.804 1.00 28.16 41 LEU B O 1
ATOM 2756 N N . ASN B 1 45 ? -3.121 -11.969 -16.846 1.00 29.25 42 ASN B N 1
ATOM 2757 C CA . ASN B 1 45 ? -1.881 -12.785 -16.736 1.00 30.19 42 ASN B CA 1
ATOM 2758 C C . ASN B 1 45 ? -0.993 -12.556 -17.954 1.00 31.69 42 ASN B C 1
ATOM 2759 O O . ASN B 1 45 ? -1.499 -12.617 -19.102 1.00 30.38 42 ASN B O 1
ATOM 2764 N N . GLU B 1 46 ? 0.288 -12.315 -17.688 1.00 29.30 43 GLU B N 1
ATOM 2765 C CA . GLU B 1 46 ? 1.294 -12.123 -18.755 1.00 29.17 43 GLU B CA 1
ATOM 2766 C C . GLU B 1 46 ? 1.250 -13.300 -19.729 1.00 29.10 43 GLU B C 1
ATOM 2767 O O . GLU B 1 46 ? 1.121 -14.452 -19.266 1.00 32.00 43 GLU B O 1
ATOM 2773 N N . SER B 1 47 ? 1.305 -12.989 -21.020 1.00 30.30 44 SER B N 1
ATOM 2774 C CA . SER B 1 47 ? 1.449 -14.002 -22.095 1.00 32.73 44 SER B CA 1
ATOM 2775 C C . SER B 1 47 ? 2.918 -14.057 -22.504 1.00 30.43 44 SER B C 1
ATOM 2776 O O . SER B 1 47 ? 3.518 -12.970 -22.729 1.00 27.05 44 SER B O 1
ATOM 2779 N N . PHE B 1 48 ? 3.464 -15.264 -22.566 1.00 29.40 45 PHE B N 1
ATOM 2780 C CA . PHE B 1 48 ? 4.866 -15.481 -23.019 1.00 30.22 45 PHE B CA 1
ATOM 2781 C C . PHE B 1 48 ? 4.852 -15.966 -24.470 1.00 32.40 45 PHE B C 1
ATOM 2782 O O . PHE B 1 48 ? 5.863 -16.548 -24.931 1.00 33.27 45 PHE B O 1
ATOM 2790 N N . ASN B 1 49 ? 3.730 -15.720 -25.152 1.00 35.82 46 ASN B N 1
ATOM 2791 C CA . ASN B 1 49 ? 3.528 -16.104 -26.571 1.00 39.40 46 ASN B CA 1
ATOM 2792 C C . ASN B 1 49 ? 3.906 -14.940 -27.486 1.00 37.13 46 ASN B C 1
ATOM 2793 O O . ASN B 1 49 ? 3.228 -13.917 -27.441 1.00 38.86 46 ASN B O 1
ATOM 2798 N N . PHE B 1 50 ? 4.997 -15.093 -28.235 1.00 35.60 47 PHE B N 1
ATOM 2799 C CA . PHE B 1 50 ? 5.432 -14.112 -29.260 1.00 36.16 47 PHE B CA 1
ATOM 2800 C C . PHE B 1 50 ? 5.434 -14.882 -30.587 1.00 41.30 47 PHE B C 1
ATOM 2801 O O . PHE B 1 50 ? 6.403 -15.596 -30.846 1.00 35.85 47 PHE B O 1
ATOM 2809 N N . THR B 1 51 ? 4.368 -14.733 -31.385 1.00 43.44 48 THR B N 1
ATOM 2810 C CA . THR B 1 51 ? 4.146 -15.527 -32.631 1.00 50.52 48 THR B CA 1
ATOM 2811 C C . THR B 1 51 ? 4.999 -15.046 -33.821 1.00 50.88 48 THR B C 1
ATOM 2812 O O . THR B 1 51 ? 5.283 -15.894 -34.693 1.00 57.29 48 THR B O 1
ATOM 2816 N N . ARG B 1 52 ? 5.394 -13.768 -33.874 1.00 53.05 49 ARG B N 1
ATOM 2817 C CA . ARG B 1 52 ? 6.204 -13.263 -35.020 1.00 53.74 49 ARG B CA 1
ATOM 2818 C C . ARG B 1 52 ? 7.690 -13.618 -34.848 1.00 52.62 49 ARG B C 1
ATOM 2819 O O . ARG B 1 52 ? 8.221 -14.364 -35.693 1.00 51.69 49 ARG B O 1
ATOM 2827 N N . GLY B 1 53 ? 8.349 -13.065 -33.822 1.00 45.77 50 GLY B N 1
ATOM 2828 C CA . GLY B 1 53 ? 9.789 -13.324 -33.625 1.00 41.50 50 GLY B CA 1
ATOM 2829 C C . GLY B 1 53 ? 10.320 -12.692 -32.352 1.00 35.47 50 GLY B C 1
ATOM 2830 O O . GLY B 1 53 ? 9.556 -11.963 -31.680 1.00 37.28 50 GLY B O 1
ATOM 2831 N N . ILE B 1 54 ? 11.614 -12.878 -32.095 1.00 31.19 51 ILE B N 1
ATOM 2832 C CA . ILE B 1 54 ? 12.248 -12.374 -30.842 1.00 29.08 51 ILE B CA 1
ATOM 2833 C C . ILE B 1 54 ? 12.283 -10.845 -30.800 1.00 30.31 51 ILE B C 1
ATOM 2834 O O . ILE B 1 54 ? 12.399 -10.337 -29.685 1.00 28.90 51 ILE B O 1
ATOM 2839 N N . SER B 1 55 ? 12.143 -10.144 -31.941 1.00 34.17 52 SER B N 1
ATOM 2840 C CA . SER B 1 55 ? 12.157 -8.652 -31.891 1.00 37.86 52 SER B CA 1
ATOM 2841 C C . SER B 1 55 ? 10.968 -8.142 -31.068 1.00 36.94 52 SER B C 1
ATOM 2842 O O . SER B 1 55 ? 11.037 -7.016 -30.568 1.00 44.00 52 SER B O 1
ATOM 2845 N N . GLN B 1 56 ? 9.920 -8.955 -30.936 1.00 41.87 53 GLN B N 1
ATOM 2846 C CA . GLN B 1 56 ? 8.718 -8.588 -30.140 1.00 38.59 53 GLN B CA 1
ATOM 2847 C C . GLN B 1 56 ? 9.030 -8.578 -28.637 1.00 38.99 53 GLN B C 1
ATOM 2848 O O . GLN B 1 56 ? 8.271 -7.955 -27.885 1.00 39.08 53 GLN B O 1
ATOM 2854 N N . ILE B 1 57 ? 10.093 -9.258 -28.206 1.00 35.72 54 ILE B N 1
ATOM 2855 C CA . ILE B 1 57 ? 10.380 -9.365 -26.747 1.00 36.21 54 ILE B CA 1
ATOM 2856 C C . ILE B 1 57 ? 10.927 -8.040 -26.225 1.00 37.82 54 ILE B C 1
ATOM 2857 O O . ILE B 1 57 ? 11.999 -7.597 -26.624 1.00 36.96 54 ILE B O 1
ATOM 2862 N N . PRO B 1 58 ? 10.241 -7.413 -25.245 1.00 40.11 55 PRO B N 1
ATOM 2863 C CA . PRO B 1 58 ? 10.608 -6.071 -24.788 1.00 45.34 55 PRO B CA 1
ATOM 2864 C C . PRO B 1 58 ? 11.739 -5.939 -23.760 1.00 45.91 55 PRO B C 1
ATOM 2865 O O . PRO B 1 58 ? 12.054 -4.815 -23.424 1.00 55.59 55 PRO B O 1
ATOM 2869 N N . VAL B 1 59 ? 12.342 -7.053 -23.337 1.00 42.90 56 VAL B N 1
ATOM 2870 C CA . VAL B 1 59 ? 13.420 -7.020 -22.307 1.00 38.35 56 VAL B CA 1
ATOM 2871 C C . VAL B 1 59 ? 14.773 -7.262 -22.976 1.00 39.08 56 VAL B C 1
ATOM 2872 O O . VAL B 1 59 ? 15.024 -8.409 -23.409 1.00 36.41 56 VAL B O 1
ATOM 2876 N N . GLU B 1 60 ? 15.654 -6.258 -22.930 1.00 40.04 57 GLU B N 1
ATOM 2877 C CA . GLU B 1 60 ? 16.994 -6.322 -23.566 1.00 42.64 57 GLU B CA 1
ATOM 2878 C C . GLU B 1 60 ? 17.861 -7.400 -22.900 1.00 42.37 57 GLU B C 1
ATOM 2879 O O . GLU B 1 60 ? 18.696 -7.988 -23.599 1.00 39.31 57 GLU B O 1
ATOM 2885 N N . ALA B 1 61 ? 17.673 -7.651 -21.601 1.00 40.52 58 ALA B N 1
ATOM 2886 C CA . ALA B 1 61 ? 18.473 -8.675 -20.885 1.00 40.05 58 ALA B CA 1
ATOM 2887 C C . ALA B 1 61 ? 18.236 -10.075 -21.483 1.00 34.44 58 ALA B C 1
ATOM 2888 O O . ALA B 1 61 ? 19.145 -10.917 -21.392 1.00 37.82 58 ALA B O 1
ATOM 2890 N N . ALA B 1 62 ? 17.074 -10.289 -22.105 1.00 33.36 59 ALA B N 1
ATOM 2891 C CA . ALA B 1 62 ? 16.675 -11.606 -22.666 1.00 31.35 59 ALA B CA 1
ATOM 2892 C C . ALA B 1 62 ? 17.660 -12.089 -23.743 1.00 31.40 59 ALA B C 1
ATOM 2893 O O . ALA B 1 62 ? 17.653 -13.308 -24.037 1.00 26.87 59 ALA B O 1
ATOM 2895 N N . TRP B 1 63 ? 18.486 -11.185 -24.292 1.00 31.75 60 TRP B N 1
ATOM 2896 C CA . TRP B 1 63 ? 19.485 -11.555 -25.332 1.00 31.42 60 TRP B CA 1
ATOM 2897 C C . TRP B 1 63 ? 20.845 -11.937 -24.716 1.00 33.19 60 TRP B C 1
ATOM 2898 O O . TRP B 1 63 ? 21.743 -12.261 -25.501 1.00 32.11 60 TRP B O 1
ATOM 2909 N N . ARG B 1 64 ? 20.976 -12.026 -23.385 1.00 33.71 61 ARG B N 1
ATOM 2910 C CA . ARG B 1 64 ? 22.331 -12.265 -22.787 1.00 35.96 61 ARG B CA 1
ATOM 2911 C C . ARG B 1 64 ? 22.922 -13.636 -23.159 1.00 36.76 61 ARG B C 1
ATOM 2912 O O . AR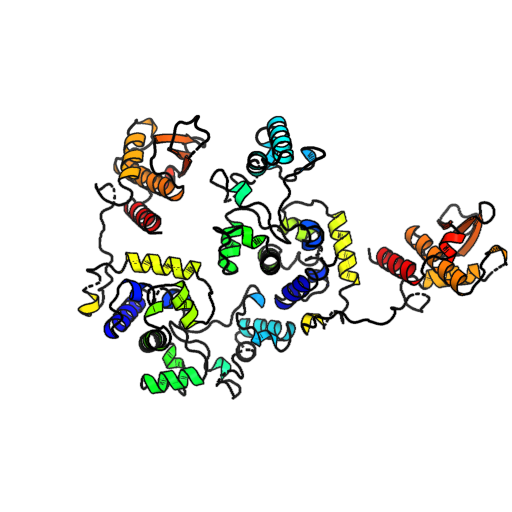G B 1 64 ? 24.154 -13.771 -23.086 1.00 39.02 61 ARG B O 1
ATOM 2920 N N . ASN B 1 65 ? 22.104 -14.625 -23.519 1.00 34.41 62 ASN B N 1
ATOM 2921 C CA . ASN B 1 65 ? 22.669 -15.941 -23.913 1.00 33.41 62 ASN B CA 1
ATOM 2922 C C . ASN B 1 65 ? 22.796 -16.019 -25.444 1.00 35.14 62 ASN B C 1
ATOM 2923 O O . ASN B 1 65 ? 23.116 -17.108 -25.944 1.00 38.23 62 ASN B O 1
ATOM 2928 N N . GLY B 1 66 ? 22.581 -14.899 -26.147 1.00 33.56 63 GLY B N 1
ATOM 2929 C CA . GLY B 1 66 ? 22.673 -14.884 -27.620 1.00 36.51 63 GLY B CA 1
ATOM 2930 C C . GLY B 1 66 ? 21.297 -14.954 -28.261 1.00 36.18 63 GLY B C 1
ATOM 2931 O O . GLY B 1 66 ? 20.314 -15.285 -27.549 1.00 33.57 63 GLY B O 1
ATOM 2932 N N . ASN B 1 67 ? 21.241 -14.732 -29.576 1.00 33.31 64 ASN B N 1
ATOM 2933 C CA . ASN B 1 67 ? 19.949 -14.693 -30.308 1.00 33.18 64 ASN B CA 1
ATOM 2934 C C . ASN B 1 67 ? 19.332 -16.090 -30.373 1.00 32.06 64 ASN B C 1
ATOM 2935 O O . ASN B 1 67 ? 18.091 -16.196 -30.243 1.00 31.49 64 ASN B O 1
ATOM 2940 N N . ALA B 1 68 ? 20.170 -17.101 -30.606 1.00 32.10 65 ALA B N 1
ATOM 2941 C CA . ALA B 1 68 ? 19.691 -18.492 -30.782 1.00 34.58 65 ALA B CA 1
ATOM 2942 C C . ALA B 1 68 ? 19.021 -19.017 -29.506 1.00 34.21 65 ALA B C 1
ATOM 2943 O O . ALA B 1 68 ? 17.990 -19.721 -29.628 1.00 32.27 65 ALA B O 1
ATOM 2945 N N . ALA B 1 69 ? 19.598 -18.728 -28.337 1.00 33.45 66 ALA B N 1
ATOM 2946 C CA . ALA B 1 69 ? 19.009 -19.186 -27.055 1.00 32.21 66 ALA B CA 1
ATOM 2947 C C . ALA B 1 69 ? 17.664 -18.479 -26.832 1.00 28.90 66 ALA B C 1
ATOM 2948 O O . ALA B 1 69 ? 16.739 -19.100 -26.296 1.00 27.77 66 ALA B O 1
ATOM 2950 N N . LEU B 1 70 ? 17.564 -17.226 -27.247 1.00 25.48 67 LEU B N 1
ATOM 2951 C CA . LEU B 1 70 ? 16.280 -16.511 -27.075 1.00 25.27 67 LEU B CA 1
ATOM 2952 C C . LEU B 1 70 ? 15.260 -17.099 -28.053 1.00 26.40 67 LEU B C 1
ATOM 2953 O O . LEU B 1 70 ? 14.099 -17.271 -27.640 1.00 26.44 67 LEU B O 1
ATOM 2958 N N . GLU B 1 71 ? 15.676 -17.416 -29.288 1.00 28.06 68 GLU B N 1
ATOM 2959 C CA . GLU B 1 71 ? 14.731 -18.015 -30.272 1.00 30.45 68 GLU B CA 1
ATOM 2960 C C . GLU B 1 71 ? 14.249 -19.370 -29.727 1.00 31.18 68 GLU B C 1
ATOM 2961 O O . GLU B 1 71 ? 13.040 -19.614 -29.812 1.00 33.93 68 GLU B O 1
ATOM 2967 N N . SER B 1 72 ? 15.156 -20.205 -29.199 1.00 31.27 69 SER B N 1
ATOM 2968 C CA . SER B 1 72 ? 14.767 -21.508 -28.586 1.00 34.03 69 SER B CA 1
ATOM 2969 C C . SER B 1 72 ? 13.735 -21.297 -27.467 1.00 31.19 69 SER B C 1
ATOM 2970 O O . SER B 1 72 ? 12.742 -22.047 -27.429 1.00 30.69 69 SER B O 1
ATOM 2973 N N . ALA B 1 73 ? 13.990 -20.346 -26.563 1.00 29.17 70 ALA B N 1
ATOM 2974 C CA . ALA B 1 73 ? 13.053 -20.072 -25.446 1.00 27.78 70 ALA B CA 1
ATOM 2975 C C . ALA B 1 73 ? 11.705 -19.602 -26.000 1.00 28.95 70 ALA B C 1
ATOM 2976 O O . ALA B 1 73 ? 10.656 -19.986 -25.412 1.00 30.80 70 ALA B O 1
ATOM 2978 N N . ARG B 1 74 ? 11.726 -18.820 -27.082 1.00 27.65 71 ARG B N 1
ATOM 2979 C CA . ARG B 1 74 ? 10.462 -18.337 -27.703 1.00 28.81 71 ARG B CA 1
ATOM 2980 C C . ARG B 1 74 ? 9.660 -19.556 -28.184 1.00 30.37 71 ARG B C 1
ATOM 2981 O O . ARG B 1 74 ? 8.447 -19.624 -27.904 1.00 29.72 71 ARG B O 1
ATOM 2989 N N . GLN B 1 75 ? 10.315 -20.499 -28.867 1.00 31.93 72 GLN B N 1
ATOM 2990 C CA . GLN B 1 75 ? 9.592 -21.697 -29.372 1.00 36.75 72 GLN B CA 1
ATOM 2991 C C . GLN B 1 75 ? 9.085 -22.533 -28.193 1.00 35.04 72 GLN B C 1
ATOM 2992 O O . GLN B 1 75 ? 7.966 -23.047 -28.284 1.00 38.57 72 GLN B O 1
ATOM 2998 N N . GLU B 1 76 ? 9.884 -22.682 -27.137 1.00 35.39 73 GLU B N 1
ATOM 2999 C CA . GLU B 1 76 ? 9.422 -23.496 -25.977 1.00 37.07 73 GLU B CA 1
ATOM 3000 C C . GLU B 1 76 ? 8.216 -22.824 -25.314 1.00 37.26 73 GLU B C 1
ATOM 3001 O O . GLU B 1 76 ? 7.340 -23.555 -24.817 1.00 39.22 73 GLU B O 1
ATOM 3007 N N . ALA B 1 77 ? 8.157 -21.493 -25.323 1.00 35.09 74 ALA B N 1
ATOM 3008 C CA . ALA B 1 77 ? 6.999 -20.799 -24.702 1.00 35.45 74 ALA B CA 1
ATOM 3009 C C . ALA B 1 77 ? 5.754 -21.025 -25.568 1.00 36.42 74 ALA B C 1
ATOM 3010 O O . ALA B 1 77 ? 4.668 -21.253 -25.004 1.00 36.74 74 ALA B O 1
ATOM 3012 N N . LEU B 1 78 ? 5.918 -20.982 -26.891 1.00 39.55 75 LEU B N 1
ATOM 3013 C CA . LEU B 1 78 ? 4.785 -21.213 -27.828 1.00 42.28 75 LEU B CA 1
ATOM 3014 C C . LEU B 1 78 ? 4.240 -22.640 -27.664 1.00 47.24 75 LEU B C 1
ATOM 3015 O O . LEU B 1 78 ? 3.127 -22.884 -28.152 1.00 50.77 75 LEU B O 1
ATOM 3020 N N . ARG B 1 79 ? 4.973 -23.525 -26.978 1.00 47.52 76 ARG B N 1
ATOM 3021 C CA . ARG B 1 79 ? 4.515 -24.924 -26.754 1.00 52.74 76 ARG B CA 1
ATOM 3022 C C . ARG B 1 79 ? 3.958 -25.087 -25.334 1.00 49.71 76 ARG B C 1
ATOM 3023 O O . ARG B 1 79 ? 3.537 -26.197 -25.015 1.00 54.12 76 ARG B O 1
ATOM 3031 N N . GLY B 1 80 ? 4.003 -24.046 -24.497 1.00 47.84 77 GLY B N 1
ATOM 3032 C CA . GLY B 1 80 ? 3.450 -24.162 -23.131 1.00 44.97 77 GLY B CA 1
ATOM 3033 C C . GLY B 1 80 ? 4.521 -24.403 -22.081 1.00 43.51 77 GLY B C 1
ATOM 3034 O O . GLY B 1 80 ? 4.163 -24.825 -20.958 1.00 44.93 77 GLY B O 1
ATOM 3035 N N . ARG B 1 81 ? 5.786 -24.124 -22.413 1.00 38.06 78 ARG B N 1
ATOM 3036 C CA . ARG B 1 81 ? 6.901 -24.287 -21.443 1.00 36.84 78 ARG B CA 1
ATOM 3037 C C . ARG B 1 81 ? 7.652 -22.959 -21.406 1.00 34.24 78 ARG B C 1
ATOM 3038 O O . ARG B 1 81 ? 8.761 -22.829 -21.911 1.00 31.26 78 ARG B O 1
ATOM 3046 N N . PRO B 1 82 ? 7.043 -21.926 -20.787 1.00 33.53 79 PRO B N 1
ATOM 3047 C CA . PRO B 1 82 ? 7.638 -20.593 -20.762 1.00 30.15 79 PRO B CA 1
ATOM 3048 C C . PRO B 1 82 ? 8.764 -20.371 -19.744 1.00 30.45 79 PRO B C 1
ATOM 3049 O O . PRO B 1 82 ? 9.279 -19.277 -19.733 1.00 31.16 79 PRO B O 1
ATOM 3053 N N . GLU B 1 83 ? 9.174 -21.409 -18.995 1.00 31.95 80 GLU B N 1
ATOM 3054 C CA . GLU B 1 83 ? 10.221 -21.246 -17.946 1.00 33.88 80 GLU B CA 1
ATOM 3055 C C . GLU B 1 83 ? 11.474 -20.574 -18.512 1.00 30.15 80 GLU B C 1
ATOM 3056 O O . GLU B 1 83 ? 11.885 -19.566 -17.930 1.00 31.06 80 GLU B O 1
ATOM 3062 N N . ASN B 1 84 ? 12.063 -21.142 -19.571 1.00 31.65 81 ASN B N 1
ATOM 3063 C CA . ASN B 1 84 ? 13.325 -20.631 -20.181 1.00 30.81 81 ASN B CA 1
ATOM 3064 C C . ASN B 1 84 ? 13.188 -19.164 -20.626 1.00 27.22 81 ASN B C 1
ATOM 3065 O O . ASN B 1 84 ? 14.140 -18.380 -20.375 1.00 27.24 81 ASN B O 1
ATOM 3070 N N . LEU B 1 85 ? 12.104 -18.815 -21.323 1.00 26.27 82 LEU B N 1
ATOM 3071 C CA . LEU B 1 85 ? 11.886 -17.408 -21.759 1.00 25.56 82 LEU B CA 1
ATOM 3072 C C . LEU B 1 85 ? 11.703 -16.508 -20.524 1.00 25.15 82 LEU B C 1
ATOM 3073 O O . LEU B 1 85 ? 12.302 -15.424 -20.499 1.00 25.21 82 LEU B O 1
ATOM 3078 N N . ALA B 1 86 ? 10.932 -16.949 -19.520 1.00 24.05 83 ALA B N 1
ATOM 3079 C CA . ALA B 1 86 ? 10.752 -16.120 -18.302 1.00 24.55 83 ALA B CA 1
ATOM 3080 C C . ALA B 1 86 ? 12.100 -15.912 -17.599 1.00 26.10 83 ALA B C 1
ATOM 3081 O O . ALA B 1 86 ? 12.342 -14.790 -17.107 1.00 26.24 83 ALA B O 1
ATOM 3083 N N . GLU B 1 87 ? 12.965 -16.937 -17.573 1.00 27.56 84 GLU B N 1
ATOM 3084 C CA . GLU B 1 87 ? 14.291 -16.768 -16.906 1.00 29.28 84 GLU B CA 1
ATOM 3085 C C . GLU B 1 87 ? 15.116 -15.723 -17.663 1.00 27.00 84 GLU B C 1
ATOM 3086 O O . GLU B 1 87 ? 15.816 -14.925 -17.020 1.00 26.33 84 GLU B O 1
ATOM 3092 N N . LEU B 1 88 ? 15.012 -15.709 -18.987 1.00 28.01 85 LEU B N 1
ATOM 3093 C CA . LEU B 1 88 ? 15.807 -14.733 -19.777 1.00 25.57 85 LEU B CA 1
ATOM 3094 C C . LEU B 1 88 ? 15.251 -13.333 -19.558 1.00 26.39 85 LEU B C 1
ATOM 3095 O O . LEU B 1 88 ? 16.000 -12.375 -19.384 1.00 25.85 85 LEU B O 1
ATOM 3108 N N . TYR B 1 90 ? 13.235 -12.151 -16.955 1.00 26.25 87 TYR B N 1
ATOM 3109 C CA . TYR B 1 90 ? 13.173 -11.622 -15.602 1.00 26.22 87 TYR B CA 1
ATOM 3110 C C . TYR B 1 90 ? 14.104 -12.323 -14.609 1.00 27.75 87 TYR B C 1
ATOM 3111 O O . TYR B 1 90 ? 14.185 -11.840 -13.456 1.00 30.03 87 TYR B O 1
ATOM 3120 N N . GLY B 1 91 ? 14.766 -13.409 -14.999 1.00 28.80 88 GLY B N 1
ATOM 3121 C CA . GLY B 1 91 ? 15.654 -14.116 -14.053 1.00 31.09 88 GLY B CA 1
ATOM 3122 C C . GLY B 1 91 ? 16.834 -13.262 -13.608 1.00 33.21 88 GLY B C 1
ATOM 3123 O O . GLY B 1 91 ? 17.363 -12.482 -14.436 1.00 32.64 88 GLY B O 1
ATOM 3124 N N . GLY B 1 92 ? 17.218 -13.389 -12.334 1.00 36.76 89 GLY B N 1
ATOM 3125 C CA . GLY B 1 92 ? 18.359 -12.647 -11.762 1.00 37.80 89 GLY B CA 1
ATOM 3126 C C . GLY B 1 92 ? 18.063 -11.172 -11.563 1.00 40.40 89 GLY B C 1
ATOM 3127 O O . GLY B 1 92 ? 19.005 -10.436 -11.241 1.00 44.98 89 GLY B O 1
ATOM 3128 N N . ARG B 1 93 ? 16.816 -10.744 -11.790 1.00 39.35 90 ARG B N 1
ATOM 3129 C CA . ARG B 1 93 ? 16.438 -9.319 -11.607 1.00 40.11 90 ARG B CA 1
ATOM 3130 C C . ARG B 1 93 ? 15.207 -9.270 -10.714 1.00 39.16 90 ARG B C 1
ATOM 3131 O O . ARG B 1 93 ? 14.564 -10.290 -10.493 1.00 38.87 90 ARG B O 1
ATOM 3147 N N . GLY B 1 95 ? 14.633 -9.398 -7.714 1.00 38.00 92 GLY B N 1
ATOM 3148 C CA . GLY B 1 95 ? 14.574 -10.372 -6.631 1.00 40.27 92 GLY B CA 1
ATOM 3149 C C . GLY B 1 95 ? 14.414 -11.815 -7.094 1.00 39.93 92 GLY B C 1
ATOM 3150 O O . GLY B 1 95 ? 14.362 -12.703 -6.217 1.00 39.47 92 GLY B O 1
ATOM 3151 N N . ASN B 1 96 ? 14.315 -12.058 -8.405 1.00 35.17 93 ASN B N 1
ATOM 3152 C CA . ASN B 1 96 ? 14.172 -13.448 -8.921 1.00 36.29 93 ASN B CA 1
ATOM 3153 C C . ASN B 1 96 ? 15.537 -14.151 -8.848 1.00 38.69 93 ASN B C 1
ATOM 3154 O O . ASN B 1 96 ? 16.188 -14.337 -9.913 1.00 40.61 93 ASN B O 1
ATOM 3159 N N . ASP B 1 97 ? 15.912 -14.597 -7.646 1.00 45.61 94 ASP B N 1
ATOM 3160 C CA . ASP B 1 97 ? 17.236 -15.236 -7.394 1.00 51.79 94 ASP B CA 1
ATOM 3161 C C . ASP B 1 97 ? 17.200 -16.752 -7.628 1.00 54.28 94 ASP B C 1
ATOM 3162 O O . ASP B 1 97 ? 18.236 -17.301 -8.063 1.00 56.84 94 ASP B O 1
ATOM 3167 N N . ALA B 1 98 ? 16.084 -17.413 -7.311 1.00 51.34 95 ALA B N 1
ATOM 3168 C CA . ALA B 1 98 ? 16.023 -18.886 -7.459 1.00 51.78 95 ALA B CA 1
ATOM 3169 C C . ALA B 1 98 ? 15.424 -19.266 -8.808 1.00 50.99 95 ALA B C 1
ATOM 3170 O O . ALA B 1 98 ? 14.580 -18.546 -9.346 1.00 44.07 95 ALA B O 1
ATOM 3172 N N . PRO B 1 99 ? 15.893 -20.370 -9.433 1.00 51.97 96 PRO B N 1
ATOM 3173 C CA . PRO B 1 99 ? 15.284 -20.850 -10.671 1.00 50.31 96 PRO B CA 1
ATOM 3174 C C . PRO B 1 99 ? 13.787 -21.076 -10.394 1.00 46.25 96 PRO B C 1
ATOM 3175 O O . PRO B 1 99 ? 13.449 -21.629 -9.362 1.00 48.44 96 PRO B O 1
ATOM 3179 N N . GLY B 1 100 ? 12.929 -20.586 -11.286 1.00 43.36 97 GLY B N 1
ATOM 3180 C CA . GLY B 1 100 ? 11.475 -20.724 -11.098 1.00 39.95 97 GLY B CA 1
ATOM 3181 C C . GLY B 1 100 ? 10.846 -19.418 -10.641 1.00 38.14 97 GLY B C 1
ATOM 3182 O O . GLY B 1 100 ? 9.643 -19.238 -10.894 1.00 36.79 97 GLY B O 1
ATOM 3183 N N . ASP B 1 101 ? 11.620 -18.534 -10.006 1.00 35.40 98 ASP B N 1
ATOM 3184 C CA . ASP B 1 101 ? 11.054 -17.242 -9.525 1.00 35.19 98 ASP B CA 1
ATOM 3185 C C . ASP B 1 101 ? 10.565 -16.388 -10.706 1.00 31.50 98 ASP B C 1
ATOM 3186 O O . ASP B 1 101 ? 9.496 -15.775 -10.591 1.00 28.78 98 ASP B O 1
ATOM 3191 N N . ALA B 1 102 ? 11.343 -16.329 -11.783 1.00 30.30 99 ALA B N 1
ATOM 3192 C CA . ALA B 1 102 ? 10.978 -15.483 -12.940 1.00 28.24 99 ALA B CA 1
ATOM 3193 C C . ALA B 1 102 ? 9.552 -15.792 -13.411 1.00 27.36 99 ALA B C 1
ATOM 3194 O O . ALA B 1 102 ? 8.787 -14.829 -13.636 1.00 27.52 99 ALA B O 1
ATOM 3196 N N . LEU B 1 103 ? 9.214 -17.072 -13.556 1.00 26.79 100 LEU B N 1
ATOM 3197 C CA . LEU B 1 103 ? 7.860 -17.466 -14.023 1.00 27.63 100 LEU B CA 1
ATOM 3198 C C . LEU B 1 103 ? 6.840 -17.327 -12.885 1.00 29.58 100 LEU B C 1
ATOM 3199 O O . LEU B 1 103 ? 5.712 -16.876 -13.152 1.00 28.54 100 LEU B O 1
ATOM 3204 N N . LYS B 1 104 ? 7.194 -17.763 -11.674 1.00 30.14 101 LYS B N 1
ATOM 3205 C CA . LYS B 1 104 ? 6.248 -17.661 -10.533 1.00 29.54 101 LYS B CA 1
ATOM 3206 C C . LYS B 1 104 ? 5.759 -16.211 -10.380 1.00 26.90 101 LYS B C 1
ATOM 3207 O O . LYS B 1 104 ? 4.562 -16.005 -10.105 1.00 27.76 101 LYS B O 1
ATOM 3213 N N . TYR B 1 105 ? 6.647 -15.243 -10.584 1.00 26.49 102 TYR B N 1
ATOM 3214 C CA . TYR B 1 105 ? 6.309 -13.812 -10.382 1.00 26.31 102 TYR B CA 1
ATOM 3215 C C . TYR B 1 105 ? 6.141 -13.102 -11.728 1.00 25.07 102 TYR B C 1
ATOM 3216 O O . TYR B 1 105 ? 6.502 -11.912 -11.831 1.00 25.48 102 TYR B O 1
ATOM 3225 N N . HIS B 1 106 ? 5.596 -13.813 -12.724 1.00 24.11 103 HIS B N 1
ATOM 3226 C CA . HIS B 1 106 ? 5.301 -13.204 -14.042 1.00 23.29 103 HIS B CA 1
ATOM 3227 C C . HIS B 1 106 ? 4.258 -12.099 -13.838 1.00 25.67 103 HIS B C 1
ATOM 3228 O O . HIS B 1 106 ? 3.620 -12.093 -12.765 1.00 25.22 103 HIS B O 1
ATOM 3235 N N . GLY B 1 107 ? 4.082 -11.255 -14.856 1.00 23.73 104 GLY B N 1
ATOM 3236 C CA . GLY B 1 107 ? 3.145 -10.121 -14.822 1.00 24.43 104 GLY B CA 1
ATOM 3237 C C . GLY B 1 107 ? 1.726 -10.565 -14.534 1.00 25.11 104 GLY B C 1
ATOM 3238 O O . GLY B 1 107 ? 1.242 -11.505 -15.198 1.00 25.50 104 GLY B O 1
ATOM 3239 N N . ARG B 1 108 ? 1.096 -9.917 -13.551 1.00 24.71 105 ARG B N 1
ATOM 3240 C CA . ARG B 1 108 ? -0.311 -10.215 -13.219 1.00 25.10 105 ARG B CA 1
ATOM 3241 C C . ARG B 1 108 ? -1.021 -8.908 -12.876 1.00 24.46 105 ARG B C 1
ATOM 3242 O O . ARG B 1 108 ? -0.396 -8.042 -12.210 1.00 22.25 105 ARG B O 1
ATOM 3250 N N . GLY B 1 109 ? -2.264 -8.776 -13.332 1.00 27.67 106 GLY B N 1
ATOM 3251 C CA . GLY B 1 109 ? -3.079 -7.595 -12.974 1.00 27.73 106 GLY B CA 1
ATOM 3252 C C . GLY B 1 109 ? -3.351 -6.666 -14.140 1.00 29.64 106 GLY B C 1
ATOM 3253 O O . GLY B 1 109 ? -3.115 -7.058 -15.311 1.00 27.73 106 GLY B O 1
ATOM 3254 N N . TYR B 1 110 ? -3.825 -5.465 -13.807 1.00 30.63 107 TYR B N 1
ATOM 3255 C CA . TYR B 1 110 ? -4.181 -4.408 -14.779 1.00 31.30 107 TYR B CA 1
ATOM 3256 C C . TYR B 1 110 ? -2.901 -3.662 -15.153 1.00 32.21 107 TYR B C 1
ATOM 3257 O O . TYR B 1 110 ? -2.739 -3.307 -16.323 1.00 36.09 107 TYR B O 1
ATOM 3266 N N . LEU B 1 111 ? -2.083 -3.333 -14.155 1.00 33.23 108 LEU B N 1
ATOM 3267 C CA . LEU B 1 111 ? -0.713 -2.804 -14.386 1.00 33.17 108 LEU B CA 1
ATOM 3268 C C . LEU B 1 111 ? 0.152 -3.961 -13.917 1.00 36.45 108 LEU B C 1
ATOM 3269 O O . LEU B 1 111 ? 0.252 -4.207 -12.721 1.00 38.53 108 LEU B O 1
ATOM 3274 N N . PRO B 1 112 ? 0.735 -4.751 -14.837 1.00 31.27 109 PRO B N 1
ATOM 3275 C CA . PRO B 1 112 ? 1.369 -5.999 -14.436 1.00 30.72 109 PRO B CA 1
ATOM 3276 C C . PRO B 1 112 ? 2.374 -5.877 -13.285 1.00 29.07 109 PRO B C 1
ATOM 3277 O O . PRO B 1 112 ? 3.315 -5.104 -13.391 1.00 28.57 109 PRO B O 1
ATOM 3281 N N . LEU B 1 113 ? 2.104 -6.616 -12.206 1.00 27.13 110 LEU B N 1
ATOM 3282 C CA . LEU B 1 113 ? 3.052 -6.738 -11.064 1.00 26.23 110 LEU B CA 1
ATOM 3283 C C . LEU B 1 113 ? 4.040 -7.828 -11.493 1.00 26.45 110 LEU B C 1
ATOM 3284 O O . LEU B 1 113 ? 3.576 -8.950 -11.811 1.00 23.75 110 LEU B O 1
ATOM 3289 N N A VAL B 1 114 ? 5.343 -7.535 -11.491 0.60 26.14 111 VAL B N 1
ATOM 3290 N N B VAL B 1 114 ? 5.341 -7.506 -11.500 0.40 25.00 111 VAL B N 1
ATOM 3291 C CA A VAL B 1 114 ? 6.322 -8.571 -11.948 0.60 26.14 111 VAL B CA 1
ATOM 3292 C CA B VAL B 1 114 ? 6.394 -8.456 -11.978 0.40 24.38 111 VAL B CA 1
ATOM 3293 C C A VAL B 1 114 ? 7.576 -8.519 -11.067 0.60 26.10 111 VAL B C 1
ATOM 3294 C C B VAL B 1 114 ? 7.560 -8.501 -10.982 0.40 25.16 111 VAL B C 1
ATOM 3295 O O A VAL B 1 114 ? 8.029 -7.416 -10.728 0.60 26.50 111 VAL B O 1
ATOM 3296 O O B VAL B 1 114 ? 7.929 -7.436 -10.462 0.40 25.23 111 VAL B O 1
ATOM 3303 N N . GLY B 1 115 ? 8.115 -9.693 -10.728 1.00 26.23 112 GLY B N 1
ATOM 3304 C CA . GLY B 1 115 ? 9.320 -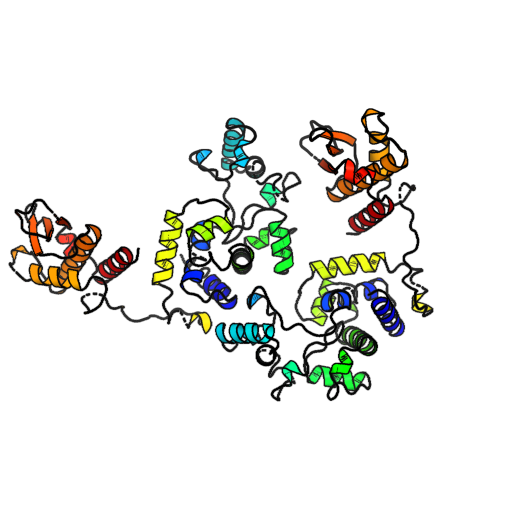9.807 -9.880 1.00 28.32 112 GLY B CA 1
ATOM 3305 C C . GLY B 1 115 ? 9.010 -10.091 -8.424 1.00 29.24 112 GLY B C 1
ATOM 3306 O O . GLY B 1 115 ? 8.124 -9.428 -7.847 1.00 27.04 112 GLY B O 1
ATOM 3307 N N A LYS B 1 116 ? 9.761 -11.025 -7.836 0.60 30.73 113 LYS B N 1
ATOM 3308 N N B LYS B 1 116 ? 9.766 -11.018 -7.829 0.40 29.58 113 LYS B N 1
ATOM 3309 C CA A LYS B 1 116 ? 9.561 -11.436 -6.424 0.60 33.57 113 LYS B CA 1
ATOM 3310 C CA B LYS B 1 116 ? 9.549 -11.436 -6.420 0.40 31.37 113 LYS B CA 1
ATOM 3311 C C A LYS B 1 116 ? 9.557 -10.201 -5.513 0.60 33.62 113 LYS B C 1
ATOM 3312 C C B LYS B 1 116 ? 9.578 -10.219 -5.486 0.40 32.71 113 LYS B C 1
ATOM 3313 O O A LYS B 1 116 ? 8.625 -10.082 -4.720 0.60 33.16 113 LYS B O 1
ATOM 3314 O O B LYS B 1 116 ? 8.713 -10.156 -4.607 0.40 33.17 113 LYS B O 1
ATOM 3325 N N . GLU B 1 117 ? 10.507 -9.277 -5.689 1.00 34.55 114 GLU B N 1
ATOM 3326 C CA . GLU B 1 117 ? 10.607 -8.109 -4.764 1.00 37.77 114 GLU B CA 1
ATOM 3327 C C . GLU B 1 117 ? 9.360 -7.214 -4.865 1.00 36.40 114 GLU B C 1
ATOM 3328 O O . GLU B 1 117 ? 8.966 -6.668 -3.820 1.00 34.61 114 GLU B O 1
ATOM 3334 N N . ASN B 1 118 ? 8.746 -7.089 -6.047 1.00 32.09 115 ASN B N 1
ATOM 3335 C CA . ASN B 1 118 ? 7.523 -6.247 -6.202 1.00 32.56 115 ASN B CA 1
ATOM 3336 C C . ASN B 1 118 ? 6.326 -6.979 -5.578 1.00 30.43 115 ASN B C 1
ATOM 3337 O O . ASN B 1 118 ? 5.438 -6.299 -5.033 1.00 31.99 115 ASN B O 1
ATOM 3342 N N . TYR B 1 119 ? 6.298 -8.312 -5.657 1.00 28.52 116 TYR B N 1
ATOM 3343 C CA . TYR B 1 119 ? 5.237 -9.092 -4.967 1.00 30.37 116 TYR B CA 1
ATOM 3344 C C . TYR B 1 119 ? 5.417 -8.906 -3.446 1.00 34.24 116 TYR B C 1
ATOM 3345 O O . TYR B 1 119 ? 4.403 -8.786 -2.715 1.00 32.34 116 TYR B O 1
ATOM 3354 N N . GLU B 1 120 ? 6.674 -8.845 -2.991 1.00 34.41 117 GLU B N 1
ATOM 3355 C CA . GLU B 1 120 ? 6.988 -8.638 -1.544 1.00 39.79 117 GLU B CA 1
ATOM 3356 C C . GLU B 1 120 ? 6.492 -7.253 -1.100 1.00 38.25 117 GLU B C 1
ATOM 3357 O O . GLU B 1 120 ? 5.730 -7.181 -0.104 1.00 39.62 117 GLU B O 1
ATOM 3363 N N . ARG B 1 121 ? 6.887 -6.200 -1.823 1.00 37.95 118 ARG B N 1
ATOM 3364 C CA . ARG B 1 121 ? 6.497 -4.814 -1.451 1.00 40.03 118 ARG B CA 1
ATOM 3365 C C . ARG B 1 121 ? 4.979 -4.635 -1.509 1.00 38.61 118 ARG B C 1
ATOM 3366 O O . ARG B 1 121 ? 4.410 -4.114 -0.531 1.00 37.02 118 ARG B O 1
ATOM 3374 N N . ALA B 1 122 ? 4.362 -5.005 -2.630 1.00 34.99 119 ALA B N 1
ATOM 3375 C CA . ALA B 1 122 ? 2.900 -4.848 -2.801 1.00 34.64 119 ALA B CA 1
ATOM 3376 C C . ALA B 1 122 ? 2.161 -5.648 -1.720 1.00 35.54 119 ALA B C 1
ATOM 3377 O O . ALA B 1 122 ? 1.183 -5.119 -1.157 1.00 36.36 119 ALA B O 1
ATOM 3379 N N . GLY B 1 123 ? 2.619 -6.870 -1.439 1.00 36.86 120 GLY B N 1
ATOM 3380 C CA . GLY B 1 123 ? 1.956 -7.727 -0.435 1.00 38.77 120 GLY B CA 1
ATOM 3381 C C . GLY B 1 123 ? 1.993 -7.088 0.944 1.00 41.11 120 GLY B C 1
ATOM 3382 O O . GLY B 1 123 ? 0.943 -7.053 1.628 1.00 40.13 120 GLY B O 1
ATOM 3383 N N . LYS B 1 124 ? 3.157 -6.558 1.311 1.00 41.85 121 LYS B N 1
ATOM 3384 C CA . LYS B 1 124 ? 3.345 -5.904 2.631 1.00 47.73 121 LYS B CA 1
ATOM 3385 C C . LYS B 1 124 ? 2.486 -4.638 2.705 1.00 45.16 121 LYS B C 1
ATOM 3386 O O . LYS B 1 124 ? 1.780 -4.471 3.701 1.00 46.96 121 LYS B O 1
ATOM 3392 N N . ALA B 1 125 ? 2.505 -3.814 1.655 1.00 42.79 122 ALA B N 1
ATOM 3393 C CA . ALA B 1 125 ? 1.766 -2.529 1.655 1.00 43.12 122 ALA B CA 1
ATOM 3394 C C . ALA B 1 125 ? 0.250 -2.730 1.562 1.00 43.41 122 ALA B C 1
ATOM 3395 O O . ALA B 1 125 ? -0.482 -1.843 2.047 1.00 45.46 122 ALA B O 1
ATOM 3397 N N . LEU B 1 126 ? -0.215 -3.849 1.007 1.00 40.54 123 LEU B N 1
ATOM 3398 C CA . LEU B 1 126 ? -1.678 -4.032 0.809 1.00 40.24 123 LEU B CA 1
ATOM 3399 C C . LEU B 1 126 ? -2.234 -5.155 1.690 1.00 42.03 123 LEU B C 1
ATOM 3400 O O . LEU B 1 126 ? -3.433 -5.450 1.545 1.00 44.12 123 LEU B O 1
ATOM 3405 N N . ASP B 1 127 ? -1.418 -5.735 2.578 1.00 43.81 124 ASP B N 1
ATOM 3406 C CA . ASP B 1 127 ? -1.896 -6.829 3.468 1.00 46.48 124 ASP B CA 1
ATOM 3407 C C . ASP B 1 127 ? -2.384 -8.015 2.634 1.00 45.03 124 ASP B C 1
ATOM 3408 O O . ASP B 1 127 ? -3.495 -8.519 2.909 1.00 46.73 124 ASP B O 1
ATOM 3413 N N . LEU B 1 128 ? -1.600 -8.409 1.627 1.00 42.76 125 LEU B N 1
ATOM 3414 C CA . LEU B 1 128 ? -1.923 -9.589 0.781 1.00 41.90 125 LEU B CA 1
ATOM 3415 C C . LEU B 1 128 ? -0.700 -10.511 0.783 1.00 40.96 125 LEU B C 1
ATOM 3416 O O . LEU B 1 128 ? 0.434 -9.992 0.802 1.00 40.28 125 LEU B O 1
ATOM 3421 N N . ASP B 1 129 ? -0.937 -11.824 0.815 1.00 41.05 126 ASP B N 1
ATOM 3422 C CA . ASP B 1 129 ? 0.141 -12.840 0.820 1.00 41.75 126 ASP B CA 1
ATOM 3423 C C . ASP B 1 129 ? 0.569 -13.086 -0.634 1.00 40.56 126 ASP B C 1
ATOM 3424 O O . ASP B 1 129 ? 0.472 -14.237 -1.102 1.00 41.14 126 ASP B O 1
ATOM 3429 N N . LEU B 1 130 ? 1.064 -12.038 -1.298 1.00 37.20 127 LEU B N 1
ATOM 3430 C CA . LEU B 1 130 ? 1.456 -12.114 -2.735 1.00 35.16 127 LEU B CA 1
ATOM 3431 C C . LEU B 1 130 ? 2.721 -12.955 -2.931 1.00 36.21 127 LEU B C 1
ATOM 3432 O O . LEU B 1 130 ? 2.828 -13.532 -4.011 1.00 35.59 127 LEU B O 1
ATOM 3437 N N . VAL B 1 131 ? 3.621 -13.040 -1.943 1.00 36.03 128 VAL B N 1
ATOM 3438 C CA . VAL B 1 131 ? 4.879 -13.817 -2.162 1.00 40.50 128 VAL B CA 1
ATOM 3439 C C . VAL B 1 131 ? 4.553 -15.313 -2.234 1.00 39.87 128 VAL B C 1
ATOM 3440 O O . VAL B 1 131 ? 5.140 -16.001 -3.066 1.00 37.72 128 VAL B O 1
ATOM 3444 N N . ASN B 1 132 ? 3.650 -15.790 -1.383 1.00 38.96 129 ASN B N 1
ATOM 3445 C CA . ASN B 1 132 ? 3.322 -17.242 -1.348 1.00 41.92 129 ASN B CA 1
ATOM 3446 C C . ASN B 1 132 ? 2.095 -17.521 -2.220 1.00 39.81 129 ASN B C 1
ATOM 3447 O O . ASN B 1 132 ? 1.936 -18.678 -2.650 1.00 42.55 129 ASN B O 1
ATOM 3452 N N . GLN B 1 133 ? 1.255 -16.512 -2.452 1.00 37.10 130 GLN B N 1
ATOM 3453 C CA . GLN B 1 133 ? 0.052 -16.696 -3.312 1.00 38.46 130 GLN B CA 1
ATOM 3454 C C . GLN B 1 133 ? 0.064 -15.616 -4.386 1.00 34.34 130 GLN B C 1
ATOM 3455 O O . GLN B 1 133 ? -0.788 -14.734 -4.403 1.00 32.05 130 GLN B O 1
ATOM 3461 N N . PRO B 1 134 ? 1.035 -15.650 -5.324 1.00 34.06 131 PRO B N 1
ATOM 3462 C CA . PRO B 1 134 ? 1.133 -14.613 -6.350 1.00 32.01 131 PRO B CA 1
ATOM 3463 C C . PRO B 1 134 ? -0.119 -14.558 -7.241 1.00 31.30 131 PRO B C 1
ATOM 3464 O O . PRO B 1 134 ? -0.386 -13.500 -7.772 1.00 28.10 131 PRO B O 1
ATOM 3468 N N . GLU B 1 135 ? -0.871 -15.667 -7.319 1.00 32.82 132 GLU B N 1
ATOM 3469 C CA . GLU B 1 135 ? -2.131 -15.753 -8.116 1.00 34.77 132 GLU B CA 1
ATOM 3470 C C . GLU B 1 135 ? -3.102 -14.643 -7.699 1.00 33.76 132 GLU B C 1
ATOM 3471 O O . GLU B 1 135 ? -3.926 -14.221 -8.536 1.00 33.45 132 GLU B O 1
ATOM 3477 N N . LEU B 1 136 ? -3.030 -14.220 -6.435 1.00 34.36 133 LEU B N 1
ATOM 3478 C CA . LEU B 1 136 ? -3.947 -13.170 -5.911 1.00 33.97 133 LEU B CA 1
ATOM 3479 C C . LEU B 1 136 ? -3.852 -11.908 -6.772 1.00 32.56 133 LEU B C 1
ATOM 3480 O O . LEU B 1 136 ? -4.876 -11.233 -6.941 1.00 32.85 133 LEU B O 1
ATOM 3485 N N . ALA B 1 137 ? -2.660 -11.593 -7.285 1.00 31.65 134 ALA B N 1
ATOM 3486 C CA . ALA B 1 137 ? -2.479 -10.365 -8.096 1.00 30.28 134 ALA B CA 1
ATOM 3487 C C . ALA B 1 137 ? -3.241 -10.445 -9.427 1.00 29.33 134 ALA B C 1
ATOM 3488 O O . ALA B 1 137 ? -3.416 -9.384 -10.051 1.00 28.02 134 ALA B O 1
ATOM 3490 N N . ALA B 1 138 ? -3.649 -11.636 -9.867 1.00 29.70 135 ALA B N 1
ATOM 3491 C CA . ALA B 1 138 ? -4.390 -11.731 -11.153 1.00 32.95 135 ALA B CA 1
ATOM 3492 C C . ALA B 1 138 ? -5.907 -11.784 -10.902 1.00 34.91 135 ALA B C 1
ATOM 3493 O O . ALA B 1 138 ? -6.652 -12.006 -11.879 1.00 38.61 135 ALA B O 1
ATOM 3495 N N . GLN B 1 139 ? -6.347 -11.601 -9.655 1.00 34.22 136 GLN B N 1
ATOM 3496 C CA . GLN B 1 139 ? -7.803 -11.638 -9.349 1.00 37.31 136 GLN B CA 1
ATOM 3497 C C . GLN B 1 139 ? -8.324 -10.208 -9.396 1.00 33.35 136 GLN B C 1
ATOM 3498 O O . GLN B 1 139 ? -7.730 -9.314 -8.804 1.00 31.60 136 GLN B O 1
ATOM 3504 N N . PRO B 1 140 ? -9.421 -9.926 -10.143 1.00 37.77 137 P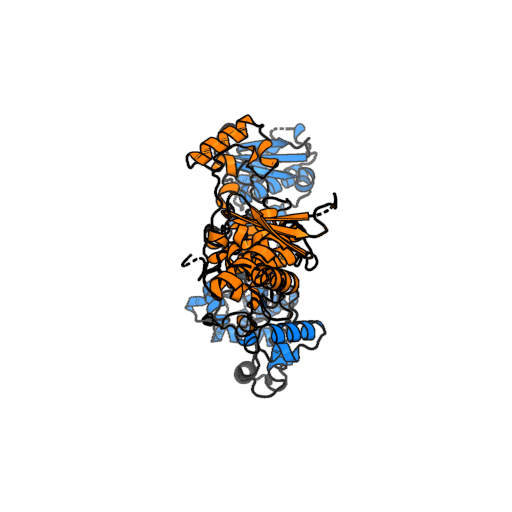RO B N 1
ATOM 3505 C CA . PRO B 1 140 ? -9.948 -8.563 -10.244 1.00 39.56 137 PRO B CA 1
ATOM 3506 C C . PRO B 1 140 ? -10.275 -7.971 -8.864 1.00 40.12 137 PRO B C 1
ATOM 3507 O O . PRO B 1 140 ? -10.128 -6.786 -8.709 1.00 41.90 137 PRO B O 1
ATOM 3511 N N . GLU B 1 141 ? -10.653 -8.815 -7.897 1.00 44.13 138 GLU B N 1
ATOM 3512 C CA . GLU B 1 141 ? -10.957 -8.327 -6.519 1.00 47.99 138 GLU B CA 1
ATOM 3513 C C . GLU B 1 141 ? -9.720 -7.658 -5.889 1.00 45.17 138 GLU B C 1
ATOM 3514 O O . GLU B 1 141 ? -9.933 -6.823 -4.987 1.00 42.33 138 GLU B O 1
ATOM 3520 N N . HIS B 1 142 ? -8.494 -7.958 -6.376 1.00 39.85 139 HIS B N 1
ATOM 3521 C CA . HIS B 1 142 ? -7.229 -7.382 -5.829 1.00 34.89 139 HIS B CA 1
ATOM 3522 C C . HIS B 1 142 ? -6.431 -6.568 -6.861 1.00 33.16 139 HIS B C 1
ATOM 3523 O O . HIS B 1 142 ? -5.669 -5.681 -6.438 1.00 32.81 139 HIS B O 1
ATOM 3530 N N . ALA B 1 143 ? -6.562 -6.888 -8.151 1.00 32.77 140 ALA B N 1
ATOM 3531 C CA . ALA B 1 143 ? -5.793 -6.214 -9.227 1.00 31.00 140 ALA B CA 1
ATOM 3532 C C . ALA B 1 143 ? -6.009 -4.696 -9.182 1.00 30.33 140 ALA B C 1
ATOM 3533 O O . ALA B 1 143 ? -5.061 -3.949 -9.492 1.00 28.69 140 ALA B O 1
ATOM 3535 N N . GLY B 1 144 ? -7.230 -4.253 -8.869 1.00 31.32 141 GLY B N 1
ATOM 3536 C CA . GLY B 1 144 ? -7.496 -2.798 -8.812 1.00 29.54 141 GLY B CA 1
ATOM 3537 C C . GLY B 1 144 ? -6.634 -2.106 -7.765 1.00 28.69 141 GLY B C 1
ATOM 3538 O O . GLY B 1 144 ? -5.961 -1.104 -8.107 1.00 29.91 141 GLY B O 1
ATOM 3539 N N . ARG B 1 145 ? -6.644 -2.624 -6.536 1.00 30.70 142 ARG B N 1
ATOM 3540 C CA . ARG B 1 145 ? -5.827 -2.033 -5.443 1.00 33.43 142 ARG B CA 1
ATOM 3541 C C . ARG B 1 145 ? -4.339 -2.080 -5.825 1.00 30.28 142 ARG B C 1
ATOM 3542 O O . ARG B 1 145 ? -3.635 -1.067 -5.613 1.00 29.18 142 ARG B O 1
ATOM 3550 N N . ILE B 1 146 ? -3.881 -3.204 -6.389 1.00 30.16 143 ILE B N 1
ATOM 3551 C CA . ILE B 1 146 ? -2.448 -3.320 -6.792 1.00 29.29 143 ILE B CA 1
ATOM 3552 C C . ILE B 1 146 ? -2.121 -2.298 -7.888 1.00 29.10 143 ILE B C 1
ATOM 3553 O O . ILE B 1 146 ? -1.045 -1.680 -7.809 1.00 31.97 143 ILE B O 1
ATOM 3558 N N . ALA B 1 147 ? -3.003 -2.129 -8.880 1.00 27.80 144 ALA B N 1
ATOM 3559 C CA . ALA B 1 147 ? -2.756 -1.138 -9.953 1.00 28.51 144 ALA B CA 1
ATOM 3560 C C . ALA B 1 147 ? -2.646 0.271 -9.358 1.00 30.44 144 ALA B C 1
ATOM 3561 O O . ALA B 1 147 ? -1.740 1.023 -9.771 1.00 29.72 144 ALA B O 1
ATOM 3563 N N . VAL B 1 148 ? -3.570 0.646 -8.467 1.00 31.74 145 VAL B N 1
ATOM 3564 C CA . VAL B 1 148 ? -3.512 2.000 -7.842 1.00 31.51 145 VAL B CA 1
ATOM 3565 C C . VAL B 1 148 ? -2.192 2.152 -7.076 1.00 32.69 145 VAL B C 1
ATOM 3566 O O . VAL B 1 148 ? -1.594 3.246 -7.117 1.00 33.23 145 VAL B O 1
ATOM 3570 N N . TRP B 1 149 ? -1.800 1.106 -6.352 1.00 33.21 146 TRP B N 1
ATOM 3571 C CA . TRP B 1 149 ? -0.545 1.139 -5.553 1.00 36.43 146 TRP B CA 1
ATOM 3572 C C . TRP B 1 149 ? 0.660 1.300 -6.502 1.00 36.08 146 TRP B C 1
ATOM 3573 O O . TRP B 1 149 ? 1.550 2.126 -6.200 1.00 36.70 146 TRP B O 1
ATOM 3584 N N . GLN B 1 150 ? 0.667 0.557 -7.616 1.00 34.53 147 GLN B N 1
ATOM 3585 C CA . GLN B 1 150 ? 1.736 0.659 -8.655 1.00 38.54 147 GLN B CA 1
ATOM 3586 C C . GLN B 1 150 ? 1.823 2.111 -9.136 1.00 39.50 147 GLN B C 1
ATOM 3587 O O . GLN B 1 150 ? 2.925 2.705 -9.137 1.00 38.50 147 GLN B O 1
ATOM 3593 N N . TRP B 1 151 ? 0.670 2.660 -9.515 1.00 37.65 148 TRP B N 1
ATOM 3594 C CA . TRP B 1 151 ? 0.563 4.050 -10.017 1.00 37.57 148 TRP B CA 1
ATOM 3595 C C . TRP B 1 151 ? 1.110 5.057 -8.998 1.00 40.93 148 TRP B C 1
ATOM 3596 O O . TRP B 1 151 ? 2.001 5.847 -9.365 1.00 43.16 148 TRP B O 1
ATOM 3607 N N . GLN B 1 152 ? 0.616 4.999 -7.758 1.00 40.60 149 GLN B N 1
ATOM 3608 C CA . GLN B 1 152 ? 0.953 6.013 -6.719 1.00 41.43 149 GLN B CA 1
ATOM 3609 C C . GLN B 1 152 ? 2.376 5.851 -6.175 1.00 43.16 149 GLN B C 1
ATOM 3610 O O . GLN B 1 152 ? 2.919 6.866 -5.710 1.00 47.63 149 GLN B O 1
ATOM 3616 N N . THR B 1 153 ? 2.976 4.665 -6.252 1.00 44.26 150 THR B N 1
ATOM 3617 C CA . THR B 1 153 ? 4.338 4.515 -5.661 1.00 46.29 150 THR B CA 1
ATOM 3618 C C . THR B 1 153 ? 5.438 4.642 -6.723 1.00 50.07 150 THR B C 1
ATOM 3619 O O . THR B 1 153 ? 6.583 4.914 -6.315 1.00 54.73 150 THR B O 1
ATOM 3623 N N . ARG B 1 154 ? 5.113 4.528 -8.017 1.00 58.48 151 ARG B N 1
ATOM 3624 C CA . ARG B 1 154 ? 6.180 4.546 -9.062 1.00 60.13 151 ARG B CA 1
ATOM 3625 C C . ARG B 1 154 ? 6.082 5.776 -9.972 1.00 57.82 151 ARG B C 1
ATOM 3626 O O . ARG B 1 154 ? 7.136 6.244 -10.416 1.00 59.27 151 ARG B O 1
ATOM 3634 N N . VAL B 1 155 ? 4.877 6.275 -10.250 1.00 54.82 152 VAL B N 1
ATOM 3635 C CA . VAL B 1 155 ? 4.753 7.455 -11.157 1.00 53.40 152 VAL B CA 1
ATOM 3636 C C . VAL B 1 155 ? 4.846 8.731 -10.323 1.00 55.15 152 VAL B C 1
ATOM 3637 O O . VAL B 1 155 ? 3.935 9.026 -9.557 1.00 54.48 152 VAL B O 1
ATOM 3641 N N . PRO B 1 156 ? 5.941 9.526 -10.428 1.00 58.04 153 PRO B N 1
ATOM 3642 C CA . PRO B 1 156 ? 6.057 10.773 -9.670 1.00 61.99 153 PRO B CA 1
ATOM 3643 C C . PRO B 1 156 ? 4.865 11.693 -9.982 1.00 65.48 153 PRO B C 1
ATOM 3644 O O . PRO B 1 156 ? 4.371 11.644 -11.095 1.00 67.18 153 PRO B O 1
ATOM 3648 N N . GLU B 1 157 ? 4.461 12.517 -9.008 1.00 69.97 154 GLU B N 1
ATOM 3649 C CA . GLU B 1 157 ? 3.264 13.397 -9.140 1.00 74.05 154 GLU B CA 1
ATOM 3650 C C . GLU B 1 157 ? 3.395 14.334 -10.354 1.00 74.23 154 GLU B C 1
ATOM 3651 O O . GLU B 1 157 ? 2.352 14.865 -10.793 1.00 74.33 154 GLU B O 1
ATOM 3657 N N . GLY B 1 158 ? 4.606 14.491 -10.904 1.00 72.11 155 GLY B N 1
ATOM 3658 C CA . GLY B 1 158 ? 4.826 15.384 -12.060 1.00 73.14 155 GLY B CA 1
ATOM 3659 C C . GLY B 1 158 ? 4.594 14.701 -13.403 1.00 70.68 155 GLY B C 1
ATOM 3660 O O . GLY B 1 158 ? 4.403 15.426 -14.398 1.00 72.13 155 GLY B O 1
ATOM 3661 N N . ALA B 1 159 ? 4.611 13.365 -13.441 1.00 67.06 156 ALA B N 1
ATOM 3662 C CA . ALA B 1 159 ? 4.428 12.597 -14.700 1.00 66.71 156 ALA B CA 1
ATOM 3663 C C . ALA B 1 159 ? 3.042 11.943 -14.751 1.00 64.06 156 ALA B C 1
ATOM 3664 O O . ALA B 1 159 ? 2.824 11.078 -15.628 1.00 63.74 156 ALA B O 1
ATOM 3666 N N . ARG B 1 160 ? 2.136 12.353 -13.864 1.00 63.62 157 ARG B N 1
ATOM 3667 C CA . ARG B 1 160 ? 0.800 11.706 -13.785 1.00 63.83 157 ARG B CA 1
ATOM 3668 C C . ARG B 1 160 ? -0.164 12.302 -14.818 1.00 67.03 157 ARG B C 1
ATOM 3669 O O . ARG B 1 160 ? -1.257 11.727 -14.974 1.00 64.08 157 ARG B O 1
ATOM 3677 N N . HIS B 1 161 ? 0.240 13.359 -15.530 1.00 70.71 158 HIS B N 1
ATOM 3678 C CA . HIS B 1 161 ? -0.657 14.004 -16.531 1.00 75.99 158 HIS B CA 1
ATOM 3679 C C . HIS B 1 161 ? -0.146 13.750 -17.956 1.00 77.53 158 HIS B C 1
ATOM 3680 O O . HIS B 1 161 ? -0.908 14.025 -18.908 1.00 77.95 158 HIS B O 1
ATOM 3687 N N . ASP B 1 162 ? 1.073 13.214 -18.092 1.00 76.16 159 ASP B N 1
ATOM 3688 C CA . ASP B 1 162 ? 1.677 12.951 -19.427 1.00 76.27 159 ASP B CA 1
ATOM 3689 C C . ASP B 1 162 ? 1.744 11.436 -19.659 1.00 68.76 159 ASP B C 1
ATOM 3690 O O . ASP B 1 162 ? 2.279 10.737 -18.786 1.00 65.72 159 ASP B O 1
ATOM 3695 N N . VAL B 1 163 ? 1.233 10.961 -20.800 1.00 67.19 160 VAL B N 1
ATOM 3696 C CA . VAL B 1 163 ? 1.232 9.501 -21.131 1.00 66.59 160 VAL B CA 1
ATOM 3697 C C . VAL B 1 163 ? 2.671 8.987 -21.246 1.00 68.19 160 VAL B C 1
ATOM 3698 O O . VAL B 1 163 ? 2.946 7.893 -20.706 1.00 65.06 160 VAL B O 1
ATOM 3702 N N . ARG B 1 164 ? 3.538 9.743 -21.931 1.00 72.17 161 ARG B N 1
ATOM 3703 C CA . ARG B 1 164 ? 4.957 9.353 -22.162 1.00 75.79 161 ARG B CA 1
ATOM 3704 C C . ARG B 1 164 ? 5.678 9.050 -20.843 1.00 72.14 161 ARG B C 1
ATOM 3705 O O . ARG B 1 164 ? 6.125 7.896 -20.671 1.00 66.68 161 ARG B O 1
ATOM 3713 N N . GLU B 1 165 ? 5.810 10.065 -19.979 1.00 72.56 162 GLU B N 1
ATOM 3714 C CA . GLU B 1 165 ? 6.549 9.957 -18.690 1.00 71.59 162 GLU B CA 1
ATOM 3715 C C . GLU B 1 165 ? 5.943 8.858 -17.806 1.00 66.01 162 GLU B C 1
ATOM 3716 O O . GLU B 1 165 ? 6.733 8.156 -17.142 1.00 63.63 162 GLU B O 1
ATOM 3722 N N . ALA B 1 166 ? 4.609 8.715 -17.793 1.00 61.56 163 ALA B N 1
ATOM 3723 C CA . ALA B 1 166 ? 3.955 7.666 -16.972 1.00 59.37 163 ALA B CA 1
ATOM 3724 C C . ALA B 1 166 ? 4.343 6.280 -17.505 1.00 59.13 163 ALA B C 1
ATOM 3725 O O . ALA B 1 166 ? 4.673 5.400 -16.683 1.00 57.76 163 ALA B O 1
ATOM 3727 N N . THR B 1 167 ? 4.299 6.098 -18.830 1.00 59.60 164 THR B N 1
ATOM 3728 C CA . THR B 1 167 ? 4.668 4.804 -19.466 1.00 61.43 164 THR B CA 1
ATOM 3729 C C . THR B 1 167 ? 6.116 4.460 -19.092 1.00 63.94 164 THR B C 1
ATOM 3730 O O . THR B 1 167 ? 6.395 3.278 -18.806 1.00 61.59 164 THR B O 1
ATOM 3734 N N . TYR B 1 168 ? 6.988 5.473 -19.101 1.00 70.32 165 TYR B N 1
ATOM 3735 C CA . TYR B 1 168 ? 8.434 5.320 -18.788 1.00 76.73 165 TYR B CA 1
ATOM 3736 C C . TYR B 1 168 ? 8.604 4.903 -17.323 1.00 74.80 165 TYR B C 1
ATOM 3737 O O . TYR B 1 168 ? 9.232 3.860 -17.069 1.00 76.33 165 TYR B O 1
ATOM 3746 N N . ALA B 1 169 ? 8.036 5.687 -16.401 1.00 71.45 166 ALA B N 1
ATOM 3747 C CA . ALA B 1 169 ? 8.143 5.411 -14.946 1.00 70.72 166 ALA B CA 1
ATOM 3748 C C . ALA B 1 169 ? 7.652 3.992 -14.635 1.00 67.51 166 ALA B C 1
ATOM 3749 O O . ALA B 1 169 ? 8.278 3.315 -13.796 1.00 66.57 166 ALA B O 1
ATOM 3751 N N . LEU B 1 170 ? 6.592 3.550 -15.318 1.00 65.22 167 LEU B N 1
ATOM 3752 C CA . LEU B 1 170 ? 6.012 2.202 -15.072 1.00 62.62 167 LEU B CA 1
ATOM 3753 C C . LEU B 1 170 ? 6.839 1.099 -15.748 1.00 66.54 167 LEU B C 1
ATOM 3754 O O . LEU B 1 170 ? 7.006 0.038 -15.114 1.00 66.95 167 LEU B O 1
ATOM 3759 N N . ASN B 1 171 ? 7.344 1.326 -16.967 1.00 67.23 168 ASN B N 1
ATOM 3760 C CA . ASN B 1 171 ? 8.025 0.217 -17.695 1.00 70.91 168 ASN B CA 1
ATOM 3761 C C . ASN B 1 171 ? 9.485 0.545 -18.029 1.00 73.71 168 ASN B C 1
ATOM 3762 O O . ASN B 1 171 ? 10.144 -0.343 -18.590 1.00 75.93 168 ASN B O 1
ATOM 3767 N N . GLY B 1 172 ? 9.974 1.742 -17.688 1.00 74.68 169 GLY B N 1
ATOM 3768 C CA . GLY B 1 172 ? 11.367 2.106 -18.017 1.00 81.20 169 GLY B CA 1
ATOM 3769 C C . GLY B 1 172 ? 11.650 1.873 -19.491 1.00 83.96 169 GLY B C 1
ATOM 3770 O O . GLY B 1 172 ? 12.794 1.527 -19.831 1.00 89.05 169 GLY B O 1
ATOM 3771 N N . ALA B 1 173 ? 10.618 2.034 -20.323 1.00 80.43 170 ALA B N 1
ATOM 3772 C CA . ALA B 1 173 ? 10.695 1.833 -21.789 1.00 81.49 170 ALA B CA 1
ATOM 3773 C C . ALA B 1 173 ? 9.406 2.363 -22.428 1.00 78.94 170 ALA B C 1
ATOM 3774 O O . ALA B 1 173 ? 8.372 2.415 -21.716 1.00 71.88 170 ALA B O 1
ATOM 3776 N N . LEU B 1 174 ? 9.467 2.743 -23.709 1.00 80.67 171 LEU B N 1
ATOM 3777 C CA . LEU B 1 174 ? 8.282 3.280 -24.433 1.00 78.98 171 LEU B CA 1
ATOM 3778 C C . LEU B 1 174 ? 7.826 2.263 -25.487 1.00 78.85 171 LEU B C 1
ATOM 3779 O O . LEU B 1 174 ? 8.366 2.299 -26.615 1.00 85.52 171 LEU B O 1
ATOM 3784 N N . ASN B 1 175 ? 6.899 1.376 -25.108 1.00 69.66 172 ASN B N 1
ATOM 3785 C CA . ASN B 1 175 ? 6.333 0.343 -26.020 1.00 66.94 172 ASN B CA 1
ATOM 3786 C C . ASN B 1 175 ? 4.819 0.550 -26.140 1.00 62.56 172 ASN B C 1
ATOM 3787 O O . ASN B 1 175 ? 4.150 0.602 -25.088 1.00 57.96 172 ASN B O 1
ATOM 3792 N N . GLY B 1 176 ? 4.319 0.660 -27.376 1.00 60.37 173 GLY B N 1
ATOM 3793 C CA . GLY B 1 176 ? 2.884 0.853 -27.674 1.00 59.92 173 GLY B CA 1
ATOM 3794 C C . GLY B 1 176 ? 2.392 2.238 -27.287 1.00 60.37 173 GLY B C 1
ATOM 3795 O O . GLY B 1 176 ? 1.204 2.361 -26.930 1.00 56.19 173 GLY B O 1
ATOM 3796 N N . ILE B 1 177 ? 3.245 3.256 -27.417 1.00 62.66 174 ILE B N 1
ATOM 3797 C CA . ILE B 1 177 ? 2.866 4.644 -27.010 1.00 64.29 174 ILE B CA 1
ATOM 3798 C C . ILE B 1 177 ? 1.669 5.143 -27.838 1.00 62.21 174 ILE B C 1
ATOM 3799 O O . ILE B 1 177 ? 0.800 5.823 -27.253 1.00 57.70 174 ILE B O 1
ATOM 3804 N N . GLU B 1 178 ? 1.600 4.809 -29.133 1.00 61.94 175 GLU B N 1
ATOM 3805 C CA . GLU B 1 178 ? 0.468 5.288 -29.974 1.00 61.95 175 GLU B CA 1
ATOM 3806 C C . GLU B 1 178 ? -0.844 4.699 -29.441 1.00 56.79 175 GLU B C 1
ATOM 3807 O O . GLU B 1 178 ? -1.835 5.447 -29.370 1.00 53.09 175 GLU B O 1
ATOM 3813 N N . ALA B 1 179 ? -0.832 3.418 -29.056 1.00 54.23 176 ALA B N 1
ATOM 3814 C CA . ALA B 1 179 ? -2.044 2.734 -28.541 1.00 50.72 176 ALA B CA 1
ATOM 3815 C C . ALA B 1 179 ? -2.454 3.345 -27.194 1.00 48.10 176 ALA B C 1
ATOM 3816 O O . ALA B 1 179 ? -3.670 3.483 -26.962 1.00 46.50 176 ALA B O 1
ATOM 3818 N N . ARG B 1 180 ? -1.477 3.687 -26.345 1.00 46.94 177 ARG B N 1
ATOM 3819 C CA . ARG B 1 180 ? -1.764 4.288 -25.013 1.00 46.02 177 ARG B CA 1
ATOM 3820 C C . ARG B 1 180 ? -2.373 5.679 -25.202 1.00 47.73 177 ARG B C 1
ATOM 3821 O O . ARG B 1 180 ? -3.314 5.995 -24.457 1.00 43.19 177 ARG B O 1
ATOM 3829 N N . ARG B 1 181 ? -1.858 6.474 -26.156 1.00 52.01 178 ARG B N 1
ATOM 3830 C CA . ARG B 1 181 ? -2.418 7.838 -26.381 1.00 55.26 178 ARG B CA 1
ATOM 3831 C C . ARG B 1 181 ? -3.861 7.733 -26.880 1.00 55.43 178 ARG B C 1
ATOM 3832 O O . ARG B 1 181 ? -4.674 8.577 -26.470 1.00 54.87 178 ARG B O 1
ATOM 3840 N N . GLN B 1 182 ? -4.156 6.764 -27.754 1.00 55.44 179 GLN B N 1
ATOM 3841 C CA . GLN B 1 182 ? -5.548 6.614 -28.264 1.00 55.25 179 GLN B CA 1
ATOM 3842 C C . GLN B 1 182 ? -6.481 6.393 -27.071 1.00 49.13 179 GLN B C 1
ATOM 3843 O O . GLN B 1 182 ? -7.498 7.090 -26.985 1.00 48.51 179 GLN B O 1
ATOM 3849 N N . ARG B 1 183 ? -6.124 5.468 -26.177 1.00 46.25 180 ARG B N 1
ATOM 3850 C CA . ARG B 1 183 ? -6.971 5.190 -24.987 1.00 43.27 180 ARG B CA 1
ATOM 3851 C C . ARG B 1 183 ? -7.062 6.451 -24.119 1.00 42.12 180 ARG B C 1
ATOM 3852 O O . ARG B 1 183 ? -8.158 6.731 -23.604 1.00 39.01 180 ARG B O 1
ATOM 3860 N N . PHE B 1 184 ? -5.952 7.185 -23.996 1.00 42.90 181 PHE B N 1
ATOM 3861 C CA . PHE B 1 184 ? -5.874 8.416 -23.163 1.00 42.99 181 PHE B CA 1
ATOM 3862 C C . PHE B 1 184 ? -6.873 9.468 -23.657 1.00 45.11 181 PHE B C 1
ATOM 3863 O O . PHE B 1 184 ? -7.694 9.957 -22.834 1.00 42.55 181 PHE B O 1
ATOM 3871 N N . GLU B 1 185 ? -6.788 9.810 -24.951 1.00 45.97 182 GLU B N 1
ATOM 3872 C CA . GLU B 1 185 ? -7.684 10.811 -25.589 1.00 48.70 182 GLU B CA 1
ATOM 3873 C C . GLU B 1 185 ? -9.140 10.368 -25.405 1.00 46.63 182 GLU B C 1
ATOM 3874 O O . GLU B 1 185 ? -9.989 11.239 -25.141 1.00 47.33 182 GLU B O 1
ATOM 3880 N N . VAL B 1 186 ? -9.409 9.063 -25.533 1.00 45.29 183 VAL B N 1
ATOM 3881 C CA . VAL B 1 186 ? -10.801 8.546 -25.371 1.00 45.65 183 VAL B CA 1
ATOM 3882 C C . VAL B 1 186 ? -11.258 8.756 -23.918 1.00 43.95 183 VAL B C 1
ATOM 3883 O O . VAL B 1 186 ? -12.400 9.237 -23.734 1.00 43.79 183 VAL B O 1
ATOM 3887 N N . TRP B 1 187 ? -10.408 8.453 -22.927 1.00 42.41 184 TRP B N 1
ATOM 3888 C CA . TRP B 1 187 ? -10.808 8.674 -21.509 1.00 40.44 184 TRP B CA 1
ATOM 3889 C C . TRP B 1 187 ? -11.006 10.168 -21.241 1.00 42.99 184 TRP B C 1
ATOM 3890 O O . TRP B 1 187 ? -11.956 10.493 -20.495 1.00 42.68 184 TRP B O 1
ATOM 3901 N N . GLN B 1 188 ? -10.151 11.039 -21.797 1.00 45.20 185 GLN B N 1
ATOM 3902 C CA . GLN B 1 188 ? -10.359 12.497 -21.584 1.00 49.50 185 GLN B CA 1
ATOM 3903 C C . GLN B 1 188 ? -11.771 12.887 -22.033 1.00 49.99 185 GLN B C 1
ATOM 3904 O O . GLN B 1 188 ? -12.427 13.624 -21.294 1.00 51.91 185 GLN B O 1
ATOM 3910 N N . GLN B 1 189 ? -12.209 12.408 -23.202 1.00 51.84 186 GLN B N 1
ATOM 3911 C CA . GLN B 1 189 ? -13.555 12.750 -23.747 1.00 55.54 186 GLN B CA 1
ATOM 3912 C C . GLN B 1 189 ? -14.654 12.339 -22.761 1.00 51.24 186 GLN B C 1
ATOM 3913 O O . GLN B 1 189 ? -15.572 13.144 -22.535 1.00 50.28 186 GLN B O 1
ATOM 3919 N N . LYS B 1 190 ? -14.544 11.138 -22.189 1.00 48.81 187 LYS B N 1
ATOM 3920 C CA . LYS B 1 190 ? -15.596 10.587 -21.290 1.00 48.99 187 LYS B CA 1
ATOM 3921 C C . LYS B 1 190 ? -15.559 11.172 -19.870 1.00 45.17 187 LYS B C 1
ATOM 3922 O O . LYS B 1 190 ? -16.650 11.285 -19.291 1.00 46.60 187 LYS B O 1
ATOM 3928 N N . LEU B 1 191 ? -14.388 11.530 -19.333 1.00 42.26 188 LEU B N 1
ATOM 3929 C CA . LEU B 1 191 ? -14.312 11.992 -17.913 1.00 40.70 188 LEU B CA 1
ATOM 3930 C C . LEU B 1 191 ? -14.630 13.483 -17.793 1.00 41.29 188 LEU B C 1
ATOM 3931 O O . LEU B 1 191 ? -13.736 14.268 -17.432 1.00 44.33 188 LEU B O 1
ATOM 3936 N N . THR B 1 192 ? -15.886 13.831 -18.052 1.00 41.93 189 THR B N 1
ATOM 3937 C CA . THR B 1 192 ? -16.380 15.224 -17.954 1.00 41.73 189 THR B CA 1
ATOM 3938 C C . THR B 1 192 ? -16.534 15.602 -16.483 1.00 41.52 189 THR B C 1
ATOM 3939 O O . THR B 1 192 ? -16.463 14.746 -15.601 1.00 38.21 189 THR B O 1
ATOM 3943 N N . PRO B 1 193 ? -16.696 16.901 -16.157 1.00 42.48 190 PRO B N 1
ATOM 3944 C CA . PRO B 1 193 ? -16.903 17.307 -14.768 1.00 42.40 190 PRO B CA 1
ATOM 3945 C C . PRO B 1 193 ? -18.033 16.532 -14.065 1.00 41.35 190 PRO B C 1
ATOM 3946 O O . PRO B 1 193 ? -17.793 16.083 -12.966 1.00 41.33 190 PRO B O 1
ATOM 3950 N N . ASP B 1 194 ? -19.172 16.302 -14.732 1.00 42.86 191 ASP B N 1
ATOM 3951 C CA . ASP B 1 194 ? -20.310 15.606 -14.065 1.00 43.83 191 ASP B CA 1
ATOM 3952 C C . ASP B 1 194 ? -19.967 14.129 -13.854 1.00 42.34 191 ASP B C 1
ATOM 3953 O O . ASP B 1 194 ? -20.400 13.565 -12.830 1.00 43.30 191 ASP B O 1
ATOM 3958 N N . VAL B 1 195 ? -19.256 13.506 -14.800 1.00 41.10 192 VAL B N 1
ATOM 3959 C CA . VAL B 1 195 ? -18.864 12.076 -14.618 1.00 38.98 192 VAL B CA 1
ATOM 3960 C C . VAL B 1 195 ? -17.969 11.962 -13.381 1.00 36.77 192 VAL B C 1
ATOM 3961 O O . VAL B 1 195 ? -18.146 11.055 -12.573 1.00 37.36 192 VAL B O 1
ATOM 3973 N N . ALA B 1 197 ? -17.861 13.989 -10.826 1.00 36.43 194 ALA B N 1
ATOM 3974 C CA . ALA B 1 197 ? -18.663 14.274 -9.643 1.00 36.23 194 ALA B CA 1
ATOM 3975 C C . ALA B 1 197 ? -19.433 13.024 -9.195 1.00 36.41 194 ALA B C 1
ATOM 3976 O O . ALA B 1 197 ? -19.447 12.755 -7.985 1.00 36.08 194 ALA B O 1
ATOM 3978 N N . ARG B 1 198 ? -20.032 12.276 -10.130 1.00 36.83 195 ARG B N 1
ATOM 3979 C CA . ARG B 1 198 ? -20.799 11.060 -9.742 1.00 39.03 195 ARG B CA 1
ATOM 3980 C C . ARG B 1 198 ? -19.833 9.991 -9.212 1.00 39.37 195 ARG B C 1
ATOM 3981 O O . ARG B 1 198 ? -20.234 9.235 -8.294 1.00 41.67 195 ARG B O 1
ATOM 3989 N N . LEU B 1 199 ? -18.608 9.937 -9.742 1.00 39.69 196 LEU B N 1
ATOM 3990 C CA . LEU B 1 199 ? -17.600 8.967 -9.220 1.00 38.30 196 LEU B CA 1
ATOM 3991 C C . LEU B 1 199 ? -17.252 9.373 -7.785 1.00 39.18 196 LEU B C 1
ATOM 3992 O O . LEU B 1 199 ? -17.159 8.494 -6.921 1.00 39.55 196 LEU B O 1
ATOM 3997 N N . ASP B 1 200 ? -17.122 10.679 -7.553 1.00 39.27 197 ASP B N 1
ATOM 3998 C CA . ASP B 1 200 ? -16.806 11.212 -6.203 1.00 40.66 197 ASP B CA 1
ATOM 3999 C C . ASP B 1 200 ? -17.959 10.872 -5.246 1.00 41.09 197 ASP B C 1
ATOM 4000 O O . ASP B 1 200 ? -17.693 10.648 -4.061 1.00 41.15 197 ASP B O 1
ATOM 4005 N N . ARG B 1 201 ? -19.191 10.866 -5.766 1.00 42.04 198 ARG B N 1
ATOM 4006 C CA . ARG B 1 201 ? -20.424 10.555 -4.988 1.00 43.83 198 ARG B CA 1
ATOM 4007 C C . ARG B 1 201 ? -20.561 9.033 -4.860 1.00 46.43 198 ARG B C 1
ATOM 4008 O O . ARG B 1 201 ? -21.420 8.579 -4.093 1.00 48.16 198 ARG B O 1
ATOM 4016 N N . GLY B 1 202 ? -19.727 8.284 -5.587 1.00 48.04 199 GLY B N 1
ATOM 4017 C CA . GLY B 1 202 ? -19.744 6.809 -5.535 1.00 51.92 199 GLY B CA 1
ATOM 4018 C C . GLY B 1 202 ? -20.968 6.219 -6.215 1.00 55.30 199 GLY B C 1
ATOM 4019 O O . GLY B 1 202 ? -21.367 5.115 -5.822 1.00 59.55 199 GLY B O 1
ATOM 4020 N N . GLU B 1 203 ? -21.544 6.924 -7.195 1.00 56.32 200 GLU B N 1
ATOM 4021 C CA . GLU B 1 203 ? -22.732 6.398 -7.918 1.00 61.44 200 GLU B CA 1
ATOM 4022 C C . GLU B 1 203 ? -22.270 5.247 -8.820 1.00 67.71 200 GLU B C 1
ATOM 4023 O O . GLU B 1 203 ? -21.210 5.387 -9.465 1.00 65.62 200 GLU B O 1
ATOM 4029 N N . VAL B 1 204 ? -23.034 4.151 -8.847 1.00 79.49 201 VAL B N 1
ATOM 4030 C CA . VAL B 1 204 ? -22.648 2.938 -9.634 1.00 89.57 201 VAL B CA 1
ATOM 4031 C C . VAL B 1 204 ? -23.343 2.951 -11.005 1.00 97.56 201 VAL B C 1
ATOM 4032 O O . VAL B 1 204 ? -22.617 2.960 -12.024 1.00 98.75 201 VAL B O 1
ATOM 4036 N N . GLY B 1 205 ? -24.682 2.952 -11.027 1.00 105.94 202 GLY B N 1
ATOM 4037 C CA . GLY B 1 205 ? -25.456 2.931 -12.286 1.00 113.16 202 GLY B CA 1
ATOM 4038 C C . GLY B 1 205 ? -25.131 4.110 -13.189 1.00 117.13 202 GLY B C 1
ATOM 4039 O O . GLY B 1 205 ? -25.205 5.259 -12.707 1.00 116.94 202 GLY B O 1
ATOM 4040 N N . ALA B 1 206 ? -24.781 3.833 -14.452 1.00 123.57 203 ALA B N 1
ATOM 4041 C CA . ALA B 1 206 ? -24.460 4.892 -15.440 1.00 127.01 203 ALA B CA 1
ATOM 4042 C C . ALA B 1 206 ? -25.764 5.508 -15.946 1.00 133.30 203 ALA B C 1
ATOM 4043 O O . ALA B 1 206 ? -26.672 4.782 -16.346 1.00 132.14 203 ALA B O 1
ATOM 4045 N N . PRO B 1 207 ? -25.905 6.856 -15.944 1.00 153.14 204 PRO B N 1
ATOM 4046 C CA . PRO B 1 207 ? -27.140 7.504 -16.393 1.00 153.79 204 PRO B CA 1
ATOM 4047 C C . PRO B 1 207 ? -27.464 7.270 -17.878 1.00 154.93 204 PRO B C 1
ATOM 4048 O O . PRO B 1 207 ? -26.551 7.005 -18.641 1.00 157.93 204 PRO B O 1
ATOM 4052 N N . ALA B 1 208 ? -28.751 7.365 -18.238 1.00 153.56 205 ALA B N 1
ATOM 4053 C CA . ALA B 1 208 ? -29.196 7.208 -19.644 1.00 147.92 205 ALA B CA 1
ATOM 4054 C C . ALA B 1 208 ? -28.710 8.420 -20.451 1.00 143.41 205 ALA B C 1
ATOM 4055 O O . ALA B 1 208 ? -28.502 8.274 -21.673 1.00 142.97 205 ALA B O 1
ATOM 4057 N N . GLN B 1 209 ? -28.551 9.566 -19.771 1.00 138.44 206 GLN B N 1
ATOM 4058 C CA . GLN B 1 209 ? -28.051 10.843 -20.357 1.00 132.81 206 GLN B CA 1
ATOM 4059 C C . GLN B 1 209 ? -29.011 11.373 -21.430 1.00 128.87 206 GLN B C 1
ATOM 4060 O O . GLN B 1 209 ? -30.032 10.713 -21.710 1.00 131.49 206 GLN B O 1
ATOM 4066 N N . THR B 1 210 ? -28.678 12.545 -21.981 1.00 124.07 207 THR B N 1
ATOM 4067 C CA . THR B 1 210 ? -29.442 13.209 -23.073 1.00 121.08 207 THR B CA 1
ATOM 4068 C C . THR B 1 210 ? -28.486 13.396 -24.260 1.00 115.75 207 THR B C 1
ATOM 4069 O O . THR B 1 210 ? -27.258 13.397 -24.026 1.00 111.98 207 THR B O 1
ATOM 4073 N N . VAL B 1 211 ? -29.028 13.542 -25.474 1.00 111.99 208 VAL B N 1
ATOM 4074 C CA . VAL B 1 211 ? -28.198 13.695 -26.710 1.00 104.87 208 VAL B CA 1
ATOM 4075 C C . VAL B 1 211 ? -27.266 14.909 -26.554 1.00 97.07 208 VAL B C 1
ATOM 4076 O O . VAL B 1 211 ? -27.767 16.002 -26.219 1.00 91.23 208 VAL B O 1
ATOM 4080 N N . ALA B 1 212 ? -25.960 14.704 -26.778 1.00 92.57 209 ALA B N 1
ATOM 4081 C CA . ALA B 1 212 ? -24.939 15.777 -26.684 1.00 85.37 209 ALA B CA 1
ATOM 4082 C C . ALA B 1 212 ? -25.032 16.680 -27.921 1.00 78.56 209 ALA B C 1
ATOM 4083 O O . ALA B 1 212 ? -25.418 16.173 -28.992 1.00 83.93 209 ALA B O 1
ATOM 4085 N N . ARG B 1 213 ? -24.682 17.964 -27.777 1.00 68.97 210 ARG B N 1
ATOM 4086 C CA . ARG B 1 213 ? -24.757 18.921 -28.914 1.00 59.80 210 ARG B CA 1
ATOM 4087 C C . ARG B 1 213 ? -23.854 18.459 -30.065 1.00 55.64 210 ARG B C 1
ATOM 4088 O O . ARG B 1 213 ? -22.731 18.000 -29.785 1.00 55.31 210 ARG B O 1
ATOM 4096 N N . ASP B 1 214 ? -24.353 18.549 -31.304 1.00 47.77 211 ASP B N 1
ATOM 4097 C CA . ASP B 1 214 ? -23.536 18.184 -32.496 1.00 45.82 211 ASP B CA 1
ATOM 4098 C C . ASP B 1 214 ? -22.968 19.481 -33.069 1.00 40.40 211 ASP B C 1
ATOM 4099 O O . ASP B 1 214 ? -23.265 20.564 -32.568 1.00 35.83 211 ASP B O 1
ATOM 4112 N N . SER B 1 216 ? -23.750 21.058 -35.559 1.00 37.35 213 SER B N 1
ATOM 4113 C CA . SER B 1 216 ? -24.718 21.946 -36.184 1.00 38.37 213 SER B CA 1
ATOM 4114 C C . SER B 1 216 ? -25.142 23.043 -35.200 1.00 40.02 213 SER B C 1
ATOM 4115 O O . SER B 1 216 ? -25.800 24.008 -35.634 1.00 44.83 213 SER B O 1
ATOM 4118 N N A HIS B 1 217 ? -24.782 22.887 -33.923 0.70 40.23 214 HIS B N 1
ATOM 4119 N N B HIS B 1 217 ? -24.812 22.886 -33.915 0.30 39.07 214 HIS B N 1
ATOM 4120 C CA A HIS B 1 217 ? -25.124 23.884 -32.869 0.70 41.72 214 HIS B CA 1
ATOM 4121 C CA B HIS B 1 217 ? -25.186 23.927 -32.922 0.30 39.18 214 HIS B CA 1
ATOM 4122 C C A HIS B 1 217 ? -24.026 24.952 -32.798 0.70 40.46 214 HIS B C 1
ATOM 4123 C C B HIS B 1 217 ? -24.052 24.953 -32.833 0.30 39.05 214 HIS B C 1
ATOM 4124 O O A HIS B 1 217 ? -22.838 24.565 -32.787 0.70 39.20 214 HIS B O 1
ATOM 4125 O O B HIS B 1 217 ? -22.875 24.537 -32.863 0.30 38.01 214 HIS B O 1
ATOM 4138 N N . ALA B 1 218 ? -24.413 26.235 -32.715 1.00 40.59 215 ALA B N 1
ATOM 4139 C CA . ALA B 1 218 ? -23.447 27.357 -32.649 1.00 41.31 215 ALA B CA 1
ATOM 4140 C C . ALA B 1 218 ? -22.450 27.148 -31.507 1.00 42.49 215 ALA B C 1
ATOM 4141 O O . ALA B 1 218 ? -22.856 26.625 -30.439 1.00 43.59 215 ALA B O 1
ATOM 4143 N N . GLY B 1 219 ? -21.176 27.468 -31.760 1.00 40.57 216 GLY B N 1
ATOM 4144 C CA . GLY B 1 219 ? -20.119 27.364 -30.733 1.00 41.71 216 GLY B CA 1
ATOM 4145 C C . GLY B 1 219 ? -19.558 25.961 -30.544 1.00 37.86 216 GLY B C 1
ATOM 4146 O O . GLY B 1 219 ? -18.562 25.837 -29.805 1.00 39.90 216 GLY B O 1
ATOM 4147 N N . GLU B 1 220 ? -20.140 24.934 -31.168 1.00 36.40 217 GLU B N 1
ATOM 4148 C CA . GLU B 1 220 ? -19.599 23.559 -30.978 1.00 35.02 217 GLU B CA 1
ATOM 4149 C C . GLU B 1 220 ? -18.410 23.315 -31.911 1.00 34.78 217 GLU B C 1
ATOM 4150 O O . GLU B 1 220 ? -18.265 23.968 -32.942 1.00 31.31 217 GLU B O 1
ATOM 4156 N N . PRO B 1 221 ? -17.506 22.374 -31.560 1.00 33.73 218 PRO B N 1
ATOM 4157 C CA . PRO B 1 221 ? -16.352 22.051 -32.393 1.00 34.73 218 PRO B CA 1
ATOM 4158 C C . PRO B 1 221 ? -16.735 21.663 -33.826 1.00 33.70 218 PRO B C 1
ATOM 4159 O O . PRO B 1 221 ? -17.505 20.721 -33.981 1.00 30.69 218 PRO B O 1
ATOM 4163 N N . GLY B 1 222 ? -16.190 22.393 -34.810 1.00 31.52 219 GLY B N 1
ATOM 4164 C CA . GLY B 1 222 ? -16.460 22.128 -36.234 1.00 32.17 219 GLY B CA 1
ATOM 4165 C C . GLY B 1 222 ? -17.638 22.933 -36.749 1.00 31.26 219 GLY B C 1
ATOM 4166 O O . GLY B 1 222 ? -17.925 22.843 -37.962 1.00 30.78 219 GLY B O 1
ATOM 4167 N N . ASN B 1 223 ? -18.295 23.701 -35.880 1.00 30.54 220 ASN B N 1
ATOM 4168 C CA . ASN B 1 223 ? -19.482 24.468 -36.343 1.00 31.60 220 ASN B CA 1
ATOM 4169 C C . ASN B 1 223 ? -19.090 25.411 -37.488 1.00 31.20 220 ASN B C 1
ATOM 4170 O O . ASN B 1 223 ? -19.888 25.535 -38.432 1.00 31.70 220 ASN B O 1
ATOM 4175 N N . ALA B 1 224 ? -17.904 26.033 -37.432 1.00 29.56 221 ALA B N 1
ATOM 4176 C CA . ALA B 1 224 ? -17.513 26.969 -38.518 1.00 30.46 221 ALA B CA 1
ATOM 4177 C C . ALA B 1 224 ? -17.487 26.228 -39.865 1.00 29.94 221 ALA B C 1
ATOM 4178 O O . ALA B 1 224 ? -18.083 26.744 -40.837 1.00 29.45 221 ALA B O 1
ATOM 4180 N N . LEU B 1 225 ? -16.841 25.057 -39.917 1.00 28.02 222 LEU B N 1
ATOM 4181 C CA . LEU B 1 225 ? -16.785 24.271 -41.177 1.00 28.00 222 LEU B CA 1
ATOM 4182 C C . LEU B 1 225 ? -18.187 23.742 -41.517 1.00 28.35 222 LEU B C 1
ATOM 4183 O O . LEU B 1 225 ? -18.529 23.689 -42.703 1.00 28.36 222 LEU B O 1
ATOM 4188 N N . PHE B 1 226 ? -18.955 23.341 -40.508 1.00 28.35 223 PHE B N 1
ATOM 4189 C CA . PHE B 1 226 ? -20.320 22.826 -40.793 1.00 29.23 223 PHE B CA 1
ATOM 4190 C C . PHE B 1 226 ? -21.155 23.879 -41.538 1.00 30.92 223 PHE B C 1
ATOM 4191 O O . PHE B 1 226 ? -21.796 23.543 -42.564 1.00 29.33 223 PHE B O 1
ATOM 4199 N N . GLU B 1 227 ? -21.166 25.112 -41.025 1.00 32.19 224 GLU B N 1
ATOM 4200 C CA . GLU B 1 227 ? -21.985 26.198 -41.628 1.00 35.90 224 GLU B CA 1
ATOM 4201 C C . GLU B 1 227 ? -21.503 26.486 -43.052 1.00 36.27 224 GLU B C 1
ATOM 4202 O O . GLU B 1 227 ? -22.354 26.782 -43.927 1.00 35.76 224 GLU B O 1
ATOM 4208 N N . ASP B 1 228 ? -20.193 26.419 -43.285 1.00 33.09 225 ASP B N 1
ATOM 4209 C CA . ASP B 1 228 ? -19.702 26.636 -44.670 1.00 33.05 225 ASP B CA 1
ATOM 4210 C C . ASP B 1 228 ? -20.293 25.538 -45.558 1.00 31.38 225 ASP B C 1
ATOM 4211 O O . ASP B 1 228 ? -20.827 25.865 -46.614 1.00 30.03 225 ASP B O 1
ATOM 4216 N N . ALA B 1 229 ? -20.163 24.280 -45.123 1.00 27.71 226 ALA B N 1
ATOM 4217 C CA . ALA B 1 229 ? -20.627 23.125 -45.925 1.00 29.56 226 ALA B CA 1
ATOM 4218 C C . ALA B 1 229 ? -22.140 23.208 -46.164 1.00 31.86 226 ALA B C 1
ATOM 4219 O O . ALA B 1 229 ? -22.553 23.013 -47.312 1.00 33.48 226 ALA B O 1
ATOM 4221 N N . ARG B 1 230 ? -22.925 23.520 -45.129 1.00 34.35 227 ARG B N 1
ATOM 4222 C CA . ARG B 1 230 ? -24.408 23.585 -45.278 1.00 35.44 227 ARG B CA 1
ATOM 4223 C C . ARG B 1 230 ? -24.772 24.696 -46.269 1.00 35.82 227 ARG B C 1
ATOM 4224 O O . ARG B 1 230 ? -25.627 24.476 -47.144 1.00 32.02 227 ARG B O 1
ATOM 4232 N N . GLN B 1 231 ? -24.136 25.856 -46.146 1.00 36.68 228 GLN B N 1
ATOM 4233 C CA . GLN B 1 231 ? -24.440 26.959 -47.093 1.00 36.65 228 GLN B CA 1
ATOM 4234 C C . GLN B 1 231 ? -24.156 26.513 -48.535 1.00 35.17 228 GLN B C 1
ATOM 4235 O O . GLN B 1 231 ? -25.020 26.729 -49.404 1.00 34.27 228 GLN B O 1
ATOM 4241 N N . HIS B 1 232 ? -22.985 25.917 -48.789 1.00 33.21 229 HIS B N 1
ATOM 4242 C CA . HIS B 1 232 ? -22.653 25.517 -50.182 1.00 34.12 229 HIS B CA 1
ATOM 4243 C C . HIS B 1 232 ? -23.539 24.365 -50.650 1.00 36.25 229 HIS B C 1
ATOM 4244 O O . HIS B 1 232 ? -23.827 24.320 -51.871 1.00 37.44 229 HIS B O 1
ATOM 4251 N N . LEU B 1 233 ? -23.931 23.464 -49.747 1.00 35.80 230 LEU B N 1
ATOM 4252 C CA . LEU B 1 233 ? -24.850 22.364 -50.153 1.00 37.44 230 LEU B CA 1
ATOM 4253 C C . LEU B 1 233 ? -26.198 22.955 -50.590 1.00 38.99 230 LEU B C 1
ATOM 4254 O O . LEU B 1 233 ? -26.723 22.531 -51.637 1.00 39.29 230 LEU B O 1
ATOM 4259 N N . ARG B 1 234 ? -26.739 23.895 -49.813 1.00 41.90 231 ARG B N 1
ATOM 4260 C CA . ARG B 1 234 ? -28.031 24.534 -50.177 1.00 42.82 231 ARG B CA 1
ATOM 4261 C C . ARG B 1 234 ? -27.868 25.256 -51.519 1.00 45.17 231 ARG B C 1
ATOM 4262 O O . ARG B 1 234 ? -28.762 25.136 -52.379 1.00 43.47 231 ARG B O 1
ATOM 4270 N N . GLN B 1 235 ? -26.733 25.935 -51.700 1.00 43.59 232 GLN B N 1
ATOM 4271 C CA . GLN B 1 235 ? -26.477 26.741 -52.922 1.00 46.26 232 GLN B CA 1
ATOM 4272 C C . GLN B 1 235 ? -26.261 25.838 -54.136 1.00 46.68 232 GLN B C 1
ATOM 4273 O O . GLN B 1 235 ? -26.418 26.300 -55.263 1.00 46.55 232 GLN B O 1
ATOM 4287 N N . GLY B 1 237 ? -27.449 23.186 -56.764 1.00 54.74 234 GLY B N 1
ATOM 4288 C CA . GLY B 1 237 ? -28.819 22.966 -57.190 1.00 63.68 234 GLY B CA 1
ATOM 4289 C C . GLY B 1 237 ? -29.285 21.572 -56.783 1.00 62.44 234 GLY B C 1
ATOM 4290 O O . GLY B 1 237 ? -28.888 21.050 -55.739 1.00 60.97 234 GLY B O 1
ATOM 4291 N N . PRO B 1 238 ? -30.195 20.947 -57.555 1.00 67.17 235 PRO B N 1
ATOM 4292 C CA . PRO B 1 238 ? -30.568 19.563 -57.293 1.00 63.47 235 PRO B CA 1
ATOM 4293 C C . PRO B 1 238 ? -29.305 18.725 -57.560 1.00 65.51 235 PRO B C 1
ATOM 4294 O O . PRO B 1 238 ? -29.291 17.566 -57.205 1.00 65.06 235 PRO B O 1
ATOM 4298 N N . GLN B 1 239 ? -28.275 19.351 -58.160 1.00 69.77 236 GLN B N 1
ATOM 4299 C CA . GLN B 1 239 ? -26.980 18.674 -58.469 1.00 71.44 236 GLN B CA 1
ATOM 4300 C C . GLN B 1 239 ? -26.353 18.148 -57.167 1.00 63.28 236 GLN B C 1
ATOM 4301 O O . GLN B 1 239 ? -25.402 17.339 -57.254 1.00 60.44 236 GLN B O 1
ATOM 4307 N N . SER B 1 240 ? -26.834 18.621 -56.010 1.00 58.60 237 SER B N 1
ATOM 4308 C CA . SER B 1 240 ? -26.338 18.088 -54.713 1.00 57.77 237 SER B CA 1
ATOM 4309 C C . SER B 1 240 ? -26.834 16.644 -54.581 1.00 55.90 237 SER B C 1
ATOM 4310 O O . SER B 1 240 ? -26.140 15.833 -53.943 1.00 58.13 237 SER B O 1
ATOM 4313 N N . GLY B 1 241 ? -27.983 16.352 -55.206 1.00 53.73 238 GLY B N 1
ATOM 4314 C CA . GLY B 1 241 ? -28.617 15.023 -55.140 1.00 54.89 238 GLY B CA 1
ATOM 4315 C C . GLY B 1 241 ? -29.229 14.770 -53.770 1.00 53.78 238 GLY B C 1
ATOM 4316 O O . GLY B 1 241 ? -29.674 13.625 -53.527 1.00 54.07 238 GLY B O 1
ATOM 4317 N N . LEU B 1 242 ? -29.257 15.798 -52.909 1.00 48.73 239 LEU B N 1
ATOM 4318 C CA . LEU B 1 242 ? -29.811 15.662 -51.532 1.00 52.90 239 LEU B CA 1
ATOM 4319 C C . LEU B 1 242 ? -31.320 15.433 -51.611 1.00 54.41 239 LEU B C 1
ATOM 4320 O O . LEU B 1 242 ? -31.990 16.147 -52.383 1.00 57.26 239 LEU B O 1
ATOM 4325 N N . ARG B 1 243 ? -31.829 14.509 -50.799 1.00 56.97 240 ARG B N 1
ATOM 4326 C CA . ARG B 1 243 ? -33.274 14.158 -50.835 1.00 60.43 240 ARG B CA 1
ATOM 4327 C C . ARG B 1 243 ? -33.950 14.500 -49.503 1.00 57.70 240 ARG B C 1
ATOM 4328 O O . ARG B 1 243 ? -35.177 14.214 -49.397 1.00 66.12 240 ARG B O 1
ATOM 4336 N N . SER B 1 244 ? -33.219 15.069 -48.531 1.00 52.05 241 SER B N 1
ATOM 4337 C CA . SER B 1 244 ? -33.883 15.362 -47.231 1.00 49.79 241 SER B CA 1
ATOM 4338 C C . SER B 1 244 ? -33.065 16.331 -46.382 1.00 48.96 241 SER B C 1
ATOM 4339 O O . SER B 1 244 ? -31.837 16.455 -46.609 1.00 43.45 241 SER B O 1
ATOM 4342 N N . ALA B 1 245 ? -33.726 16.933 -45.389 1.00 47.41 242 ALA B N 1
ATOM 4343 C CA . ALA B 1 245 ? -33.042 17.864 -44.470 1.00 47.32 242 ALA B CA 1
ATOM 4344 C C . ALA B 1 245 ? -31.971 17.077 -43.711 1.00 45.42 242 ALA B C 1
ATOM 4345 O O . ALA B 1 245 ? -30.869 17.626 -43.481 1.00 42.30 242 ALA B O 1
ATOM 4347 N N . GLN B 1 246 ? -32.262 15.811 -43.402 1.00 43.42 243 GLN B N 1
ATOM 4348 C CA . GLN B 1 246 ? -31.287 14.970 -42.664 1.00 43.37 243 GLN B CA 1
ATOM 4349 C C . GLN B 1 246 ? -30.059 14.683 -43.544 1.00 40.34 243 GLN B C 1
ATOM 4350 O O . GLN B 1 246 ? -28.927 14.748 -43.003 1.00 39.49 243 GLN B O 1
ATOM 4356 N N . GLU B 1 247 ? -30.280 14.346 -44.822 1.00 37.88 244 GLU B N 1
ATOM 4357 C CA . GLU B 1 247 ? -29.172 14.052 -45.773 1.00 37.23 244 GLU B CA 1
ATOM 4358 C C . GLU B 1 247 ? -28.288 15.305 -45.888 1.00 35.70 244 GLU B C 1
ATOM 4359 O O . GLU B 1 247 ? -27.067 15.145 -45.945 1.00 35.73 244 GLU B O 1
ATOM 4365 N N . LEU B 1 248 ? -28.899 16.493 -45.907 1.00 37.32 245 LEU B N 1
ATOM 4366 C CA . LEU B 1 248 ? -28.150 17.782 -45.968 1.00 39.50 245 LEU B CA 1
ATOM 4367 C C . LEU B 1 248 ? -27.247 17.905 -44.729 1.00 36.15 245 LEU B C 1
ATOM 4368 O O . LEU B 1 248 ? -26.053 18.194 -44.897 1.00 35.07 245 LEU B O 1
ATOM 4373 N N . ASP B 1 249 ? -27.789 17.665 -43.530 1.00 37.13 246 ASP B N 1
ATOM 4374 C CA . ASP B 1 249 ? -26.980 17.798 -42.284 1.00 37.22 246 ASP B CA 1
ATOM 4375 C C . ASP B 1 249 ? -25.898 16.715 -42.242 1.00 36.10 246 ASP B C 1
ATOM 4376 O O . ASP B 1 249 ? -24.737 17.054 -41.890 1.00 34.72 246 ASP B O 1
ATOM 4381 N N . ASN B 1 250 ? -26.260 15.475 -42.579 1.00 33.23 247 ASN B N 1
ATOM 4382 C CA . ASN B 1 250 ? -25.271 14.362 -42.613 1.00 35.51 247 ASN B CA 1
ATOM 4383 C C . ASN B 1 250 ? -24.130 14.704 -43.587 1.00 32.18 247 ASN B C 1
ATOM 4384 O O . ASN B 1 250 ? -22.941 14.487 -43.231 1.00 32.75 247 ASN B O 1
ATOM 4389 N N . THR B 1 251 ? -24.474 15.182 -44.785 1.00 32.15 248 THR B N 1
ATOM 4390 C CA . THR B 1 251 ? -23.442 15.490 -45.807 1.00 30.70 248 THR B CA 1
ATOM 4391 C C . THR B 1 251 ? -22.574 16.659 -45.316 1.00 28.43 248 THR B C 1
ATOM 4392 O O . THR B 1 251 ? -21.354 16.588 -45.495 1.00 28.94 248 THR B O 1
ATOM 4396 N N . ALA B 1 252 ? -23.190 17.722 -44.796 1.00 30.35 249 ALA B N 1
ATOM 4397 C CA . ALA B 1 252 ? -22.412 18.881 -44.295 1.00 31.30 249 ALA B CA 1
ATOM 4398 C C . ALA B 1 252 ? -21.467 18.403 -43.189 1.00 31.71 249 ALA B C 1
ATOM 4399 O O . ALA B 1 252 ? -20.320 18.872 -43.146 1.00 31.83 249 ALA B O 1
ATOM 4401 N N . GLY B 1 253 ? -21.940 17.468 -42.355 1.00 32.87 250 GLY B N 1
ATOM 4402 C CA . GLY B 1 253 ? -21.126 16.910 -41.260 1.00 31.99 250 GLY B CA 1
ATOM 4403 C C . GLY B 1 253 ? -19.941 16.128 -41.789 1.00 33.56 250 GLY B C 1
ATOM 4404 O O . GLY B 1 253 ? -18.803 16.352 -41.281 1.00 31.54 250 GLY B O 1
ATOM 4405 N N . ALA B 1 254 ? -20.187 15.249 -42.768 1.00 31.97 251 ALA B N 1
ATOM 4406 C CA . ALA B 1 254 ? -19.101 14.435 -43.373 1.00 33.28 251 ALA B CA 1
ATOM 4407 C C . ALA B 1 254 ? -18.104 15.358 -44.080 1.00 32.12 251 ALA B C 1
ATOM 4408 O O . ALA B 1 254 ? -16.871 15.131 -43.956 1.00 33.34 251 ALA B O 1
ATOM 4410 N N . LEU B 1 255 ? -18.606 16.402 -44.741 1.00 31.55 252 LEU B N 1
ATOM 4411 C CA . LEU B 1 255 ? -17.697 17.350 -45.441 1.00 31.32 252 LEU B CA 1
ATOM 4412 C C . LEU B 1 255 ? -16.833 18.128 -44.437 1.00 28.86 252 LEU B C 1
ATOM 4413 O O . LEU B 1 255 ? -15.642 18.349 -44.730 1.00 30.62 252 LEU B O 1
ATOM 4418 N N . ALA B 1 256 ? -17.428 18.610 -43.346 1.00 28.71 253 ALA B N 1
ATOM 4419 C CA . ALA B 1 256 ? -16.641 19.377 -42.350 1.00 29.73 253 ALA B CA 1
ATOM 4420 C C . ALA B 1 256 ? -15.566 18.461 -41.757 1.00 31.15 253 ALA B C 1
ATOM 4421 O O . ALA B 1 256 ? -14.442 18.934 -41.526 1.00 31.12 253 ALA B O 1
ATOM 4423 N N . LEU B 1 257 ? -15.909 17.188 -41.549 1.00 32.86 254 LEU B N 1
ATOM 4424 C CA . LEU B 1 257 ? -14.950 16.198 -40.979 1.00 36.05 254 LEU B CA 1
ATOM 4425 C C . LEU B 1 257 ? -13.813 15.970 -41.980 1.00 36.27 254 LEU B C 1
ATOM 4426 O O . LEU B 1 257 ? -12.635 15.950 -41.558 1.00 37.29 254 LEU B O 1
ATOM 4431 N N . GLY B 1 258 ? -14.162 15.778 -43.255 1.00 38.37 255 GLY B N 1
ATOM 4432 C CA . GLY B 1 258 ? -13.135 15.558 -44.290 1.00 37.86 255 GLY B CA 1
ATOM 4433 C C . GLY B 1 258 ? -12.247 16.778 -44.407 1.00 35.64 255 GLY B C 1
ATOM 4434 O O . GLY B 1 258 ? -11.018 16.621 -44.447 1.00 36.78 255 GLY B O 1
ATOM 4435 N N . ALA B 1 259 ? -12.866 17.959 -44.415 1.00 33.85 256 ALA B N 1
ATOM 4436 C CA . ALA B 1 259 ? -12.141 19.244 -44.516 1.00 32.29 256 ALA B CA 1
ATOM 4437 C C . ALA B 1 259 ? -11.188 19.397 -43.323 1.00 33.30 256 ALA B C 1
ATOM 4438 O O . ALA B 1 259 ? -9.993 19.686 -43.559 1.00 33.58 256 ALA B O 1
ATOM 4440 N N . GLN B 1 260 ? -11.689 19.153 -42.105 1.00 33.57 257 GLN B N 1
ATOM 4441 C CA . GLN B 1 260 ? -10.878 19.298 -40.866 1.00 37.77 257 GLN B CA 1
ATOM 4442 C C . GLN B 1 260 ? -9.630 18.414 -40.946 1.00 41.24 257 GLN B C 1
ATOM 4443 O O . GLN B 1 260 ? -8.531 18.926 -40.653 1.00 40.64 257 GLN B O 1
ATOM 4449 N N . LYS B 1 261 ? -9.811 17.147 -41.325 1.00 40.34 258 LYS B N 1
ATOM 4450 C CA . LYS B 1 261 ? -8.697 16.166 -41.413 1.00 46.81 258 LYS B CA 1
ATOM 4451 C C . LYS B 1 261 ? -7.692 16.552 -42.505 1.00 46.83 258 LYS B C 1
ATOM 4452 O O . LYS B 1 261 ? -6.514 16.191 -42.349 1.00 46.62 258 LYS B O 1
ATOM 4458 N N . ALA B 1 262 ? -8.154 17.207 -43.577 1.00 43.81 259 ALA B N 1
ATOM 4459 C CA . ALA B 1 262 ? -7.283 17.575 -44.721 1.00 44.09 259 ALA B CA 1
ATOM 4460 C C . ALA B 1 262 ? -6.609 18.932 -44.481 1.00 42.78 259 ALA B C 1
ATOM 4461 O O . ALA B 1 262 ? -5.970 19.436 -45.413 1.00 46.37 259 ALA B O 1
ATOM 4463 N N . GLY B 1 263 ? -6.796 19.522 -43.298 1.00 42.10 260 GLY B N 1
ATOM 4464 C CA . GLY B 1 263 ? -6.151 20.805 -42.970 1.00 43.28 260 GLY B CA 1
ATOM 4465 C C . GLY B 1 263 ? -6.876 22.015 -43.540 1.00 41.27 260 GLY B C 1
ATOM 4466 O O . GLY B 1 263 ? -6.215 23.072 -43.655 1.00 39.26 260 GLY B O 1
ATOM 4467 N N . LEU B 1 264 ? -8.158 21.882 -43.922 1.00 35.56 261 LEU B N 1
ATOM 4468 C CA . LEU B 1 264 ? -8.920 23.072 -44.397 1.00 33.76 261 LEU B CA 1
ATOM 4469 C C . LEU B 1 264 ? -9.481 23.799 -43.168 1.00 33.13 261 LEU B C 1
ATOM 4470 O O . LEU B 1 264 ? -9.928 23.118 -42.243 1.00 33.09 261 LEU B O 1
ATOM 4475 N N . SER B 1 265 ? -9.412 25.128 -43.161 1.00 32.47 262 SER B N 1
ATOM 4476 C CA . SER B 1 265 ? -9.985 25.965 -42.079 1.00 32.19 262 SER B CA 1
ATOM 4477 C C . SER B 1 265 ? -11.331 26.509 -42.576 1.00 31.05 262 SER B C 1
ATOM 4478 O O . SER B 1 265 ? -12.183 26.921 -41.750 1.00 31.47 262 SER B O 1
ATOM 4481 N N . ARG B 1 266 ? -11.527 26.473 -43.895 1.00 29.62 263 ARG B N 1
ATOM 4482 C CA . ARG B 1 266 ? -12.768 26.979 -44.516 1.00 31.07 263 ARG B CA 1
ATOM 4483 C C . ARG B 1 266 ? -13.137 26.113 -45.715 1.00 32.03 263 ARG B C 1
ATOM 4484 O O . ARG B 1 266 ? -12.230 25.480 -46.292 1.00 34.14 263 ARG B O 1
ATOM 4492 N N . ILE B 1 267 ? -14.417 26.120 -46.066 1.00 29.39 264 ILE B N 1
ATOM 4493 C CA . ILE B 1 267 ? -14.886 25.498 -47.339 1.00 30.08 264 ILE B CA 1
ATOM 4494 C C . ILE B 1 267 ? -15.418 26.668 -48.168 1.00 30.73 264 ILE B C 1
ATOM 4495 O O . ILE B 1 267 ? -16.462 27.234 -47.787 1.00 30.76 264 ILE B O 1
ATOM 4500 N N . ASP B 1 268 ? -14.665 27.081 -49.191 1.00 31.86 265 ASP B N 1
ATOM 4501 C CA . ASP B 1 268 ? -15.056 28.211 -50.075 1.00 34.18 265 ASP B CA 1
ATOM 4502 C C . ASP B 1 268 ? -15.908 27.699 -51.245 1.00 33.90 265 ASP B C 1
ATOM 4503 O O . ASP B 1 268 ? -16.728 28.487 -51.745 1.00 34.98 265 ASP B O 1
ATOM 4508 N N . HIS B 1 269 ? -15.734 26.432 -51.650 1.00 32.53 266 HIS B N 1
ATOM 4509 C CA . HIS B 1 269 ? -16.510 25.883 -52.793 1.00 34.71 266 HIS B CA 1
ATOM 4510 C C . HIS B 1 269 ? -16.775 24.386 -52.619 1.00 33.08 266 HIS B C 1
ATOM 4511 O O . HIS B 1 269 ? -15.953 23.698 -51.985 1.00 33.95 266 HIS B O 1
ATOM 4518 N N . LEU B 1 270 ? -17.877 23.912 -53.200 1.00 34.08 267 LEU B N 1
ATOM 4519 C CA . LEU B 1 270 ? -18.215 22.467 -53.249 1.00 36.22 267 LEU B CA 1
ATOM 4520 C C . LEU B 1 270 ? -18.320 22.077 -54.727 1.00 38.49 267 LEU B C 1
ATOM 4521 O O . LEU B 1 270 ? -19.033 22.773 -55.452 1.00 38.55 267 LEU B O 1
ATOM 4526 N N . LEU B 1 271 ? -17.650 20.998 -55.135 1.00 40.83 268 LEU B N 1
ATOM 4527 C CA . LEU B 1 271 ? -17.675 20.544 -56.552 1.00 43.71 268 LEU B CA 1
ATOM 4528 C C . LEU B 1 271 ? -18.110 19.075 -56.636 1.00 46.21 268 LEU B C 1
ATOM 4529 O O . LEU B 1 271 ? -17.670 18.275 -55.789 1.00 46.74 268 LEU B O 1
ATOM 4534 N N . ALA B 1 272 ? -18.950 18.747 -57.618 1.00 48.55 269 ALA B N 1
ATOM 4535 C CA . ALA B 1 272 ? -19.373 17.348 -57.858 1.00 51.77 269 ALA B CA 1
ATOM 4536 C C . ALA B 1 272 ? -18.394 16.723 -58.862 1.00 57.38 269 ALA B C 1
ATOM 4537 O O . ALA B 1 272 ? -18.033 17.417 -59.843 1.00 60.30 269 ALA B O 1
ATOM 4539 N N . GLY B 1 273 ? -17.941 15.491 -58.608 1.00 57.44 270 GLY B N 1
ATOM 4540 C CA . GLY B 1 273 ? -17.000 14.818 -59.526 1.00 63.65 270 GLY B CA 1
ATOM 4541 C C . GLY B 1 273 ? -17.302 13.336 -59.665 1.00 65.14 270 GLY B C 1
ATOM 4542 O O . GLY B 1 273 ? -17.986 12.788 -58.782 1.00 60.43 270 GLY B O 1
ATOM 4543 N N . ASN B 1 274 ? -16.814 12.720 -60.747 1.00 72.73 271 ASN B N 1
ATOM 4544 C CA . ASN B 1 274 ? -17.000 11.266 -61.011 1.00 79.45 271 ASN B CA 1
ATOM 4545 C C . ASN B 1 274 ? -18.485 10.975 -61.268 1.00 78.64 271 ASN B C 1
ATOM 4546 O O . ASN B 1 274 ? -19.009 10.013 -60.674 1.00 76.59 271 ASN B O 1
ATOM 4551 N N . ASP B 1 275 ? -19.123 11.784 -62.122 1.00 82.35 272 ASP B N 1
ATOM 4552 C CA . ASP B 1 275 ? -20.557 11.614 -62.488 1.00 83.76 272 ASP B CA 1
ATOM 4553 C C . ASP B 1 275 ? -21.421 11.684 -61.222 1.00 80.94 272 ASP B C 1
ATOM 4554 O O . ASP B 1 275 ? -22.339 10.844 -61.079 1.00 77.91 272 ASP B O 1
ATOM 4559 N N . GLY B 1 276 ? -21.121 12.643 -60.338 1.00 79.16 273 GLY B N 1
ATOM 4560 C CA . GLY B 1 276 ? -21.885 12.848 -59.091 1.00 75.32 273 GLY B CA 1
ATOM 4561 C C . GLY B 1 276 ? -21.687 11.732 -58.075 1.00 71.10 273 GLY B C 1
ATOM 4562 O O . GLY B 1 276 ? -22.619 11.493 -57.290 1.00 75.77 273 GLY B O 1
ATOM 4563 N N . ARG B 1 277 ? -20.522 11.075 -58.077 1.00 65.98 274 ARG B N 1
ATOM 4564 C CA . ARG B 1 277 ? -20.232 9.992 -57.094 1.00 63.94 274 ARG B CA 1
ATOM 4565 C C . ARG B 1 277 ? -19.417 10.567 -55.924 1.00 55.78 274 ARG B C 1
ATOM 4566 O O . ARG B 1 277 ? -19.490 10.002 -54.813 1.00 49.42 274 ARG B O 1
ATOM 4574 N N . THR B 1 278 ? -18.694 11.664 -56.166 1.00 48.82 275 THR B N 1
ATOM 4575 C CA . THR B 1 278 ? -17.822 12.272 -55.129 1.00 47.33 275 THR B CA 1
ATOM 4576 C C . THR B 1 278 ? -18.100 13.778 -55.034 1.00 44.63 275 THR B C 1
ATOM 4577 O O . THR B 1 278 ? -18.433 14.397 -56.078 1.00 44.09 275 THR B O 1
ATOM 4581 N N . LEU B 1 279 ? -18.002 14.324 -53.815 1.00 41.57 276 LEU B N 1
ATOM 4582 C CA . LEU B 1 279 ? -18.136 15.780 -53.533 1.00 41.10 276 LEU B CA 1
ATOM 4583 C C . LEU B 1 279 ? -16.778 16.276 -53.055 1.00 38.35 276 LEU B C 1
ATOM 4584 O O . LEU B 1 279 ? -16.186 15.622 -52.172 1.00 37.93 276 LEU B O 1
ATOM 4589 N N . PHE B 1 280 ? -16.310 17.376 -53.631 1.00 38.72 277 PHE B N 1
ATOM 4590 C CA . PHE B 1 280 ? -15.002 17.944 -53.234 1.00 39.13 277 PHE B CA 1
ATOM 4591 C C . PHE B 1 280 ? -15.222 19.267 -52.504 1.00 40.20 277 PHE B C 1
ATOM 4592 O O . PHE B 1 280 ? -15.992 20.123 -53.008 1.00 41.46 277 PHE B O 1
ATOM 4600 N N . ALA B 1 281 ? -14.619 19.380 -51.318 1.00 36.80 278 ALA B N 1
ATOM 4601 C CA . ALA B 1 281 ? -14.635 20.644 -50.558 1.00 33.78 278 ALA B CA 1
ATOM 4602 C C . ALA B 1 281 ? -13.338 21.369 -50.934 1.00 33.13 278 ALA B C 1
ATOM 4603 O O . ALA B 1 281 ? -12.275 20.700 -50.949 1.00 32.31 278 ALA B O 1
ATOM 4605 N N . VAL B 1 282 ? -13.437 22.651 -51.290 1.00 31.11 279 VAL B N 1
ATOM 4606 C CA . VAL B 1 282 ? -12.255 23.430 -51.748 1.00 32.62 279 VAL B CA 1
ATOM 4607 C C . VAL B 1 282 ? -12.047 24.667 -50.870 1.00 31.00 279 VAL B C 1
ATOM 4608 O O . VAL B 1 282 ? -13.038 25.352 -50.558 1.00 33.10 279 VAL B O 1
ATOM 4612 N N . GLN B 1 283 ? -10.791 24.940 -50.509 1.00 31.09 280 GLN B N 1
ATOM 4613 C CA . GLN B 1 283 ? -10.449 26.200 -49.807 1.00 32.24 280 GLN B CA 1
ATOM 4614 C C . GLN B 1 283 ? -9.536 26.968 -50.769 1.00 35.35 280 GLN B C 1
ATOM 4615 O O . GLN B 1 283 ? -8.553 26.362 -51.240 1.00 33.73 280 GLN B O 1
ATOM 4621 N N . GLY B 1 284 ? -9.849 28.240 -51.027 1.00 36.81 281 GLY B N 1
ATOM 4622 C CA . GLY B 1 284 ? -9.085 29.053 -51.990 1.00 38.87 281 GLY B CA 1
ATOM 4623 C C . GLY B 1 284 ? -9.733 29.026 -53.368 1.00 40.86 281 GLY B C 1
ATOM 4624 O O . GLY B 1 284 ? -10.619 28.179 -53.595 1.00 38.77 281 GLY B O 1
ATOM 4625 N N . ALA B 1 285 ? -9.303 29.924 -54.259 1.00 42.06 282 ALA B N 1
ATOM 4626 C CA . ALA B 1 285 ? -9.842 29.991 -55.636 1.00 41.75 282 ALA B CA 1
ATOM 4627 C C . ALA B 1 285 ? -9.375 28.759 -56.421 1.00 42.91 282 ALA B C 1
ATOM 4628 O O . ALA B 1 285 ? -8.270 28.257 -56.127 1.00 39.78 282 ALA B O 1
ATOM 4630 N N . LEU B 1 286 ? -10.172 28.317 -57.406 1.00 44.04 283 LEU B N 1
ATOM 4631 C CA . LEU B 1 286 ? -9.849 27.109 -58.220 1.00 44.59 283 LEU B CA 1
ATOM 4632 C C . LEU B 1 286 ? -8.529 27.301 -58.983 1.00 46.23 283 LEU B C 1
ATOM 4633 O O . LEU B 1 286 ? -7.889 26.284 -59.298 1.00 51.02 283 LEU B O 1
ATOM 4638 N N . GLY B 1 287 ? -8.139 28.548 -59.269 1.00 44.05 284 GLY B N 1
ATOM 4639 C CA . GLY B 1 287 ? -6.888 28.810 -60.012 1.00 46.51 284 GLY B CA 1
ATOM 4640 C C . GLY B 1 287 ? -5.693 29.020 -59.096 1.00 45.61 284 GLY B C 1
ATOM 4641 O O . GLY B 1 287 ? -4.589 29.268 -59.618 1.00 49.56 284 GLY B O 1
ATOM 4642 N N . ASP B 1 288 ? -5.899 28.937 -57.778 1.00 42.46 285 ASP B N 1
ATOM 4643 C CA . ASP B 1 288 ? -4.807 29.162 -56.790 1.00 40.43 285 ASP B CA 1
ATOM 4644 C C . ASP B 1 288 ? -4.010 27.870 -56.634 1.00 39.65 285 ASP B C 1
ATOM 4645 O O . ASP B 1 288 ? -4.578 26.835 -56.274 1.00 36.73 285 ASP B O 1
ATOM 4650 N N . PRO B 1 289 ? -2.685 27.874 -56.895 1.00 39.26 286 PRO B N 1
ATOM 4651 C CA . PRO B 1 289 ? -1.887 26.658 -56.743 1.00 41.30 286 PRO B CA 1
ATOM 4652 C C . PRO B 1 289 ? -1.769 26.203 -55.274 1.00 40.49 286 PRO B C 1
ATOM 4653 O O . PRO B 1 289 ? -1.356 25.073 -55.065 1.00 41.01 286 PRO B O 1
ATOM 4657 N N . ALA B 1 290 ? -2.164 27.049 -54.304 1.00 38.51 287 ALA B N 1
ATOM 4658 C CA . ALA B 1 290 ? -2.146 26.647 -52.871 1.00 37.80 287 ALA B CA 1
ATOM 4659 C C . ALA B 1 290 ? -3.531 26.173 -52.434 1.00 38.10 287 ALA B C 1
ATOM 4660 O O . ALA B 1 290 ? -3.764 25.947 -51.253 1.00 37.28 287 ALA B O 1
ATOM 4670 N N . LEU B 1 292 ? -6.538 24.043 -51.285 1.00 40.66 289 LEU B N 1
ATOM 4671 C CA . LEU B 1 292 ? -6.620 22.810 -50.516 1.00 42.47 289 LEU B CA 1
ATOM 4672 C C . LEU B 1 292 ? -7.897 22.063 -50.902 1.00 42.36 289 LEU B C 1
ATOM 4673 O O . LEU B 1 292 ? -8.920 22.730 -51.182 1.00 43.33 289 LEU B O 1
ATOM 4678 N N . ARG B 1 293 ? -7.854 20.733 -50.823 1.00 44.31 290 ARG B N 1
ATOM 4679 C CA . ARG B 1 293 ? -8.992 19.884 -51.253 1.00 44.73 290 ARG B CA 1
ATOM 4680 C C . ARG B 1 293 ? -9.257 18.771 -50.244 1.00 42.73 290 ARG B C 1
ATOM 4681 O O . ARG B 1 293 ? -8.308 18.319 -49.592 1.00 42.44 290 ARG B O 1
ATOM 4689 N N . ALA B 1 294 ? -10.531 18.393 -50.134 1.00 40.31 291 ALA B N 1
ATOM 4690 C CA . ALA B 1 294 ? -11.013 17.269 -49.306 1.00 39.92 291 ALA B CA 1
ATOM 4691 C C . ALA B 1 294 ? -12.186 16.660 -50.071 1.00 40.99 291 ALA B C 1
ATOM 4692 O O . ALA B 1 294 ? -12.874 17.415 -50.807 1.00 37.69 291 ALA B O 1
ATOM 4694 N N . SER B 1 295 ? -12.391 15.353 -49.938 1.00 41.06 292 SER B N 1
ATOM 4695 C CA . SER B 1 295 ? -13.498 14.720 -50.686 1.00 44.42 292 SER B CA 1
ATOM 4696 C C . SER B 1 295 ? -14.197 13.690 -49.810 1.00 43.81 292 SER B C 1
ATOM 4697 O O . SER B 1 295 ? -13.586 13.231 -48.832 1.00 44.13 292 SER B O 1
ATOM 4700 N N . VAL B 1 296 ? -15.440 13.387 -50.173 1.00 42.08 293 VAL B N 1
ATOM 4701 C CA . VAL B 1 296 ? -16.277 12.360 -49.495 1.00 43.53 293 VAL B CA 1
ATOM 4702 C C . VAL B 1 296 ? -17.053 11.629 -50.585 1.00 43.80 293 VAL B C 1
ATOM 4703 O O . VAL B 1 296 ? -17.308 12.250 -51.642 1.00 42.57 293 VAL B O 1
ATOM 4707 N N . ASP B 1 297 ? -17.391 10.364 -50.337 1.00 47.84 294 ASP B N 1
ATOM 4708 C CA . ASP B 1 297 ? -18.284 9.605 -51.249 1.00 51.92 294 ASP B CA 1
ATOM 4709 C C . ASP B 1 297 ? -19.683 10.169 -50.949 1.00 48.84 294 ASP B C 1
ATOM 4710 O O . ASP B 1 297 ? -20.092 10.101 -49.783 1.00 46.21 294 ASP B O 1
ATOM 4715 N N . ARG B 1 298 ? -20.334 10.763 -51.955 1.00 49.50 295 ARG B N 1
ATOM 4716 C CA . ARG B 1 298 ? -21.625 11.503 -51.821 1.00 51.46 295 ARG B CA 1
ATOM 4717 C C . ARG B 1 298 ? -22.722 10.662 -51.146 1.00 52.52 295 ARG B C 1
ATOM 4718 O O . ARG B 1 298 ? -23.301 11.158 -50.152 1.00 51.40 295 ARG B O 1
ATOM 4726 N N . GLU B 1 299 ? -23.019 9.466 -51.665 1.00 55.05 296 GLU B N 1
ATOM 4727 C CA . GLU B 1 299 ? -24.111 8.636 -51.080 1.00 58.10 296 GLU B CA 1
ATOM 4728 C C . GLU B 1 299 ? -23.782 8.282 -49.620 1.00 59.19 296 GLU B C 1
ATOM 4729 O O . GLU B 1 299 ? -24.699 8.387 -48.767 1.00 60.18 296 GLU B O 1
ATOM 4735 N N . GLN B 1 300 ? -22.533 7.899 -49.332 1.00 54.89 297 GLN B N 1
ATOM 4736 C CA . GLN B 1 300 ? -22.135 7.543 -47.939 1.00 54.82 297 GLN B CA 1
ATOM 4737 C C . GLN B 1 300 ? -22.308 8.755 -47.014 1.00 50.43 297 GLN B C 1
ATOM 4738 O O . GLN B 1 300 ? -22.875 8.586 -45.915 1.00 51.62 297 GLN B O 1
ATOM 4744 N N . ALA B 1 301 ? -21.853 9.932 -47.446 1.00 46.50 298 ALA B N 1
ATOM 4745 C CA . ALA B 1 301 ? -21.997 11.158 -46.625 1.00 45.90 298 ALA B CA 1
ATOM 4746 C C . ALA B 1 301 ? -23.477 11.430 -46.308 1.00 46.60 298 ALA B C 1
ATOM 4747 O O . ALA B 1 301 ? -23.763 11.899 -45.193 1.00 46.01 298 ALA B O 1
ATOM 4749 N N . SER B 1 302 ? -24.378 11.142 -47.254 1.00 45.84 299 SER B N 1
ATOM 4750 C CA . SER B 1 302 ? -25.824 11.445 -47.065 1.00 47.50 299 SER B CA 1
ATOM 4751 C C . SER B 1 302 ? -26.400 10.658 -45.885 1.00 49.41 299 SER B C 1
ATOM 4752 O O . SER B 1 302 ? -27.427 11.115 -45.323 1.00 45.40 299 SER B O 1
ATOM 4755 N N . GLN B 1 303 ? -25.747 9.557 -45.495 1.00 50.59 300 GLN B N 1
ATOM 4756 C CA . GLN B 1 303 ? -26.294 8.689 -44.416 1.00 52.44 300 GLN B CA 1
ATOM 4757 C C . GLN B 1 303 ? -25.296 8.580 -43.248 1.00 54.57 300 GLN B C 1
ATOM 4758 O O . GLN B 1 303 ? -25.574 7.801 -42.307 1.00 52.55 300 GLN B O 1
ATOM 4764 N N . GLN B 1 304 ? -24.214 9.369 -43.272 1.00 50.95 301 GLN B N 1
ATOM 4765 C CA . GLN B 1 304 ? -23.189 9.346 -42.190 1.00 50.89 301 GLN B CA 1
ATOM 4766 C C . GLN B 1 304 ? -23.723 10.135 -40.984 1.00 46.68 301 GLN B C 1
ATOM 4767 O O . GLN B 1 304 ? -24.051 11.323 -41.149 1.00 44.72 301 GLN B O 1
ATOM 4773 N N . SER B 1 305 ? -23.825 9.480 -39.824 1.00 46.01 302 SER B N 1
ATOM 4774 C CA . SER B 1 305 ? -24.363 10.096 -38.583 1.00 43.91 302 SER B CA 1
ATOM 4775 C C . SER B 1 305 ? -23.681 11.438 -38.259 1.00 43.42 302 SER B C 1
ATOM 4776 O O . SER B 1 305 ? -22.439 11.463 -38.142 1.00 39.15 302 SER B O 1
ATOM 4779 N N . LEU B 1 306 ? -24.480 12.502 -38.092 1.00 39.68 303 LEU B N 1
ATOM 4780 C CA . LEU B 1 306 ? -23.955 13.835 -37.700 1.00 40.41 303 LEU B CA 1
ATOM 4781 C C . LEU B 1 306 ? -23.369 13.725 -36.288 1.00 41.27 303 LEU B C 1
ATOM 4782 O O . LEU B 1 306 ? -22.321 14.344 -36.020 1.00 39.29 303 LEU B O 1
ATOM 4787 N N . ALA B 1 307 ? -24.014 12.943 -35.412 1.00 41.09 304 ALA B N 1
ATOM 4788 C CA . ALA B 1 307 ? -23.471 12.759 -34.050 1.00 42.32 304 ALA B CA 1
ATOM 4789 C C . ALA B 1 307 ? -22.082 12.120 -34.176 1.00 42.45 304 ALA B C 1
ATOM 4790 O O . ALA B 1 307 ? -21.151 12.613 -33.531 1.00 41.13 304 ALA B O 1
ATOM 4792 N N . GLN B 1 308 ? -21.940 11.117 -35.053 1.00 43.06 305 GLN B N 1
ATOM 4793 C CA . GLN B 1 308 ? -20.637 10.409 -35.243 1.00 45.91 305 GLN B CA 1
ATOM 4794 C C . GLN B 1 308 ? -19.599 11.351 -35.874 1.00 43.92 305 GLN B C 1
ATOM 4795 O O . GLN B 1 308 ? -18.445 11.391 -35.386 1.00 41.08 305 GLN B O 1
ATOM 4801 N N . SER B 1 309 ? -19.972 12.041 -36.949 1.00 40.57 306 SER B N 1
ATOM 4802 C CA . SER B 1 309 ? -19.026 12.993 -37.583 1.00 40.18 306 SER B CA 1
ATOM 4803 C C . SER B 1 309 ? -18.579 14.032 -36.546 1.00 38.74 306 SER B C 1
ATOM 4804 O O . SER B 1 309 ? -17.369 14.355 -36.524 1.00 38.95 306 SER B O 1
ATOM 4807 N N . SER B 1 310 ? -19.521 14.516 -35.726 1.00 37.38 307 SER B N 1
ATOM 4808 C CA . SER B 1 310 ? -19.248 15.558 -34.697 1.00 40.35 307 SER B CA 1
ATOM 4809 C C . SER B 1 310 ? -18.272 15.030 -33.645 1.00 44.92 307 SER B C 1
ATOM 4810 O O . SER B 1 310 ? -17.381 15.812 -33.234 1.00 41.87 307 SER B O 1
ATOM 4813 N N . GLN B 1 311 ? -18.440 13.772 -33.219 1.00 45.03 308 GLN B N 1
ATOM 4814 C CA . GLN B 1 311 ? -17.528 13.229 -32.174 1.00 51.52 308 GLN B CA 1
ATOM 4815 C C . GLN B 1 311 ? -16.149 13.026 -32.817 1.00 49.66 308 GLN B C 1
ATOM 4816 O O . GLN B 1 311 ? -15.144 13.414 -32.178 1.00 49.80 308 GLN B O 1
ATOM 4822 N N . GLN B 1 312 ? -16.109 12.486 -34.043 1.00 48.41 309 GLN B N 1
ATOM 4823 C CA . GLN B 1 312 ? -14.818 12.240 -34.753 1.00 50.46 309 GLN B CA 1
ATOM 4824 C C . GLN B 1 312 ? -14.070 13.561 -34.964 1.00 49.29 309 GLN B C 1
ATOM 4825 O O . GLN B 1 312 ? -12.843 13.598 -34.702 1.00 50.08 309 GLN B O 1
ATOM 4831 N N . LEU B 1 313 ? -14.781 14.608 -35.389 1.00 43.99 310 LEU B N 1
ATOM 4832 C CA . LEU B 1 313 ? -14.139 15.929 -35.630 1.00 43.36 310 LEU B CA 1
ATOM 4833 C C . LEU B 1 313 ? -13.591 16.476 -34.306 1.00 43.94 310 LEU B C 1
ATOM 4834 O O . LEU B 1 313 ? -12.419 16.886 -34.294 1.00 42.36 310 LEU B O 1
ATOM 4839 N N . ALA B 1 314 ? -14.407 16.467 -33.240 1.00 43.08 311 ALA B N 1
ATOM 4840 C CA . ALA B 1 314 ? -13.972 16.986 -31.920 1.00 46.46 311 ALA B CA 1
ATOM 4841 C C . ALA B 1 314 ? -12.692 16.262 -31.479 1.00 47.32 311 ALA B C 1
ATOM 4842 O O . ALA B 1 314 ? -11.789 16.937 -30.938 1.00 47.37 311 ALA B O 1
ATOM 4844 N N . ALA B 1 315 ? -12.625 14.947 -31.729 1.00 47.38 312 ALA B N 1
ATOM 4845 C CA . ALA B 1 315 ? -11.453 14.113 -31.360 1.00 51.61 312 ALA B CA 1
ATOM 4846 C C . ALA B 1 315 ? -10.236 14.503 -32.209 1.00 52.37 312 ALA B C 1
ATOM 4847 O O . ALA B 1 315 ? -9.122 14.540 -31.654 1.00 54.85 312 ALA B O 1
ATOM 4849 N N . SER B 1 316 ? -10.439 14.771 -33.504 1.00 51.55 313 SER B N 1
ATOM 4850 C CA . SER B 1 316 ? -9.331 15.185 -34.409 1.00 51.99 313 SER B CA 1
ATOM 4851 C C . SER B 1 316 ? -8.775 16.537 -33.946 1.00 53.76 313 SER B C 1
ATOM 4852 O O . SER B 1 316 ? -7.535 16.657 -33.807 1.00 57.58 313 SER B O 1
ATOM 4855 N N . VAL B 1 317 ? -9.670 17.502 -33.704 1.00 51.06 314 VAL B N 1
ATOM 4856 C CA . VAL B 1 317 ? -9.286 18.865 -33.226 1.00 52.73 314 VAL B CA 1
ATOM 4857 C C . VAL B 1 317 ? -8.542 18.748 -31.890 1.00 56.06 314 VAL B C 1
ATOM 4858 O O . VAL B 1 317 ? -7.515 19.432 -31.734 1.00 56.79 314 VAL B O 1
ATOM 4862 N N . ALA B 1 318 ? -9.052 17.916 -30.971 1.00 57.80 315 ALA B N 1
ATOM 4863 C CA . ALA B 1 318 ? -8.460 17.751 -29.620 1.00 61.84 315 ALA B CA 1
ATOM 4864 C C . ALA B 1 318 ? -7.108 17.025 -29.683 1.00 66.30 315 ALA B C 1
ATOM 4865 O O . ALA B 1 318 ? -6.193 17.430 -28.933 1.00 66.63 315 ALA B O 1
ATOM 4867 N N . GLN B 1 319 ? -6.992 15.986 -30.517 1.00 69.65 316 GLN B N 1
ATOM 4868 C CA . GLN B 1 319 ? -5.720 15.214 -30.606 1.00 76.91 316 GLN B CA 1
ATOM 4869 C C . GLN B 1 319 ? -4.765 15.956 -31.550 1.00 77.26 316 GLN B C 1
ATOM 4870 O O . GLN B 1 319 ? -4.171 16.971 -31.179 1.00 76.50 316 GLN B O 1
#

Secondary structure (DSSP, 8-state):
-HHHHHHHHHHHHHTT---HHHHHH--HHHHHTTTTT--B-----SS-GGG---GGGGTT-HHHHHHHHHHHHTT--HHHHH--TT----STTHHHHT--BTTTTB-SHHHHHHHHHHHT--TTT-GGGGGSHHHHHHHHHHHHHHHS-GGGTT-HHHHHHHHHSS--SHHHHHHHHHHHHHH--S---TTTTT-TT-----------TTSTTHHHHHHHHHHHH--GGG---SHHHHHHHHHHHHHHHHHTT-S---EEEEETTTTEEEEE-S-TT----EEEEEHHHHHHS-HHHHHHHHHHHHH-/---HHHHHHHHHHHHHTT---HHHHHH--HHHHHTTTTT--B-----SS-GGG---GGGGTT-HHHHHHHHHHHHTT--HHHHH--TT----STTHHHHT--BTTTTB-SHHHHHHHHHHHT--TTT-GGGGGSHHHHHHHHHHHHHHHS-TTSSS-HHHHHHHHHSS--SHHHHHHHHHHHHHH--S---TTTTT--SPP---PPP---TTSTTHHHHHHHHHHHH--GGG---SHHHHHHHHHHHHHHHHHTT-S---EEEEETTTTEEEEE-S-TT----EEEEEHHHHHHS-HHHHHHHHHHHHH-

B-factor: mean 46.76, std 17.73, range [22.04, 157.93]

Radius of gyration: 33.91 Å; Cα contacts (8 Å, |Δi|>4): 985; chains: 2; bounding box: 80×62×103 Å

Organism: Stenotrophomonas maltophilia (strain K279a) (NCBI:txid522373)

Sequence (618 aa):
STDRESQLLRQATKAGIDSPLELANFAQAGHESRGLSRLNESFNFTRGISQIPVEAAWRNGNAALESARQEALRGRPENLAELYGGRGNDAPGDALKYHGRGYLPLVVGKENYERAGKALDLDLVNQPELAAQPEHAGRIAVWQWQTRVPEGARHDVREATYALNGALNGIEARRQRFEVWQQKLTPDVARLDRGEVGAPAQTVARDSHAGEPGNALFEDARQHLRQGPQSGLRSAQELDNTAGALALGAQKAGLSRIDHLLAGNNDGRTLFAVQGALGDPALRASVDREQASQQSLAQSSQQLAASVAQNASTDREESQLLRQATKAGIDSPLELANFAQAGHESRGLSRLNESFNFTRGISQIPVEAAWRNGNAALESARQEALRGRPENLAELYGGRGNDAPGDALKYHGRGYLPLVVGKKENYERAGKALDLDLVNQPELAAQPEHAGRIAVWQWQTRVPEGARHDVREATYALNGALNGIEARRQRFEVWQQKLTPDVARLDRGEVGAPAQTVARDSHHAGEPGNALFEDARQHLRQGPQSGLRSAQELDNTAGALALGAQKAGLSRIDHLLAGNDGRTLFAVQGALGDPALRASVDREQASQQSLAQSSQQLAASVAQ

Foldseek 3Di:
DLQLVLLLLLLLVVVPCVDLLLSLLLLQLCVQQVHLPRFFDQLADPPACVPVPDPLLCVVHRVQCRVLNVCSVVVRNQSNLCSVPPVCNDDRPQSVLQGFGASLTGGGLVSLVVLCVVVVHPCNVPVVLCNDSNNSSVSSSVLQVPQQPPVCSNPNQNSCCSSPVDGPPSVSSVLSSLVSSLQCDPQCCCSVVVHSSSSDRDQDDFCDPPAQLVQQLVLQLVQCVVDVVNVQPDPLLSSLLSLQRSLQCLLFPHPHQNHWDADPVRQKIKGDDDDPPDPPTIGMDGSVCSSPHDSSVSRVSSNSSVSD/DVLVQLVLVLLLLLVVVPCVDLLLSLLLLQLCVVQVSFPRFFDQLADPPALVPPPDPLLCVVHRVQCRVLNVCSNVPNNQSSLCSVPPVLNPDRPQSRLQGFGASLTQGGLVSLVVLCVVVVHPCNVCVVQCNDSVCRSVSSSVLQVPQQPPVCSNPNQSSCCSSPVDDDCSVSSVVSSLVSSVVCDPVVCVSNVVPRDDDPDDQDDFCDPPAQLVQQLVQQLVQCVVDCLLVQDDPLLSSLLSLVQSLQCLVQPHPYFPHWDADPSNQKIKGDDDDPPDPPGIGMDGSVCSSPHDSSVSRVSSVSSVVD

InterPro domains:
  IPR000726 Glycoside hydrolase, family 19, catalytic [PF00182] (99-160)
  IPR023346 Lysozyme-like domain superfamily [SSF53955] (13-196)
  IPR046519 X-Tfes, XVIPCD [PF20410] (214-312)

Nearest PDB structures (foldseek):
  7r6s-assembly1_A  TM=1.003E+00  e=5.301E-45  Stenotrophomonas maltophilia K279a
  4ok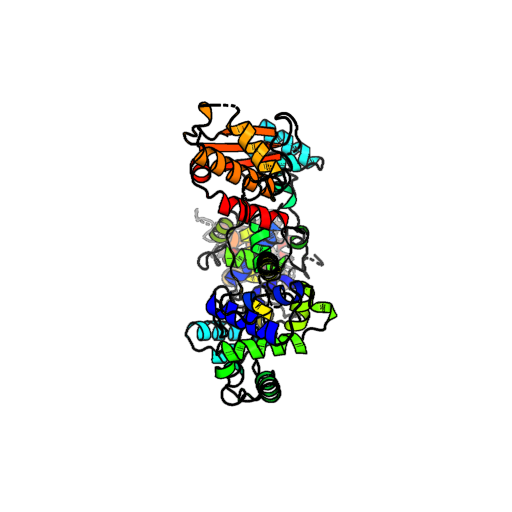7-assembly1_A  TM=8.307E-01  e=1.443E-08  Salmonella phage SPN1S
  8p8e-assembly1_AAA  TM=7.734E-01  e=4.867E-05  Bacteriophage sp.
  7mu9-assembly1_A  TM=8.096E-01  e=1.885E-04  Xanthomonas citri pv. citri str. 306
  1wvv-assembly2_B  TM=6.309E-01  e=1.278E-03  Streptomyces griseus

Solvent-accessible surface area: 32535 Å² total